Protein 1WLG (pdb70)

Structure (mmCIF, N/CA/C/O backbone):
data_1WLG
#
_entry.id   1WLG
#
_cell.length_a   128.714
_cell.length_b   49.034
_cell.length_c   96.904
_cell.angle_alpha   90.00
_cell.angle_beta   90.00
_cell.angle_gamma   90.00
#
_symmetry.space_group_name_H-M   'P 21 21 2'
#
loop_
_entity.id
_entity.type
_entity.pdbx_description
1 polymer 'Flagellar hook protein flgE'
2 water water
#
loop_
_atom_site.group_PDB
_atom_site.id
_atom_site.type_symbol
_atom_site.label_atom_id
_atom_site.label_alt_id
_atom_site.label_comp_id
_atom_site.label_asym_id
_atom_site.label_entity_id
_atom_site.label_seq_id
_atom_site.pdbx_PDB_ins_code
_atom_site.Cartn_x
_atom_site.Cartn_y
_atom_site.Cartn_z
_atom_site.occupancy
_atom_site.B_iso_or_equiv
_atom_site.auth_seq_id
_atom_site.auth_comp_id
_atom_site.auth_asym_id
_atom_site.auth_atom_id
_atom_site.pdbx_PDB_model_num
ATOM 1 N N . GLY A 1 1 ? 39.060 13.138 38.630 1.00 32.64 71 GLY A N 1
ATOM 2 C CA . GLY A 1 1 ? 39.791 13.729 37.462 1.00 31.98 71 GLY A CA 1
ATOM 3 C C . GLY A 1 1 ? 40.868 14.721 37.880 1.00 31.85 71 GLY A C 1
ATOM 4 O O . GLY A 1 1 ? 40.568 15.827 38.324 1.00 32.04 71 GLY A O 1
ATOM 5 N N . LEU A 1 2 ? 42.133 14.318 37.732 1.00 31.34 72 LEU A N 1
ATOM 6 C CA . LEU A 1 2 ? 43.289 15.133 38.100 1.00 30.94 72 LEU A CA 1
ATOM 7 C C . LEU A 1 2 ? 43.795 15.860 36.846 1.00 30.11 72 LEU A C 1
ATOM 8 O O . LEU A 1 2 ? 43.635 15.378 35.726 1.00 29.42 72 LEU A O 1
ATOM 13 N N . ASP A 1 3 ? 44.388 17.027 37.049 1.00 29.26 73 ASP A N 1
ATOM 14 C CA . ASP A 1 3 ? 44.961 17.800 35.962 1.00 29.61 73 ASP A CA 1
ATOM 15 C C . ASP A 1 3 ? 46.305 18.341 36.412 1.00 29.70 73 ASP A C 1
ATOM 16 O O . ASP A 1 3 ? 46.383 19.172 37.306 1.00 28.43 73 ASP A O 1
ATOM 21 N N . VAL A 1 4 ? 47.362 17.797 35.835 1.00 30.50 74 VAL A N 1
ATOM 22 C CA . VAL A 1 4 ? 48.712 18.267 36.050 1.00 32.27 74 VAL A CA 1
ATOM 23 C C . VAL A 1 4 ? 49.410 18.305 34.672 1.00 34.31 74 VAL A C 1
ATOM 24 O O . VAL A 1 4 ? 50.438 17.678 34.475 1.00 35.77 74 VAL A O 1
ATOM 28 N N . ALA A 1 5 ? 48.858 19.017 33.698 1.00 37.20 75 ALA A N 1
ATOM 29 C CA . ALA A 1 5 ? 49.545 19.112 32.383 1.00 38.72 75 ALA A CA 1
ATOM 30 C C . ALA A 1 5 ? 50.779 20.028 32.424 1.00 40.67 75 ALA A C 1
ATOM 31 O O . ALA A 1 5 ? 50.908 20.881 33.332 1.00 40.82 75 ALA A O 1
ATOM 33 N N . ILE A 1 6 ? 51.666 19.847 31.429 1.00 42.03 76 ILE A N 1
ATOM 34 C CA . ILE A 1 6 ? 53.022 20.410 31.470 1.00 43.20 76 ILE A CA 1
ATOM 35 C C . ILE A 1 6 ? 53.277 21.432 30.330 1.00 44.04 76 ILE A C 1
ATOM 36 O O . ILE A 1 6 ? 53.295 21.062 29.140 1.00 44.26 76 ILE A O 1
ATOM 41 N N . SER A 1 7 ? 53.485 22.706 30.703 1.00 44.54 77 SER A N 1
ATOM 42 C CA . SER A 1 7 ? 53.877 23.771 29.742 1.00 44.70 77 SER A CA 1
ATOM 43 C C . SER A 1 7 ? 55.391 23.799 29.505 1.00 44.63 77 SER A C 1
ATOM 44 O O . SER A 1 7 ? 55.886 24.562 28.669 1.00 44.78 77 SER A O 1
ATOM 47 N N . GLN A 1 8 ? 56.100 22.967 30.262 1.00 44.09 78 GLN A N 1
ATOM 48 C CA . GLN A 1 8 ? 57.555 22.881 30.257 1.00 43.36 78 GLN A CA 1
ATOM 49 C C . GLN A 1 8 ? 58.059 21.674 29.460 1.00 41.98 78 GLN A C 1
ATOM 50 O O . GLN A 1 8 ? 57.271 20.891 28.850 1.00 42.83 78 GLN A O 1
ATOM 56 N N . ASN A 1 9 ? 59.384 21.526 29.470 1.00 39.56 79 ASN A N 1
ATOM 57 C CA . ASN A 1 9 ? 60.031 20.275 29.053 1.00 37.24 79 ASN A CA 1
ATOM 58 C C . ASN A 1 9 ? 60.091 19.182 30.159 1.00 33.73 79 ASN A C 1
ATOM 59 O O . ASN A 1 9 ? 60.140 19.402 31.403 1.00 32.92 79 ASN A O 1
ATOM 64 N N . GLY A 1 10 ? 60.110 17.978 29.647 1.00 29.57 80 GLY A N 1
ATOM 65 C CA . GLY A 1 10 ? 59.830 16.808 30.413 1.00 26.07 80 GLY A CA 1
ATOM 66 C C . GLY A 1 10 ? 58.553 16.277 29.821 1.00 22.78 80 GLY A C 1
ATOM 67 O O . GLY A 1 10 ? 57.696 17.047 29.347 1.00 21.48 80 GLY A O 1
ATOM 68 N N . PHE A 1 11 ? 58.449 14.957 29.869 1.00 19.11 81 PHE A N 1
ATOM 69 C CA . PHE A 1 11 ? 57.247 14.243 29.489 1.00 17.24 81 PHE A CA 1
ATOM 70 C C . PHE A 1 11 ? 56.878 13.357 30.643 1.00 14.61 81 PHE A C 1
ATOM 71 O O . PHE A 1 11 ? 57.750 12.839 31.330 1.00 14.54 81 PHE A O 1
ATOM 79 N N . PHE A 1 12 ? 55.584 13.144 30.848 1.00 14.47 82 PHE A N 1
ATOM 80 C CA . PHE A 1 12 ? 55.175 12.012 31.700 1.00 13.61 82 PHE A CA 1
ATOM 81 C C . PHE A 1 12 ? 55.487 10.725 30.946 1.00 12.31 82 PHE A C 1
ATOM 82 O O . PHE A 1 12 ? 55.509 10.728 29.713 1.00 12.65 82 PHE A O 1
ATOM 90 N N . ARG A 1 13 ? 55.728 9.654 31.694 1.00 11.51 83 ARG A N 1
ATOM 91 C CA . ARG A 1 13 ? 56.100 8.344 31.154 1.00 12.02 83 ARG A CA 1
ATOM 92 C C . ARG A 1 13 ? 54.948 7.402 31.447 1.00 12.88 83 ARG A C 1
ATOM 93 O O . ARG A 1 13 ? 54.597 7.196 32.612 1.00 13.09 83 ARG A O 1
ATOM 101 N N . LEU A 1 14 ? 54.351 6.866 30.391 1.00 13.81 84 LEU A N 1
ATOM 102 C CA . LEU A 1 14 ? 53.176 6.013 30.487 1.00 15.86 84 LEU A CA 1
ATOM 103 C C . LEU A 1 14 ? 53.456 4.614 29.922 1.00 15.83 84 LEU A C 1
ATOM 104 O O . LEU A 1 14 ? 54.355 4.449 29.094 1.00 16.24 84 LEU A O 1
ATOM 109 N N . VAL A 1 15 ? 52.673 3.635 30.361 1.00 16.41 85 VAL A N 1
ATOM 110 C CA . VAL A 1 15 ? 52.697 2.299 29.747 1.00 16.79 85 VAL A CA 1
ATOM 111 C C . VAL A 1 15 ? 51.302 1.844 29.373 1.00 18.32 85 VAL A C 1
ATOM 112 O O . VAL A 1 15 ? 50.324 2.130 30.087 1.00 17.85 85 VAL A O 1
ATOM 116 N N . ASP A 1 16 ? 51.197 1.101 28.273 1.00 20.09 86 ASP A N 1
ATOM 117 C CA . ASP A 1 16 ? 49.944 0.389 27.980 1.00 21.45 86 ASP A CA 1
ATOM 118 C C . ASP A 1 16 ? 49.888 -0.926 28.779 1.00 22.85 86 ASP A C 1
ATOM 119 O O . ASP A 1 16 ? 50.827 -1.267 29.503 1.00 22.63 86 ASP A O 1
ATOM 124 N N . SER A 1 17 ? 48.785 -1.659 28.695 1.00 24.60 87 SER A N 1
ATOM 125 C CA . SER A 1 17 ? 48.636 -2.837 29.561 1.00 25.77 87 SER A CA 1
ATOM 126 C C . SER A 1 17 ? 49.588 -3.979 29.145 1.00 26.48 87 SER A C 1
ATOM 127 O O . SER A 1 17 ? 49.766 -4.940 29.884 1.00 27.57 87 SER A O 1
ATOM 130 N N . ASN A 1 18 ? 50.211 -3.864 27.976 1.00 26.63 88 ASN A N 1
ATOM 131 C CA . ASN A 1 18 ? 51.282 -4.783 27.571 1.00 26.69 88 ASN A CA 1
ATOM 132 C C . ASN A 1 18 ? 52.707 -4.377 27.999 1.00 25.98 88 ASN A C 1
ATOM 133 O O . ASN A 1 18 ? 53.662 -5.117 27.721 1.00 26.23 88 ASN A O 1
ATOM 138 N N . GLY A 1 19 ? 52.866 -3.215 28.641 1.00 24.34 89 GLY A N 1
ATOM 139 C CA . GLY A 1 19 ? 54.167 -2.759 29.113 1.00 23.60 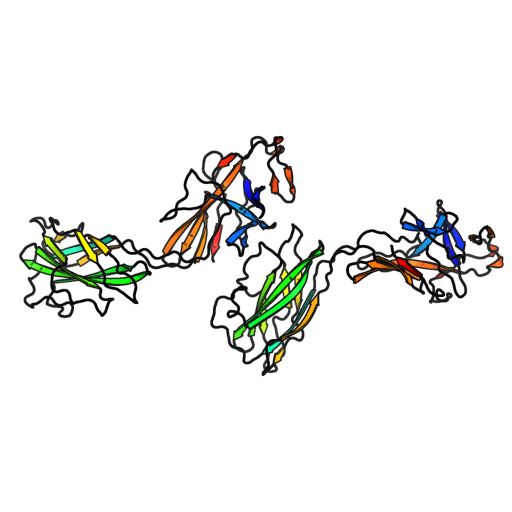89 GLY A CA 1
ATOM 140 C C . GLY A 1 19 ? 54.951 -1.893 28.139 1.00 21.92 89 GLY A C 1
ATOM 141 O O . GLY A 1 19 ? 56.071 -1.464 28.455 1.00 21.86 89 GLY A O 1
ATOM 142 N N . SER A 1 20 ? 54.392 -1.625 26.969 1.00 20.92 90 SER A N 1
ATOM 143 C CA . SER A 1 20 ? 55.084 -0.738 26.026 1.00 20.63 90 SER A CA 1
ATOM 144 C C . SER A 1 20 ? 55.026 0.690 26.587 1.00 19.12 90 SER A C 1
ATOM 145 O O . SER A 1 20 ? 54.028 1.098 27.180 1.00 18.40 90 SER A O 1
ATOM 148 N N . VAL A 1 21 ? 56.108 1.432 26.392 1.00 17.81 91 VAL A N 1
ATOM 149 C CA . VAL A 1 21 ? 56.312 2.697 27.057 1.00 16.93 91 VAL A CA 1
ATOM 150 C C . VAL A 1 21 ? 56.102 3.846 26.082 1.00 16.60 91 VAL A C 1
ATOM 151 O O . VAL A 1 21 ? 56.622 3.834 24.962 1.00 16.88 91 VAL A O 1
ATOM 155 N N . PHE A 1 22 ? 55.376 4.859 26.553 1.00 14.91 92 PHE A N 1
ATOM 156 C CA . PHE A 1 22 ? 55.025 6.043 25.805 1.00 14.86 92 PHE A CA 1
ATOM 157 C C . PHE A 1 22 ? 55.233 7.276 26.684 1.00 14.00 92 PHE A C 1
ATOM 158 O O . PHE A 1 22 ? 55.509 7.167 27.886 1.00 12.35 92 PHE A O 1
ATOM 166 N N . TYR A 1 23 ? 55.149 8.444 26.060 1.00 14.32 93 TYR A N 1
ATOM 167 C CA . TYR A 1 23 ? 55.499 9.708 26.710 1.00 13.67 93 TYR A CA 1
ATOM 168 C C . TYR A 1 23 ? 54.476 10.757 26.282 1.00 13.96 93 TYR A C 1
ATOM 169 O O . TYR A 1 23 ? 54.037 10.757 25.128 1.00 13.80 93 TYR A O 1
ATOM 178 N N . SER A 1 24 ? 54.095 11.643 27.206 1.00 14.09 94 SER A N 1
ATOM 179 C CA . SER A 1 24 ? 53.160 12.720 26.892 1.00 15.36 94 SER A CA 1
ATOM 180 C C . SER A 1 24 ? 53.245 13.827 27.914 1.00 16.22 94 SER A C 1
ATOM 181 O O . SER A 1 24 ? 53.450 13.541 29.101 1.00 15.70 94 SER A O 1
ATOM 184 N N . ARG A 1 25 ? 53.059 15.070 27.449 1.00 17.30 95 ARG A N 1
ATOM 185 C CA . ARG A 1 25 ? 52.909 16.226 28.322 1.00 19.16 95 ARG A CA 1
ATOM 186 C C . ARG A 1 25 ? 51.467 16.431 28.829 1.00 19.22 95 ARG A C 1
ATOM 187 O O . ARG A 1 25 ? 51.257 17.201 29.756 1.00 20.05 95 ARG A O 1
ATOM 195 N N . ASN A 1 26 ? 50.484 15.769 28.221 1.00 19.96 96 ASN A N 1
ATOM 196 C CA . ASN A 1 26 ? 49.098 15.822 28.698 1.00 21.58 96 ASN A CA 1
ATOM 197 C C . ASN A 1 26 ? 49.056 15.315 30.129 1.00 21.26 96 ASN A C 1
ATOM 198 O O . ASN A 1 26 ? 49.564 14.240 30.422 1.00 22.12 96 ASN A O 1
ATOM 203 N N . GLY A 1 27 ? 48.478 16.093 31.027 1.00 21.26 97 GLY A N 1
ATOM 204 C CA . GLY A 1 27 ? 48.392 15.680 32.408 1.00 20.61 97 GLY A CA 1
ATOM 205 C C . GLY A 1 27 ? 46.991 15.441 32.925 1.00 20.56 97 GLY A C 1
ATOM 206 O O . GLY A 1 27 ? 46.728 15.721 34.084 1.00 21.93 97 GLY A O 1
ATOM 207 N N . GLN A 1 28 ? 46.120 14.906 32.088 1.00 20.64 98 GLN A N 1
ATOM 208 C CA . GLN A 1 28 ? 44.740 14.624 32.483 1.00 20.92 98 GLN A CA 1
ATOM 209 C C . GLN A 1 28 ? 44.620 13.149 32.844 1.00 20.74 98 GLN A C 1
ATOM 210 O O . GLN A 1 28 ? 44.689 12.276 31.971 1.00 20.51 98 GLN A O 1
ATOM 216 N N . PHE A 1 29 ? 44.441 12.880 34.142 1.00 20.01 99 PHE A N 1
ATOM 217 C CA . PHE A 1 29 ? 44.417 11.519 34.653 1.00 19.09 99 PHE A CA 1
ATOM 218 C C . PHE A 1 29 ? 43.138 11.283 35.431 1.00 18.74 99 PHE A C 1
ATOM 219 O O . PHE A 1 29 ? 42.610 12.201 36.082 1.00 20.29 99 PHE A O 1
ATOM 227 N N . LYS A 1 30 ? 42.641 10.072 35.318 1.00 17.55 100 LYS A N 1
ATOM 228 C CA . LYS A 1 30 ? 41.552 9.562 36.146 1.00 17.01 100 LYS A CA 1
ATOM 229 C C . LYS A 1 30 ? 42.047 8.351 36.924 1.00 16.24 100 LYS A C 1
ATOM 230 O O . LYS A 1 30 ? 42.822 7.566 36.408 1.00 15.30 100 LYS A O 1
ATOM 236 N N . LEU A 1 31 ? 41.561 8.166 38.155 1.00 16.18 101 LEU A N 1
ATOM 237 C CA . LEU A 1 31 ? 41.878 6.984 38.938 1.00 16.19 101 LEU A CA 1
ATOM 238 C C . LEU A 1 31 ? 40.899 5.861 38.59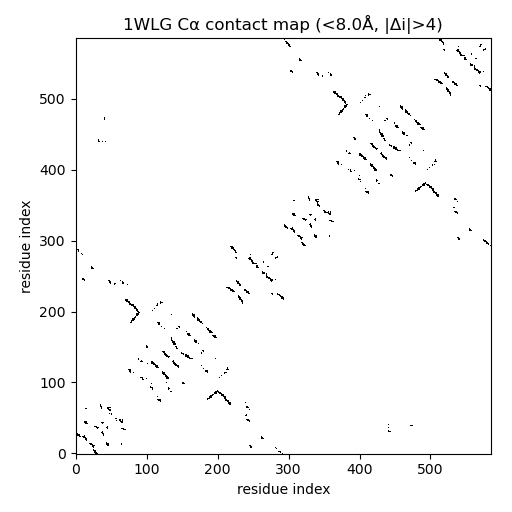0 1.00 16.33 101 LEU A C 1
ATOM 239 O O . LEU A 1 31 ? 39.724 5.925 38.950 1.00 17.67 101 LEU A O 1
ATOM 244 N N . ASP A 1 32 ? 41.367 4.841 37.902 1.00 15.37 102 ASP A N 1
ATOM 245 C CA . ASP A 1 32 ? 40.478 3.761 37.452 1.00 15.89 102 ASP A CA 1
ATOM 246 C C . ASP A 1 32 ? 40.258 2.642 38.494 1.00 15.42 102 ASP A C 1
ATOM 247 O O . ASP A 1 32 ? 40.738 2.710 39.628 1.00 14.39 102 ASP A O 1
ATOM 252 N N . GLU A 1 33 ? 39.527 1.598 38.124 1.00 16.10 103 GLU A N 1
ATOM 253 C CA . GLU A 1 33 ? 39.179 0.549 39.090 1.00 15.77 103 GLU A CA 1
ATOM 254 C C . GLU A 1 33 ? 40.378 -0.266 39.539 1.00 15.49 103 GLU A C 1
ATOM 255 O O . GLU A 1 33 ? 40.374 -0.824 40.639 1.00 15.63 103 GLU A O 1
ATOM 261 N N . ASN A 1 34 ? 41.387 -0.338 38.672 1.00 14.74 104 ASN A N 1
ATOM 262 C CA . ASN A 1 34 ? 42.639 -1.010 38.934 1.00 14.92 104 ASN A CA 1
ATOM 263 C C . ASN A 1 34 ? 43.518 -0.154 39.847 1.00 14.42 104 ASN A C 1
ATOM 264 O O . ASN A 1 34 ? 44.592 -0.609 40.213 1.00 14.99 104 ASN A O 1
ATOM 269 N N . ARG A 1 35 ? 43.071 1.062 40.170 1.00 14.32 105 ARG A N 1
ATOM 270 C CA . ARG A 1 35 ? 43.764 2.016 41.078 1.00 14.36 105 ARG A CA 1
ATOM 271 C C . ARG A 1 35 ? 45.038 2.619 40.454 1.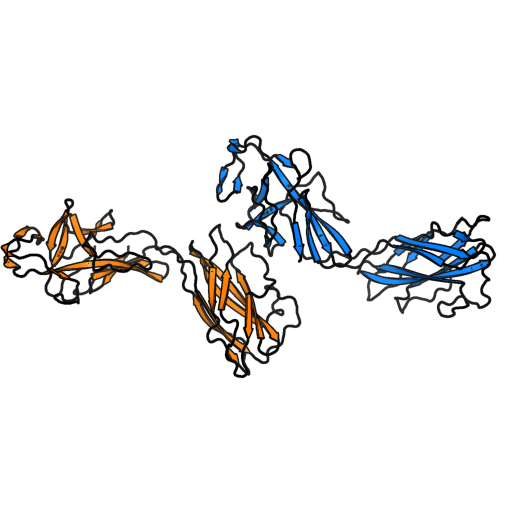00 13.95 105 ARG A C 1
ATOM 272 O O . ARG A 1 35 ? 45.939 3.072 41.172 1.00 13.59 105 ARG A O 1
ATOM 280 N N . ASN A 1 36 ? 45.090 2.614 39.131 1.00 12.95 106 ASN A N 1
ATOM 281 C CA . ASN A 1 36 ? 46.093 3.341 38.353 1.00 13.04 106 ASN A CA 1
ATOM 282 C C . ASN A 1 36 ? 45.557 4.714 37.953 1.00 13.59 106 ASN A C 1
ATOM 283 O O . ASN A 1 36 ? 44.335 4.926 37.918 1.00 14.68 106 ASN A O 1
ATOM 288 N N . LEU A 1 37 ? 46.473 5.635 37.622 1.00 13.01 107 LEU A N 1
ATOM 289 C CA . LEU A 1 37 ? 46.165 6.924 37.039 1.00 14.21 107 LEU A CA 1
ATOM 290 C C . LEU A 1 37 ? 46.312 6.805 35.540 1.00 14.28 107 LEU A C 1
ATOM 291 O O . LEU A 1 37 ? 47.409 6.524 35.025 1.00 14.97 107 LEU A O 1
ATOM 296 N N . VAL A 1 38 ? 45.207 6.940 34.832 1.00 14.21 108 VAL A N 1
ATOM 297 C CA . VAL A 1 38 ? 45.215 6.675 33.396 1.00 15.10 108 VAL A CA 1
ATOM 298 C C . VAL A 1 38 ? 44.844 7.898 32.570 1.00 15.60 108 VAL A C 1
ATOM 299 O O . VAL A 1 38 ? 44.074 8.760 33.006 1.00 15.43 108 VAL A O 1
ATOM 303 N N . ASN A 1 39 ? 45.427 7.986 31.373 1.00 16.64 109 ASN A N 1
ATOM 304 C CA . ASN A 1 39 ? 45.017 8.992 30.410 1.00 18.43 109 ASN A CA 1
ATOM 305 C C . ASN A 1 39 ? 43.749 8.518 29.673 1.00 20.65 109 ASN A C 1
ATOM 306 O O . ASN A 1 39 ? 43.162 7.482 30.009 1.00 20.36 109 ASN A O 1
ATOM 311 N N . MET A 1 40 ? 43.318 9.276 28.673 1.00 24.13 110 MET A N 1
ATOM 312 C CA . MET A 1 40 ? 42.021 9.027 28.047 1.00 26.74 110 MET A CA 1
ATOM 313 C C . MET A 1 40 ? 42.049 7.746 27.193 1.00 27.33 110 MET A C 1
ATOM 314 O O . MET A 1 40 ? 40.994 7.161 26.904 1.00 29.01 110 MET A O 1
ATOM 319 N N . GLN A 1 41 ? 43.243 7.310 26.792 1.00 26.52 111 GLN A N 1
ATOM 320 C CA . GLN A 1 41 ? 43.443 6.017 26.113 1.00 26.78 111 GLN A CA 1
ATOM 321 C C . GLN A 1 41 ? 43.665 4.809 27.045 1.00 24.02 111 GLN A C 1
ATOM 322 O O . GLN A 1 41 ? 43.879 3.695 26.592 1.00 24.17 111 GLN A O 1
ATOM 328 N N . GLY A 1 42 ? 43.629 5.040 28.345 1.00 22.53 112 GLY A N 1
ATOM 329 C CA . GLY A 1 42 ? 43.822 3.996 29.329 1.00 20.57 112 GLY A CA 1
ATOM 330 C C . GLY A 1 42 ? 45.269 3.647 29.625 1.00 19.57 112 GLY A C 1
ATOM 331 O O . GLY A 1 42 ? 45.530 2.681 30.313 1.00 19.70 112 GLY A O 1
ATOM 332 N N . MET A 1 43 ? 46.220 4.433 29.127 1.00 17.84 113 MET A N 1
ATOM 333 C CA . MET A 1 43 ? 47.618 4.197 29.455 1.00 17.16 113 MET A CA 1
ATOM 334 C C . MET A 1 43 ? 47.868 4.653 30.877 1.00 16.10 113 MET A C 1
ATOM 335 O O . MET A 1 43 ? 47.279 5.621 31.323 1.00 15.30 113 MET A O 1
ATOM 340 N N . GLN A 1 44 ? 48.780 3.966 31.546 1.00 15.02 114 GLN A N 1
ATOM 341 C CA . GLN A 1 44 ? 49.011 4.099 32.966 1.00 14.50 114 GLN A CA 1
ATOM 342 C C . GLN A 1 44 ? 50.218 4.989 33.238 1.00 14.18 114 GLN A C 1
ATOM 343 O O . GLN A 1 44 ? 51.305 4.745 32.707 1.00 13.24 114 GLN A O 1
ATOM 349 N N . LEU A 1 45 ? 50.012 6.018 34.057 1.00 11.91 115 LEU A N 1
ATOM 350 C CA . LEU A 1 45 ? 51.109 6.876 34.481 1.00 11.94 115 LEU A CA 1
ATOM 351 C C . LEU A 1 45 ? 52.084 6.076 35.341 1.00 12.22 115 LEU A C 1
ATOM 352 O O . LEU A 1 45 ? 51.663 5.292 36.201 1.00 11.12 115 LEU A O 1
ATOM 357 N N . THR A 1 46 ? 53.384 6.270 35.125 1.00 12.76 116 THR A N 1
ATOM 358 C CA . THR A 1 46 ? 54.389 5.518 35.858 1.00 12.61 116 THR A CA 1
ATOM 359 C C . THR A 1 46 ? 55.266 6.411 36.720 1.00 12.70 116 THR A C 1
ATOM 360 O O . THR A 1 46 ? 55.365 7.633 36.513 1.00 13.89 116 THR A O 1
ATOM 364 N N . GLY A 1 47 ? 55.897 5.769 37.671 1.00 12.75 117 GLY A N 1
ATOM 365 C CA . GLY A 1 47 ? 56.800 6.412 38.617 1.00 13.65 117 GLY A CA 1
ATOM 366 C C . GLY A 1 47 ? 57.422 5.424 39.589 1.00 13.28 117 GLY A C 1
ATOM 367 O O . GLY A 1 47 ? 57.146 4.229 39.552 1.00 13.88 117 GLY A O 1
ATOM 368 N N . TYR A 1 48 ? 58.271 5.919 40.478 1.00 13.15 118 TYR A N 1
ATOM 369 C CA . TYR A 1 48 ? 58.905 5.071 41.464 1.00 14.62 118 TYR A CA 1
ATOM 370 C C . TYR A 1 48 ? 57.911 4.635 42.512 1.00 15.81 118 TYR A C 1
ATOM 371 O O . TYR A 1 48 ? 57.111 5.451 42.991 1.00 15.47 118 TYR A O 1
ATOM 380 N N . PRO A 1 49 ? 57.917 3.358 42.847 1.00 16.85 119 PRO A N 1
ATOM 381 C CA . PRO A 1 49 ? 57.087 2.849 43.941 1.00 18.11 119 PRO A CA 1
ATOM 382 C C . PRO A 1 49 ? 57.611 3.267 45.331 1.00 18.60 119 PRO A C 1
ATOM 383 O O . PRO A 1 49 ? 58.767 3.657 45.510 1.00 18.78 119 PRO A O 1
ATOM 387 N N . ALA A 1 50 ? 56.732 3.189 46.308 1.00 19.49 120 ALA A N 1
ATOM 388 C CA . ALA A 1 50 ? 57.101 3.416 47.674 1.00 21.10 120 ALA A CA 1
ATOM 389 C C . ALA A 1 50 ? 57.307 2.066 48.310 1.00 22.96 120 ALA A C 1
ATOM 390 O O . ALA A 1 50 ? 56.527 1.156 48.032 1.00 23.60 120 ALA A O 1
ATOM 392 N N . THR A 1 51 ? 58.338 1.949 49.155 1.00 24.24 121 THR A N 1
ATOM 393 C CA . THR A 1 51 ? 58.596 0.756 49.964 1.00 27.10 121 THR A CA 1
ATOM 394 C C . THR A 1 51 ? 58.952 1.074 51.422 1.00 27.34 121 THR A C 1
ATOM 395 O O . THR A 1 51 ? 59.296 2.214 51.762 1.00 26.08 121 THR A O 1
ATOM 399 N N . GLY A 1 52 ? 58.857 0.045 52.266 1.00 29.37 122 GLY A N 1
ATOM 400 C CA . GLY A 1 52 ? 59.183 0.141 53.679 1.00 30.13 122 GLY A CA 1
ATOM 401 C C . GLY A 1 52 ? 58.032 0.542 54.585 1.00 31.65 122 GLY A C 1
ATOM 402 O O . GLY A 1 52 ? 56.905 0.760 54.129 1.00 32.12 122 GLY A O 1
ATOM 403 N N . THR A 1 53 ? 58.321 0.616 55.890 1.00 32.40 123 THR A N 1
ATOM 404 C CA . THR A 1 53 ? 57.410 1.199 56.875 1.00 33.08 123 THR A CA 1
ATOM 405 C C . THR A 1 53 ? 58.224 2.065 57.833 1.00 33.11 123 THR A C 1
ATOM 406 O O . THR A 1 53 ? 59.028 1.545 58.586 1.00 34.63 123 THR A O 1
ATOM 410 N N . PRO A 1 54 ? 58.057 3.378 57.787 1.00 32.43 124 PRO A N 1
ATOM 411 C CA . PRO A 1 54 ? 57.081 4.033 56.913 1.00 31.24 124 PRO A CA 1
ATOM 412 C C . PRO A 1 54 ? 57.482 3.933 55.428 1.00 29.69 124 PRO A C 1
ATOM 413 O O . PRO A 1 54 ? 58.678 3.824 55.097 1.00 29.07 124 PRO A O 1
ATOM 417 N N . PRO A 1 55 ? 56.503 3.906 54.522 1.00 27.88 125 PRO A N 1
ATOM 418 C CA . PRO A 1 55 ? 56.829 3.877 53.092 1.00 26.47 125 PRO A CA 1
ATOM 419 C C . PRO A 1 55 ? 57.678 5.091 52.716 1.00 25.05 125 PRO A C 1
ATOM 420 O O . PRO A 1 55 ? 57.416 6.132 53.272 1.00 24.33 125 PRO A O 1
ATOM 424 N N . THR A 1 56 ? 58.685 4.931 51.854 1.00 24.00 126 THR A N 1
ATOM 425 C CA . THR A 1 56 ? 59.508 6.024 51.312 1.00 23.78 126 THR A CA 1
ATOM 426 C C . THR A 1 56 ? 59.808 5.709 49.848 1.00 23.55 126 THR A C 1
ATOM 427 O O . THR A 1 56 ? 59.651 4.568 49.455 1.00 25.40 126 THR A O 1
ATOM 431 N N . ILE A 1 57 ? 60.245 6.710 49.081 1.00 23.98 127 ILE A N 1
ATOM 432 C CA . ILE A 1 57 ? 60.778 6.584 47.707 1.00 24.85 127 ILE A CA 1
ATOM 433 C C . ILE A 1 57 ? 62.330 6.509 47.663 1.00 27.52 127 ILE A C 1
ATOM 434 O O . ILE A 1 57 ? 63.028 7.484 47.929 1.00 28.63 127 ILE A O 1
ATOM 439 N N . GLN A 1 58 ? 62.848 5.391 47.204 1.00 29.96 128 GLN A N 1
ATOM 440 C CA . GLN A 1 58 ? 64.294 5.173 46.946 1.00 31.60 128 GLN A CA 1
ATOM 441 C C . GLN A 1 58 ? 64.896 5.737 45.607 1.00 32.74 128 GLN A C 1
ATOM 442 O O . GLN A 1 58 ? 64.228 5.747 44.575 1.00 32.60 128 GLN A O 1
ATOM 448 N N . GLN A 1 59 ? 66.176 6.131 45.602 1.00 33.87 129 GLN A N 1
ATOM 449 C CA . GLN A 1 59 ? 66.841 6.466 44.320 1.00 34.59 129 GLN A CA 1
ATOM 450 C C . GLN A 1 59 ? 67.105 5.226 43.411 1.00 34.14 129 GLN A C 1
ATOM 451 O O . GLN A 1 59 ? 67.309 5.389 42.215 1.00 35.02 129 GLN A O 1
ATOM 457 N N . GLY A 1 60 ? 67.043 3.994 43.930 1.00 33.99 130 GLY A N 1
ATOM 458 C CA . GLY A 1 60 ? 67.320 2.815 43.088 1.00 33.31 130 GLY A CA 1
ATOM 459 C C . GLY A 1 60 ? 66.196 2.126 42.296 1.00 32.37 130 GLY A C 1
ATOM 460 O O . GLY A 1 60 ? 66.364 0.976 41.859 1.00 32.22 130 GLY A O 1
ATOM 461 N N . ALA A 1 61 ? 65.081 2.824 42.072 1.00 30.19 131 ALA A N 1
ATOM 462 C CA . ALA A 1 61 ? 63.824 2.161 41.740 1.00 27.30 131 ALA A CA 1
ATOM 463 C C . ALA A 1 61 ? 63.494 2.144 40.252 1.00 24.27 131 ALA A C 1
ATOM 464 O O . ALA A 1 61 ? 63.774 3.068 39.535 1.00 23.56 131 ALA A O 1
ATOM 466 N N . ASN A 1 62 ? 62.851 1.079 39.833 1.00 22.63 132 ASN A N 1
ATOM 467 C CA . ASN A 1 62 ? 62.346 0.939 38.478 1.00 21.43 132 ASN A CA 1
ATOM 468 C C . ASN A 1 62 ? 60.992 1.620 38.401 1.00 19.21 132 ASN A C 1
ATOM 469 O O . ASN A 1 62 ? 60.147 1.329 39.250 1.00 17.55 132 ASN A O 1
ATOM 474 N N . PRO A 1 63 ? 60.750 2.502 37.434 1.00 17.70 133 PRO A N 1
ATOM 475 C CA . PRO A 1 63 ? 59.394 3.033 37.290 1.00 17.41 133 PRO A CA 1
ATOM 476 C C . PRO A 1 63 ? 58.414 1.934 36.957 1.00 16.07 133 PRO A C 1
ATOM 477 O O . PRO A 1 63 ? 58.693 1.031 36.198 1.00 16.04 133 PRO A O 1
ATOM 481 N N . ALA A 1 64 ? 57.238 2.079 37.542 1.00 15.75 134 ALA A N 1
ATOM 482 C CA . ALA A 1 64 ? 56.161 1.140 37.428 1.00 15.19 134 ALA A CA 1
ATOM 483 C C . ALA A 1 64 ? 54.849 1.942 37.469 1.00 14.28 134 ALA A C 1
ATOM 484 O O . ALA A 1 64 ? 54.856 3.092 37.906 1.00 13.40 134 ALA A O 1
ATOM 486 N N . PRO A 1 65 ? 53.734 1.359 37.029 1.00 14.06 135 PRO A N 1
ATOM 487 C CA . PRO A 1 65 ? 52.436 2.037 37.145 1.00 13.92 135 PRO A CA 1
ATOM 488 C C . PRO A 1 65 ? 52.206 2.552 38.555 1.00 13.27 135 PRO A C 1
ATOM 489 O O . PRO A 1 65 ? 52.417 1.838 39.517 1.00 13.20 135 PRO A O 1
ATOM 493 N N . ILE A 1 66 ? 51.848 3.824 38.658 1.00 13.43 136 ILE A N 1
ATOM 494 C CA . ILE A 1 66 ? 51.478 4.418 39.951 1.00 13.56 136 ILE A CA 1
ATOM 495 C C . ILE A 1 66 ? 50.226 3.671 40.415 1.00 13.51 136 ILE A C 1
ATOM 496 O O . ILE A 1 66 ? 49.308 3.420 39.623 1.00 13.84 136 ILE A O 1
ATOM 501 N N . THR A 1 67 ? 50.188 3.282 41.669 1.00 14.58 137 THR A N 1
ATOM 502 C CA . THR A 1 67 ? 48.917 2.868 42.285 1.00 14.60 137 THR A CA 1
ATOM 503 C C . THR A 1 67 ? 48.528 3.764 43.426 1.00 14.74 137 THR A C 1
ATOM 504 O O . THR A 1 67 ? 49.399 4.242 44.192 1.00 13.58 137 THR A O 1
ATOM 508 N N . ILE A 1 68 ? 47.218 3.975 43.570 1.00 13.16 138 ILE A N 1
ATOM 509 C CA . ILE A 1 68 ? 46.660 4.660 44.728 1.00 13.58 138 ILE A CA 1
ATOM 510 C C . ILE A 1 68 ? 45.658 3.718 45.389 1.00 14.07 138 ILE A C 1
ATOM 511 O O . ILE A 1 68 ? 44.458 3.812 45.144 1.00 13.88 138 ILE A O 1
ATOM 516 N N . PRO A 1 69 ? 46.156 2.776 46.180 1.00 14.42 139 PRO A N 1
ATOM 517 C CA . PRO A 1 69 ? 45.289 1.722 46.742 1.00 15.60 139 PRO A CA 1
ATOM 518 C C . PRO A 1 69 ? 44.232 2.277 47.678 1.00 16.84 139 PRO A C 1
ATOM 519 O O . PRO A 1 69 ? 44.483 3.268 48.354 1.00 16.45 139 PRO A O 1
ATOM 523 N N . ASN A 1 70 ? 43.063 1.642 47.733 1.00 18.69 140 ASN A N 1
ATOM 524 C CA . ASN A 1 70 ? 42.048 2.100 48.677 1.00 21.40 140 ASN A CA 1
ATOM 525 C C . ASN A 1 70 ? 42.201 1.434 50.035 1.00 21.88 140 ASN A C 1
ATOM 526 O O . ASN A 1 70 ? 41.431 1.708 50.940 1.00 21.94 140 ASN A O 1
ATOM 531 N N . THR A 1 71 ? 43.203 0.578 50.167 1.00 22.23 141 THR A N 1
ATOM 532 C CA . THR A 1 71 ? 43.403 -0.203 51.376 1.00 22.76 141 THR A CA 1
ATOM 533 C C . THR A 1 71 ? 43.667 0.683 52.590 1.00 22.05 141 THR A C 1
ATOM 534 O O . THR A 1 71 ? 44.232 1.750 52.446 1.00 21.95 141 THR A O 1
ATOM 538 N N . LEU A 1 72 ? 43.157 0.271 53.751 1.00 21.67 142 LEU A N 1
ATOM 539 C CA . LEU A 1 72 ? 43.358 1.015 55.016 1.00 22.52 142 LEU A CA 1
ATOM 540 C C . LEU A 1 72 ? 44.826 1.198 55.278 1.00 21.14 142 LEU A C 1
ATOM 541 O O . LEU A 1 72 ? 45.605 0.315 54.971 1.00 21.54 142 LEU A O 1
ATOM 546 N N . MET A 1 73 ? 45.218 2.326 55.866 1.00 20.06 143 MET A N 1
ATOM 547 C CA . MET A 1 73 ? 46.533 2.443 56.461 1.00 20.37 143 MET A CA 1
ATOM 548 C C . MET A 1 73 ? 46.487 1.714 57.800 1.00 20.17 143 MET A C 1
ATOM 549 O O . MET A 1 73 ? 45.614 1.977 58.635 1.00 18.60 143 MET A O 1
ATOM 554 N N . ALA A 1 74 ? 47.438 0.810 58.008 1.00 21.20 144 ALA A N 1
ATOM 555 C CA . ALA A 1 74 ? 47.453 -0.026 59.201 1.00 21.72 144 ALA A CA 1
ATOM 556 C C . ALA A 1 74 ? 47.751 0.808 60.449 1.00 21.77 144 ALA A C 1
ATOM 557 O O . ALA A 1 74 ? 48.428 1.825 60.366 1.00 21.29 144 ALA A O 1
ATOM 559 N N . ALA A 1 75 ? 47.243 0.345 61.584 1.00 21.59 145 ALA A N 1
ATOM 560 C CA . ALA A 1 75 ? 47.554 0.953 62.882 1.00 21.98 145 ALA A CA 1
ATOM 561 C C . ALA A 1 75 ? 49.019 0.761 63.151 1.00 21.88 145 ALA A C 1
ATOM 562 O O . ALA A 1 75 ? 49.669 -0.110 62.550 1.00 22.54 145 ALA A O 1
ATOM 564 N N . LYS A 1 76 ? 49.566 1.593 64.028 1.00 22.04 146 LYS A N 1
ATOM 565 C CA . LYS A 1 76 ? 50.919 1.410 64.531 1.00 21.83 146 LYS A CA 1
ATOM 566 C C . LYS A 1 76 ? 50.818 1.253 66.047 1.00 21.44 146 LYS A C 1
ATOM 567 O O . LYS A 1 76 ? 50.288 2.128 66.724 1.00 20.54 146 LYS A O 1
ATOM 573 N N . SER A 1 77 ? 51.325 0.127 66.547 1.00 20.85 147 SER A N 1
ATOM 574 C CA . SER A 1 77 ? 51.386 -0.163 67.971 1.00 20.66 147 SER A CA 1
ATOM 575 C C . SER A 1 77 ? 52.350 0.835 68.577 1.00 19.21 147 SER A C 1
ATOM 576 O O . SER A 1 77 ? 53.394 1.109 68.032 1.00 19.17 147 SER A O 1
ATOM 579 N N . THR A 1 78 ? 51.997 1.366 69.728 1.00 18.53 148 THR A N 1
ATOM 580 C CA . THR A 1 78 ? 52.864 2.310 70.417 1.00 17.66 148 THR A CA 1
ATOM 581 C C . THR A 1 78 ? 54.096 1.633 70.965 1.00 17.78 148 THR A C 1
ATOM 582 O O . THR A 1 78 ? 53.963 0.574 71.615 1.00 18.25 148 THR A O 1
ATOM 586 N N . THR A 1 79 ? 55.264 2.216 70.696 1.00 18.11 149 THR A N 1
ATOM 587 C CA . THR A 1 79 ? 56.546 1.775 71.305 1.00 18.44 149 THR A CA 1
ATOM 588 C C . THR A 1 79 ? 57.273 2.829 72.138 1.00 18.71 149 THR A C 1
ATOM 589 O O . THR A 1 79 ? 58.280 2.520 72.834 1.00 19.14 149 THR A O 1
ATOM 593 N N . THR A 1 80 ? 56.837 4.076 72.052 1.00 19.21 150 THR A N 1
ATOM 594 C CA . THR A 1 80 ? 57.325 5.090 72.996 1.00 18.19 150 THR A CA 1
ATOM 595 C C . THR A 1 80 ? 56.164 5.926 73.484 1.00 17.96 150 THR A C 1
ATOM 596 O O . THR A 1 80 ? 55.172 6.148 72.783 1.00 17.05 150 THR A O 1
ATOM 600 N N . ALA A 1 81 ? 56.314 6.402 74.706 1.00 17.68 151 ALA A N 1
ATOM 601 C CA . ALA A 1 81 ? 55.411 7.386 75.261 1.00 17.46 151 ALA A CA 1
ATOM 602 C C . ALA A 1 81 ? 56.173 8.219 76.267 1.00 17.51 151 ALA A C 1
ATOM 603 O O . ALA A 1 81 ? 57.208 7.784 76.797 1.00 15.62 151 ALA A O 1
ATOM 605 N N . SER A 1 82 ? 55.654 9.411 76.538 1.00 17.40 152 SER A N 1
ATOM 606 C CA . SER A 1 82 ? 56.295 10.321 77.496 1.00 17.15 152 SER A CA 1
ATOM 607 C C . SER A 1 82 ? 55.243 11.060 78.314 1.00 16.40 152 SER A C 1
ATOM 608 O O . SER A 1 82 ? 54.112 11.296 77.865 1.00 15.79 152 SER A O 1
ATOM 611 N N . MET A 1 83 ? 55.630 11.443 79.520 1.00 16.46 153 MET A N 1
ATOM 612 C CA . MET A 1 83 ? 54.771 12.259 80.373 1.00 15.76 153 MET A CA 1
ATOM 613 C C . MET A 1 83 ? 55.710 13.185 81.129 1.00 15.68 153 MET A C 1
ATOM 614 O O . MET A 1 83 ? 56.594 12.720 81.823 1.00 16.71 153 MET A O 1
ATOM 619 N N . GLN A 1 84 ? 55.527 14.481 80.981 1.00 15.19 154 GLN A N 1
ATOM 620 C CA . GLN A 1 84 ? 56.341 15.476 81.694 1.00 15.57 154 GLN A CA 1
ATOM 621 C C . GLN A 1 84 ? 55.501 16.051 82.804 1.00 14.75 154 GLN A C 1
ATOM 622 O O . GLN A 1 84 ? 54.489 16.668 82.532 1.00 15.05 154 GLN A O 1
ATOM 628 N N . ILE A 1 85 ? 55.932 15.890 84.051 1.00 14.07 155 ILE A N 1
ATOM 629 C CA . ILE A 1 85 ? 55.130 16.312 85.185 1.00 14.38 155 ILE A CA 1
ATOM 630 C C . ILE A 1 85 ? 55.961 17.221 86.091 1.00 15.21 155 ILE A C 1
ATOM 631 O O . ILE A 1 85 ? 57.167 17.025 86.228 1.00 14.48 155 ILE A O 1
ATOM 636 N N . ASN A 1 86 ? 55.295 18.221 86.647 1.00 15.78 156 ASN A N 1
ATOM 637 C CA . ASN A 1 86 ? 55.858 19.061 87.709 1.00 15.48 156 ASN A CA 1
ATOM 638 C C . ASN A 1 86 ? 55.237 18.608 89.028 1.00 16.06 156 ASN A C 1
ATOM 639 O O . ASN A 1 86 ? 54.012 18.669 89.199 1.00 15.34 156 ASN A O 1
ATOM 644 N N . LEU A 1 87 ? 56.080 18.129 89.943 1.00 15.98 157 LEU A N 1
ATOM 645 C CA . LEU A 1 87 ? 55.625 17.607 91.207 1.00 15.56 157 LEU A CA 1
ATOM 646 C C . LEU A 1 87 ? 56.011 18.572 92.332 1.00 15.87 157 LEU A C 1
ATOM 647 O O . LEU A 1 87 ? 57.031 19.251 92.274 1.00 16.38 157 LEU A O 1
ATOM 652 N N . ASN A 1 88 ? 55.141 18.658 93.335 1.00 15.14 158 ASN A N 1
ATOM 653 C CA . ASN A 1 88 ? 55.270 19.641 94.403 1.00 14.84 158 ASN A CA 1
ATOM 654 C C . ASN A 1 88 ? 56.055 19.071 95.583 1.00 15.15 158 ASN A C 1
ATOM 655 O O . ASN A 1 88 ? 55.592 18.144 96.236 1.00 14.61 158 ASN A O 1
ATOM 660 N N . SER A 1 89 ? 57.239 19.620 95.859 1.00 15.73 159 SER A N 1
ATOM 661 C CA . SER A 1 89 ? 58.061 19.096 96.950 1.00 16.45 159 SER A CA 1
ATOM 662 C C . SER A 1 89 ? 57.371 19.148 98.319 1.00 16.24 159 SER A C 1
ATOM 663 O O . SER A 1 89 ? 57.685 18.330 99.203 1.00 15.85 159 SER A O 1
ATOM 666 N N . THR A 1 90 ? 56.445 20.089 98.489 1.00 15.79 160 THR A N 1
ATOM 667 C CA . THR A 1 90 ? 55.731 20.220 99.758 1.00 15.65 160 THR A CA 1
ATOM 668 C C . THR A 1 90 ? 54.534 19.299 99.896 1.00 15.25 160 THR A C 1
ATOM 669 O O . THR A 1 90 ? 53.878 19.331 100.918 1.00 15.57 160 THR A O 1
ATOM 673 N N . ASP A 1 91 ? 54.254 18.466 98.899 1.00 16.07 161 ASP A N 1
ATOM 674 C CA . ASP A 1 91 ? 53.138 17.523 98.988 1.00 16.27 161 ASP A CA 1
ATOM 675 C C . ASP A 1 91 ? 53.249 16.550 100.170 1.00 16.73 161 ASP A C 1
ATOM 676 O O . ASP A 1 91 ? 54.334 16.200 100.613 1.00 15.46 161 ASP A O 1
ATOM 681 N N . PRO A 1 92 ? 52.118 16.131 100.706 1.00 17.86 162 PRO A N 1
ATOM 682 C CA . PRO A 1 92 ? 52.142 15.142 101.767 1.00 18.85 162 PRO A CA 1
ATOM 683 C C . PRO A 1 92 ? 52.365 13.761 101.219 1.00 20.80 162 PRO A C 1
ATOM 684 O O . PRO A 1 92 ? 52.047 13.503 100.056 1.00 20.81 162 PRO A O 1
ATOM 688 N N . VAL A 1 93 ? 52.932 12.889 102.054 1.00 21.77 163 VAL A N 1
ATOM 689 C CA . VAL A 1 93 ? 52.885 11.463 101.821 1.00 23.51 163 VAL A CA 1
ATOM 690 C C . VAL A 1 93 ? 51.473 11.028 102.192 1.00 23.94 163 VAL A C 1
ATOM 691 O O . VAL A 1 93 ? 51.074 11.223 103.345 1.00 25.68 163 VAL A O 1
ATOM 695 N N . PRO A 1 94 ? 50.703 10.447 101.275 1.00 24.62 164 PRO A N 1
ATOM 696 C CA . PRO A 1 94 ? 49.341 10.023 101.613 1.00 25.30 164 PRO A CA 1
ATOM 697 C C . PRO A 1 94 ? 49.304 9.094 102.831 1.00 27.72 164 PRO A C 1
ATOM 698 O O . PRO A 1 94 ? 50.153 8.202 102.972 1.00 27.04 164 PRO A O 1
ATOM 702 N N . SER A 1 95 ? 48.352 9.345 103.722 1.00 30.22 165 SER A N 1
ATOM 703 C CA . SER A 1 95 ? 48.210 8.536 104.932 1.00 32.55 165 SER A CA 1
ATOM 704 C C . SER A 1 95 ? 47.409 7.301 104.612 1.00 34.26 165 SER A C 1
ATOM 705 O O . SER A 1 95 ? 47.701 6.233 105.140 1.00 35.57 165 SER A O 1
ATOM 708 N N . LYS A 1 96 ? 46.408 7.441 103.746 1.00 35.92 166 LYS A N 1
ATOM 709 C CA . LYS A 1 96 ? 45.633 6.293 103.284 1.00 37.72 166 LYS A CA 1
ATOM 710 C C . LYS A 1 96 ? 46.504 5.300 102.508 1.00 38.35 166 LYS A C 1
ATOM 711 O O . LYS A 1 96 ? 47.084 5.640 101.461 1.00 38.20 166 LYS A O 1
ATOM 717 N N . THR A 1 97 ? 46.612 4.088 103.057 1.00 39.01 167 THR A N 1
ATOM 718 C CA . THR A 1 97 ? 47.213 2.944 102.378 1.00 39.62 167 THR A CA 1
ATOM 719 C C . THR A 1 97 ? 46.152 1.837 102.277 1.00 39.44 167 THR A C 1
ATOM 720 O O . THR A 1 97 ? 45.130 1.882 102.970 1.00 40.00 167 THR A O 1
ATOM 724 N N . PRO A 1 98 ? 46.364 0.866 101.395 1.00 38.70 168 PRO A N 1
ATOM 725 C CA . PRO A 1 98 ? 47.450 0.894 100.411 1.00 37.68 168 PRO A CA 1
ATOM 726 C C . PRO A 1 98 ? 47.081 1.805 99.239 1.00 36.05 168 PRO A C 1
ATOM 727 O O . PRO A 1 98 ? 45.963 2.346 99.200 1.00 35.52 168 PRO A O 1
ATOM 731 N N . PHE A 1 99 ? 48.000 1.975 98.294 1.00 34.27 169 PHE A N 1
ATOM 732 C CA . PHE A 1 99 ? 47.643 2.609 97.041 1.00 32.71 169 PHE A CA 1
ATOM 733 C C . PHE A 1 99 ? 46.525 1.815 96.367 1.00 32.70 169 PHE A C 1
ATOM 734 O O . PHE A 1 99 ? 46.603 0.600 96.289 1.00 31.73 169 PHE A O 1
ATOM 742 N N . SER A 1 100 ? 45.496 2.510 95.896 1.00 32.50 170 SER A N 1
ATOM 743 C CA . SER A 1 100 ? 44.432 1.892 95.107 1.00 33.18 170 SER A CA 1
ATOM 744 C C . SER A 1 100 ? 43.955 2.883 94.073 1.00 33.65 170 SER A C 1
ATOM 745 O O . SER A 1 100 ? 43.744 4.051 94.392 1.00 33.73 170 SER A O 1
ATOM 748 N N . VAL A 1 101 ? 43.801 2.427 92.832 1.00 33.93 171 VAL A N 1
ATOM 749 C CA . VAL A 1 101 ? 43.284 3.276 91.770 1.00 34.63 171 VAL A CA 1
ATOM 750 C C . VAL A 1 101 ? 41.893 3.841 92.108 1.00 35.28 171 VAL A C 1
ATOM 751 O O . VAL A 1 101 ? 41.519 4.869 91.574 1.00 35.88 171 VAL A O 1
ATOM 755 N N . SER A 1 102 ? 41.152 3.182 93.008 1.00 35.97 172 SER A N 1
ATOM 756 C CA . SER A 1 102 ? 39.806 3.620 93.419 1.00 36.60 172 SER A CA 1
ATOM 757 C C . SER A 1 102 ? 39.729 4.562 94.631 1.00 36.11 172 SER A C 1
ATOM 758 O O . SER A 1 102 ? 38.656 5.107 94.899 1.00 36.83 172 SER A O 1
ATOM 761 N N . ASP A 1 103 ? 40.826 4.739 95.370 1.00 35.34 173 ASP A N 1
ATOM 762 C CA . ASP A 1 103 ? 40.857 5.596 96.577 1.00 34.42 173 ASP A CA 1
ATOM 763 C C . ASP A 1 103 ? 41.649 6.889 96.304 1.00 33.21 173 ASP A C 1
ATOM 764 O O . ASP A 1 103 ? 42.869 6.881 96.318 1.00 31.83 173 ASP A O 1
ATOM 769 N N . ALA A 1 104 ? 40.938 7.992 96.079 1.00 32.59 174 ALA A N 1
ATOM 770 C CA . ALA A 1 104 ? 41.536 9.230 95.547 1.00 31.97 174 ALA A CA 1
ATOM 771 C C . ALA A 1 104 ? 42.466 9.916 96.529 1.00 30.85 174 ALA A C 1
ATOM 772 O O . ALA A 1 104 ? 43.239 10.783 96.148 1.00 30.85 174 ALA A O 1
ATOM 774 N N . ASP A 1 105 ? 42.415 9.528 97.796 1.00 29.41 175 ASP A N 1
ATOM 775 C CA . ASP A 1 105 ? 43.370 10.059 98.756 1.00 28.39 175 ASP A CA 1
ATOM 776 C C . ASP A 1 105 ? 44.516 9.097 99.081 1.00 26.67 175 ASP A C 1
ATOM 777 O O . ASP A 1 105 ? 45.239 9.304 100.040 1.00 25.69 175 ASP A O 1
ATOM 782 N N . SER A 1 106 ? 44.698 8.070 98.248 1.00 25.17 176 SER A N 1
ATOM 783 C CA . SER A 1 106 ? 45.826 7.149 98.377 1.00 23.47 176 SER A CA 1
ATOM 784 C C . SER A 1 106 ? 46.962 7.501 97.409 1.00 22.23 176 SER A C 1
ATOM 785 O O . SER A 1 106 ? 48.014 6.879 97.471 1.00 22.30 176 SER A O 1
ATOM 788 N N . TYR A 1 107 ? 46.757 8.493 96.538 1.00 20.17 177 TYR A N 1
ATOM 789 C CA . TYR A 1 107 ? 47.835 8.950 95.650 1.00 19.66 177 TYR A CA 1
ATOM 790 C C . TYR A 1 107 ? 47.859 10.468 95.518 1.00 18.50 177 TYR A C 1
ATOM 791 O O . TYR A 1 107 ? 46.875 11.146 95.871 1.00 18.26 177 TYR A O 1
ATOM 800 N N . ASN A 1 108 ? 48.966 11.000 94.997 1.00 17.26 178 ASN A N 1
ATOM 801 C CA . ASN A 1 108 ? 49.144 12.471 94.900 1.00 16.91 178 ASN A CA 1
ATOM 802 C C . ASN A 1 108 ? 48.688 13.080 93.593 1.00 16.62 178 ASN A C 1
ATOM 803 O O . ASN A 1 108 ? 48.350 14.262 93.568 1.00 17.23 178 ASN A O 1
ATOM 808 N N . LYS A 1 109 ? 48.665 12.286 92.512 1.00 16.04 179 LYS A N 1
ATOM 809 C CA . LYS A 1 109 ? 48.330 12.790 91.181 1.00 16.23 179 LYS A CA 1
ATOM 810 C C . LYS A 1 109 ? 48.059 11.616 90.261 1.00 16.68 179 LYS A C 1
ATOM 811 O O . LYS A 1 109 ? 48.710 10.588 90.382 1.00 16.52 179 LYS A O 1
ATOM 817 N N . LYS A 1 110 ? 47.119 11.800 89.337 1.00 17.53 180 LYS A N 1
ATOM 818 C CA . LYS A 1 110 ? 46.804 10.824 88.302 1.00 18.37 180 LYS A CA 1
ATOM 819 C C . LYS A 1 110 ? 46.874 11.520 86.950 1.00 18.26 180 LYS A C 1
ATOM 820 O O . LYS A 1 110 ? 46.410 12.644 86.783 1.00 17.47 180 LYS A O 1
ATOM 826 N N . GLY A 1 111 ? 47.471 10.852 85.977 1.00 18.35 181 GLY A N 1
ATOM 827 C CA . GLY A 1 111 ? 47.445 11.316 84.606 1.00 18.35 181 GLY A CA 1
ATOM 828 C C . GLY A 1 111 ? 47.102 10.180 83.669 1.00 18.94 181 GLY A C 1
ATOM 829 O O . GLY A 1 111 ? 47.068 9.033 84.076 1.00 18.46 181 GLY A O 1
ATOM 830 N N . THR A 1 112 ? 46.855 10.512 82.415 1.00 19.10 182 THR A N 1
ATOM 831 C CA . THR A 1 112 ? 46.491 9.519 81.419 1.00 19.82 182 THR A CA 1
ATOM 832 C C . THR A 1 112 ? 47.258 9.701 80.131 1.00 18.27 182 THR A C 1
ATOM 833 O O . THR A 1 112 ? 47.529 10.811 79.720 1.00 18.17 182 THR A O 1
ATOM 837 N N . VAL A 1 113 ? 47.599 8.595 79.471 1.00 17.71 183 VAL A N 1
ATOM 838 C CA . VAL A 1 113 ? 48.085 8.657 78.104 1.00 17.66 183 VAL A CA 1
ATOM 839 C C . VAL A 1 113 ? 47.462 7.467 77.367 1.00 17.35 183 VAL A C 1
ATOM 840 O O . VAL A 1 113 ? 47.447 6.339 77.871 1.00 17.25 183 VAL A O 1
ATOM 844 N N . THR A 1 114 ? 46.873 7.773 76.227 1.00 17.45 184 THR A N 1
ATOM 845 C CA . THR A 1 114 ? 46.230 6.786 75.380 1.00 16.86 184 THR A CA 1
ATOM 846 C C . THR A 1 114 ? 47.249 6.269 74.375 1.00 16.20 184 THR A C 1
ATOM 847 O O . THR A 1 114 ? 47.811 7.031 73.603 1.00 17.30 184 THR A O 1
ATOM 851 N N . VAL A 1 115 ? 47.488 4.961 74.413 1.00 15.99 185 VAL A N 1
ATOM 852 C CA . VAL A 1 115 ? 48.365 4.270 73.481 1.00 16.04 185 VAL A CA 1
ATOM 853 C C . VAL A 1 115 ? 47.513 3.291 72.636 1.00 16.27 185 VAL A C 1
ATOM 854 O O . VAL A 1 115 ? 46.316 3.151 72.845 1.00 17.29 185 VAL A O 1
ATOM 858 N N . TYR A 1 116 ? 48.150 2.699 71.650 1.00 17.70 186 TYR A N 1
ATOM 859 C CA . TYR A 1 116 ? 47.487 1.828 70.672 1.00 18.24 186 TYR A CA 1
ATOM 860 C C . TYR A 1 116 ? 48.226 0.500 70.598 1.00 19.35 186 TYR A C 1
ATOM 861 O O . TYR A 1 116 ? 49.423 0.474 70.798 1.00 19.04 186 TYR A O 1
ATOM 870 N N . ASP A 1 117 ? 47.500 -0.594 70.333 1.00 20.32 187 ASP A N 1
ATOM 871 C CA . ASP A 1 117 ? 48.113 -1.884 69.982 1.00 21.21 187 ASP A CA 1
ATOM 872 C C . ASP A 1 117 ? 48.152 -2.056 68.437 1.00 22.62 187 ASP A C 1
ATOM 873 O O . ASP A 1 117 ? 47.718 -1.156 67.704 1.00 21.48 187 ASP A O 1
ATOM 878 N N . SER A 1 118 ? 48.679 -3.175 67.916 1.00 24.47 188 SER A N 1
ATOM 879 C CA . SER A 1 118 ? 48.792 -3.290 66.439 1.00 26.27 188 SER A CA 1
ATOM 880 C C . SER A 1 118 ? 47.441 -3.471 65.731 1.00 26.40 188 SER A C 1
ATOM 881 O O . SER A 1 118 ? 47.327 -3.256 64.546 1.00 27.52 188 SER A O 1
ATOM 884 N N . GLN A 1 119 ? 46.403 -3.829 66.462 1.00 27.38 189 GLN A N 1
ATOM 885 C CA . GLN A 1 119 ? 45.063 -3.839 65.888 1.00 27.83 189 GLN A CA 1
ATOM 886 C C . GLN A 1 119 ? 44.471 -2.429 65.835 1.00 27.08 189 GLN A C 1
ATOM 887 O O . GLN A 1 119 ? 43.477 -2.182 65.145 1.00 26.01 189 GLN A O 1
ATOM 893 N N . GLY A 1 120 ? 45.074 -1.510 66.591 1.00 25.99 190 GLY A N 1
ATOM 894 C CA . GLY A 1 120 ? 44.611 -0.136 66.664 1.00 25.12 190 GLY A CA 1
ATOM 895 C C . GLY A 1 120 ? 43.630 0.184 67.775 1.00 24.29 190 GLY A C 1
ATOM 896 O O . GLY A 1 120 ? 43.050 1.288 67.787 1.00 23.37 190 GLY A O 1
ATOM 897 N N . ASN A 1 121 ? 43.409 -0.753 68.692 1.00 23.37 191 ASN A N 1
ATOM 898 C CA . ASN A 1 121 ? 42.578 -0.501 69.848 1.00 22.78 191 ASN A CA 1
ATOM 899 C C . ASN A 1 121 ? 43.286 0.547 70.708 1.00 22.57 191 ASN A C 1
ATOM 900 O O . ASN A 1 121 ? 44.515 0.517 70.822 1.00 21.71 191 ASN A O 1
ATOM 905 N N . ALA A 1 122 ? 42.508 1.459 71.286 1.00 21.74 192 ALA A N 1
ATOM 906 C CA . ALA A 1 122 ? 43.034 2.415 72.254 1.00 21.51 192 ALA A CA 1
ATOM 907 C C . ALA A 1 122 ? 43.071 1.800 73.638 1.00 20.85 192 ALA A C 1
ATOM 908 O O . ALA A 1 122 ? 42.108 1.188 74.100 1.00 21.41 192 ALA A O 1
ATOM 910 N N . HIS A 1 123 ? 44.207 1.954 74.312 1.00 20.70 193 HIS A N 1
ATOM 911 C CA . HIS A 1 123 ? 44.315 1.627 75.706 1.00 20.41 193 HIS A CA 1
ATOM 912 C C . HIS A 1 123 ? 44.558 2.931 76.492 1.00 19.94 193 HIS A C 1
ATOM 913 O O . HIS A 1 123 ? 45.593 3.552 76.328 1.00 20.16 193 HIS A O 1
ATOM 920 N N . ASP A 1 124 ? 43.640 3.287 77.378 1.00 19.32 194 ASP A N 1
ATOM 921 C CA . ASP A 1 124 ? 43.826 4.446 78.244 1.00 19.63 194 ASP A CA 1
ATOM 922 C C . ASP A 1 124 ? 44.656 4.070 79.469 1.00 18.19 194 ASP A C 1
ATOM 923 O O . ASP A 1 124 ? 44.129 3.539 80.474 1.00 18.43 194 ASP A O 1
ATOM 928 N N . MET A 1 125 ? 45.939 4.394 79.397 1.00 18.12 195 MET A N 1
ATOM 929 C CA . MET A 1 125 ? 46.910 4.069 80.441 1.00 17.84 195 MET A CA 1
ATOM 930 C C . MET A 1 125 ? 46.879 5.159 81.509 1.00 17.29 195 MET A C 1
ATOM 931 O O . MET A 1 125 ? 47.211 6.326 81.232 1.00 17.36 195 MET A O 1
ATOM 936 N N . ASN A 1 126 ? 46.437 4.776 82.692 1.00 16.65 196 ASN A N 1
ATOM 937 C CA . ASN A 1 126 ? 46.457 5.637 83.865 1.00 16.72 196 ASN A CA 1
ATOM 938 C C . ASN A 1 126 ? 47.774 5.488 84.633 1.00 16.48 196 ASN A C 1
ATOM 939 O O . ASN A 1 126 ? 48.275 4.381 84.843 1.00 16.27 196 ASN A O 1
ATOM 944 N N . VAL A 1 127 ? 48.302 6.639 85.043 1.00 15.46 197 VAL A N 1
ATOM 945 C CA . VAL A 1 127 ? 49.604 6.769 85.668 1.00 15.52 197 VAL A CA 1
ATOM 946 C C . VAL A 1 127 ? 49.392 7.485 86.985 1.00 15.32 197 VAL A C 1
ATOM 947 O O . VAL A 1 127 ? 48.817 8.581 86.993 1.00 16.87 197 VAL A O 1
ATOM 951 N N . TYR A 1 128 ? 49.798 6.872 88.084 1.00 14.85 198 TYR A N 1
ATOM 952 C CA . TYR A 1 128 ? 49.577 7.409 89.414 1.00 15.48 198 TYR A CA 1
ATOM 953 C C . TYR A 1 128 ? 50.893 7.653 90.115 1.00 16.07 198 TYR A C 1
ATOM 954 O O . TYR A 1 128 ? 51.776 6.788 90.096 1.00 15.91 198 TYR A O 1
ATOM 963 N N . PHE A 1 129 ? 50.997 8.825 90.738 1.00 15.33 199 PHE A N 1
ATOM 964 C CA . PHE A 1 129 ? 52.187 9.274 91.445 1.00 15.38 199 PHE A CA 1
ATOM 965 C C . PHE A 1 129 ? 51.895 9.283 92.937 1.00 16.71 199 PHE A C 1
ATOM 966 O O . PHE A 1 129 ? 50.948 9.939 93.372 1.00 16.89 199 PHE A O 1
ATOM 974 N N . VAL A 1 130 ? 52.709 8.560 93.715 1.00 17.27 200 VAL A N 1
ATOM 975 C CA . VAL A 1 130 ? 52.553 8.488 95.162 1.00 18.65 200 VAL A CA 1
ATOM 976 C C . VAL A 1 130 ? 53.879 8.860 95.806 1.00 19.27 200 VAL A C 1
ATOM 977 O O . VAL A 1 130 ? 54.867 8.128 95.680 1.00 19.48 200 VAL A O 1
ATOM 981 N N . LYS A 1 131 ? 53.907 9.987 96.497 1.00 18.39 201 LYS A N 1
ATOM 982 C CA . LYS A 1 131 ? 55.096 10.409 97.201 1.00 18.60 201 LYS A CA 1
ATOM 983 C C . LYS A 1 131 ? 55.373 9.404 98.305 1.00 20.07 201 LYS A C 1
ATOM 984 O O . LYS A 1 131 ? 54.476 9.080 99.074 1.00 20.08 201 LYS A O 1
ATOM 990 N N . THR A 1 132 ? 56.582 8.859 98.332 1.00 21.64 202 THR A N 1
ATOM 991 C CA . THR A 1 132 ? 56.930 7.821 99.332 1.00 24.15 202 THR A CA 1
ATOM 992 C C . THR A 1 132 ? 57.722 8.419 100.503 1.00 25.38 202 THR A C 1
ATOM 993 O O . THR A 1 132 ? 57.568 7.998 101.659 1.00 26.02 202 THR A O 1
ATOM 997 N N . LYS A 1 133 ? 58.563 9.389 100.178 1.00 26.66 203 LYS A N 1
ATOM 998 C CA . LYS A 1 133 ? 59.375 10.142 101.134 1.00 28.09 203 LYS A CA 1
ATOM 999 C C . LYS A 1 133 ? 59.930 11.383 100.418 1.00 27.47 203 LYS A C 1
ATOM 1000 O O . LYS A 1 133 ? 59.603 11.632 99.254 1.00 25.86 203 LYS A O 1
ATOM 1006 N N . ASP A 1 134 ? 60.765 12.169 101.092 1.00 27.65 204 ASP A N 1
ATOM 1007 C CA . ASP A 1 134 ? 61.368 13.336 100.467 1.00 27.95 204 ASP A CA 1
ATOM 1008 C C . ASP A 1 134 ? 61.992 12.950 99.118 1.00 27.52 204 ASP A C 1
ATOM 1009 O O . ASP A 1 134 ? 62.732 11.973 99.026 1.00 28.07 204 ASP A O 1
ATOM 1014 N N . ASN A 1 135 ? 61.622 13.684 98.076 1.00 26.29 205 ASN A N 1
ATOM 1015 C CA . ASN A 1 135 ? 62.242 13.594 96.752 1.00 26.23 205 ASN A CA 1
ATOM 1016 C C . ASN A 1 135 ? 62.059 12.262 95.998 1.00 24.13 205 ASN A C 1
ATOM 1017 O O . ASN A 1 135 ? 62.718 12.042 95.007 1.00 24.35 205 ASN A O 1
ATOM 1022 N N . GLU A 1 136 ? 61.169 11.394 96.452 1.00 23.23 206 GLU A N 1
ATOM 1023 C CA . GLU A 1 136 ? 60.925 10.121 95.765 1.00 22.33 206 GLU A CA 1
ATOM 1024 C C . GLU A 1 136 ? 59.439 9.880 95.596 1.00 21.26 206 GLU A C 1
ATOM 1025 O O . GLU A 1 136 ? 58.648 10.097 96.537 1.00 20.47 206 GLU A O 1
ATOM 1031 N N . TRP A 1 137 ? 59.075 9.433 94.402 1.00 19.16 207 TRP A N 1
ATOM 1032 C CA . TRP A 1 137 ? 57.682 9.290 94.020 1.00 17.89 207 TRP A CA 1
ATOM 1033 C C . TRP A 1 137 ? 57.541 7.969 93.305 1.00 17.55 207 TRP A C 1
ATOM 1034 O O . TRP A 1 137 ? 58.132 7.768 92.244 1.00 18.18 207 TRP A O 1
ATOM 1045 N N . ALA A 1 138 ? 56.740 7.083 93.877 1.00 17.33 208 ALA A N 1
ATOM 1046 C CA . ALA A 1 138 ? 56.400 5.838 93.219 1.00 16.54 208 ALA A CA 1
ATOM 1047 C C . ALA A 1 138 ? 55.371 6.077 92.148 1.00 16.11 208 ALA A C 1
ATOM 1048 O O . ALA A 1 138 ? 54.480 6.921 92.299 1.00 16.02 208 ALA A O 1
ATOM 1050 N N . VAL A 1 139 ? 55.518 5.321 91.059 1.00 17.15 209 VAL A N 1
ATOM 1051 C CA . VAL A 1 139 ? 54.666 5.455 89.883 1.00 16.90 209 VAL A CA 1
ATOM 1052 C C . VAL A 1 139 ? 54.018 4.138 89.552 1.00 16.66 209 VAL A C 1
ATOM 1053 O O . VAL A 1 139 ? 54.711 3.151 8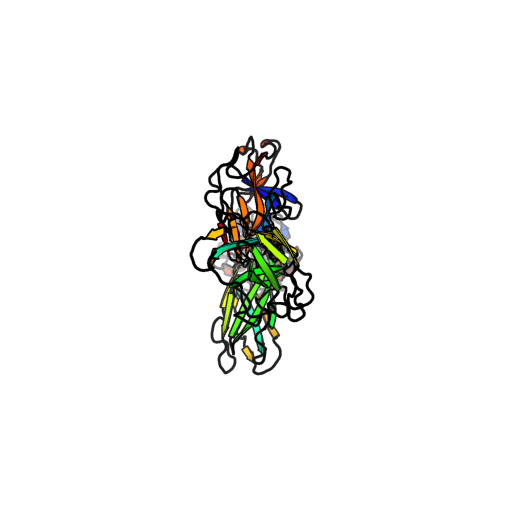9.292 1.00 17.50 209 VAL A O 1
ATOM 1057 N N . TYR A 1 140 ? 52.701 4.132 89.558 1.00 16.27 210 TYR A N 1
ATOM 1058 C CA . TYR A 1 140 ? 51.917 2.965 89.211 1.00 16.22 210 TYR A CA 1
ATOM 1059 C C . TYR A 1 140 ? 51.284 3.217 87.891 1.00 16.19 210 TYR A C 1
ATOM 1060 O O . TYR A 1 140 ? 50.941 4.350 87.582 1.00 14.36 210 TYR A O 1
ATOM 1069 N N . THR A 1 141 ? 51.130 2.153 87.098 1.00 16.44 211 THR A N 1
ATOM 1070 C CA . THR A 1 141 ? 50.430 2.193 85.828 1.00 16.40 211 THR A CA 1
ATOM 1071 C C . THR A 1 141 ? 49.350 1.107 85.748 1.00 17.59 211 THR A C 1
ATOM 1072 O O . THR A 1 141 ? 49.432 0.060 86.413 1.00 16.91 211 THR A O 1
ATOM 1076 N N . HIS A 1 142 ? 48.349 1.370 84.918 1.00 17.50 212 HIS A N 1
ATOM 1077 C CA . HIS A 1 142 ? 47.197 0.478 84.804 1.00 18.99 212 HIS A CA 1
ATOM 1078 C C . HIS A 1 142 ? 46.497 0.746 83.499 1.00 19.49 212 HIS A C 1
ATOM 1079 O O . HIS A 1 142 ? 46.268 1.905 83.143 1.00 19.25 212 HIS A O 1
ATOM 1086 N N . ASP A 1 143 ? 46.169 -0.323 82.766 1.00 19.22 213 ASP A N 1
ATOM 1087 C CA . ASP A 1 143 ? 45.405 -0.207 81.527 1.00 20.36 213 ASP A CA 1
ATOM 1088 C C . ASP A 1 143 ? 43.933 -0.194 81.912 1.00 21.88 213 ASP A C 1
ATOM 1089 O O . ASP A 1 143 ? 43.361 -1.244 82.201 1.00 22.77 213 ASP A O 1
ATOM 1094 N N . SER A 1 144 ? 43.325 0.992 81.886 1.00 22.75 214 SER A N 1
ATOM 1095 C CA . SER A 1 144 ? 41.946 1.178 82.320 1.00 24.46 214 SER A CA 1
ATOM 1096 C C . SER A 1 144 ? 40.980 0.631 81.300 1.00 25.42 214 SER A C 1
ATOM 1097 O O . SER A 1 144 ? 39.786 0.591 81.547 1.00 26.63 214 SER A O 1
ATOM 1100 N N . SER A 1 145 ? 41.496 0.263 80.133 1.00 26.03 215 SER A N 1
ATOM 1101 C CA . SER A 1 145 ? 40.686 -0.181 79.021 1.00 26.89 215 SER A CA 1
ATOM 1102 C C . SER A 1 145 ? 40.556 -1.718 78.982 1.00 28.35 215 SER A C 1
ATOM 1103 O O . SER A 1 145 ? 39.856 -2.232 78.121 1.00 28.36 215 SER A O 1
ATOM 1106 N N . ASP A 1 146 ? 41.234 -2.430 79.894 1.00 29.85 216 ASP A N 1
ATOM 1107 C CA . ASP A 1 146 ? 41.216 -3.911 79.967 1.00 31.42 216 ASP A CA 1
ATOM 1108 C C . ASP A 1 146 ? 40.603 -4.415 81.287 1.00 32.09 216 ASP A C 1
ATOM 1109 O O . ASP A 1 146 ? 41.283 -4.394 82.315 1.00 32.03 216 ASP A O 1
ATOM 1114 N N . PRO A 1 147 ? 39.341 -4.875 81.275 1.00 33.74 217 PRO A N 1
ATOM 1115 C CA . PRO A 1 147 ? 38.681 -5.342 82.518 1.00 34.63 217 PRO A CA 1
ATOM 1116 C C . PRO A 1 147 ? 39.361 -6.516 83.234 1.00 35.18 217 PRO A C 1
ATOM 1117 O O . PRO A 1 147 ? 39.178 -6.670 84.435 1.00 35.73 217 PRO A O 1
ATOM 1121 N N . ALA A 1 148 ? 40.124 -7.331 82.516 1.00 36.08 218 ALA A N 1
ATOM 1122 C CA . ALA A 1 148 ? 40.873 -8.431 83.129 1.00 36.07 218 ALA A CA 1
ATOM 1123 C C . ALA A 1 148 ? 42.231 -8.050 83.731 1.00 36.47 218 ALA A C 1
ATOM 1124 O O . ALA A 1 148 ? 42.888 -8.889 84.330 1.00 36.40 218 ALA A O 1
ATOM 1126 N N . ALA A 1 149 ? 42.661 -6.799 83.604 1.00 36.57 219 ALA A N 1
ATOM 1127 C CA . ALA A 1 149 ? 43.971 -6.407 84.124 1.00 36.69 219 ALA A CA 1
ATOM 1128 C C . ALA A 1 149 ? 44.012 -6.369 85.667 1.00 36.80 219 ALA A C 1
ATOM 1129 O O . ALA A 1 149 ? 43.119 -5.824 86.313 1.00 35.66 219 ALA A O 1
ATOM 1131 N N . THR A 1 150 ? 45.058 -6.958 86.248 1.00 37.97 220 THR A N 1
ATOM 1132 C CA . THR A 1 150 ? 45.224 -6.978 87.705 1.00 38.50 220 THR A CA 1
ATOM 1133 C C . THR A 1 150 ? 45.494 -5.564 88.221 1.00 38.59 220 THR A C 1
ATOM 1134 O O . THR A 1 150 ? 46.187 -4.772 87.569 1.00 38.42 220 THR A O 1
ATOM 1138 N N . ALA A 1 151 ? 44.918 -5.247 89.377 1.00 38.60 221 ALA A N 1
ATOM 1139 C CA . ALA A 1 151 ? 45.107 -3.941 89.993 1.00 38.12 221 ALA A CA 1
ATOM 1140 C C . ALA A 1 151 ? 46.579 -3.777 90.363 1.00 37.90 221 ALA A C 1
ATOM 1141 O O . ALA A 1 151 ? 47.209 -4.706 90.865 1.00 38.20 221 ALA A O 1
ATOM 1143 N N . PRO A 1 152 ? 47.137 -2.603 90.119 1.00 36.89 222 PRO A N 1
ATOM 1144 C CA . PRO A 1 152 ? 48.559 -2.387 90.371 1.00 36.72 222 PRO A CA 1
ATOM 1145 C C . PRO A 1 152 ? 48.852 -2.323 91.870 1.00 36.43 222 PRO A C 1
ATOM 1146 O O . PRO A 1 152 ? 48.370 -1.426 92.559 1.00 37.28 222 PRO A O 1
ATOM 1150 N N . THR A 1 153 ? 49.635 -3.273 92.368 1.00 36.00 223 THR A N 1
ATOM 1151 C CA . THR A 1 153 ? 50.042 -3.247 93.772 1.00 35.41 223 THR A CA 1
ATOM 1152 C C . THR A 1 153 ? 51.531 -3.006 93.935 1.00 34.31 223 THR A C 1
ATOM 1153 O O . THR A 1 153 ? 51.990 -2.790 95.049 1.00 35.29 223 THR A O 1
ATOM 1157 N N . THR A 1 154 ? 52.280 -3.054 92.837 1.00 32.97 224 THR A N 1
ATOM 1158 C CA . THR A 1 154 ? 53.703 -2.788 92.849 1.00 31.87 224 THR A CA 1
ATOM 1159 C C . THR A 1 154 ? 54.000 -1.701 91.813 1.00 30.33 224 THR A C 1
ATOM 1160 O O . THR A 1 154 ? 53.413 -1.692 90.725 1.00 30.51 224 THR A O 1
ATOM 1164 N N . ALA A 1 155 ? 54.892 -0.778 92.167 1.00 28.11 225 ALA A N 1
ATOM 1165 C CA . ALA A 1 155 ? 55.197 0.384 91.307 1.00 26.93 225 ALA A CA 1
ATOM 1166 C C . ALA A 1 155 ? 55.950 -0.063 90.074 1.00 25.78 225 ALA A C 1
ATOM 1167 O O . ALA A 1 155 ? 56.776 -0.969 90.151 1.00 25.24 225 ALA A O 1
ATOM 1169 N N . SER A 1 156 ? 55.666 0.587 88.955 1.00 23.76 226 SER A N 1
ATOM 1170 C CA . SER A 1 156 ? 56.362 0.370 87.706 1.00 22.57 226 SER A CA 1
ATOM 1171 C C . SER A 1 156 ? 57.719 1.032 87.730 1.00 22.01 226 SER A C 1
ATOM 1172 O O . SER A 1 156 ? 58.663 0.532 87.141 1.00 22.32 226 SER A O 1
ATOM 1175 N N . THR A 1 157 ? 57.810 2.190 88.361 1.00 20.87 227 THR A N 1
ATOM 1176 C CA . THR A 1 157 ? 59.089 2.820 88.604 1.00 20.59 227 THR A CA 1
ATOM 1177 C C . THR A 1 157 ? 59.001 3.759 89.785 1.00 20.94 227 THR A C 1
ATOM 1178 O O . THR A 1 157 ? 57.928 3.962 90.352 1.00 20.47 227 THR A O 1
ATOM 1182 N N . THR A 1 158 ? 60.151 4.268 90.201 1.00 21.14 228 THR A N 1
ATOM 1183 C CA . THR A 1 158 ? 60.201 5.287 91.238 1.00 21.29 228 THR A CA 1
ATOM 1184 C C . THR A 1 158 ? 61.048 6.452 90.722 1.00 20.90 228 THR A C 1
ATOM 1185 O O . THR A 1 158 ? 62.236 6.281 90.321 1.00 21.45 228 THR A O 1
ATOM 1189 N N . LEU A 1 159 ? 60.445 7.648 90.707 1.00 19.78 229 LEU A N 1
ATOM 1190 C CA . LEU A 1 159 ? 61.142 8.859 90.337 1.00 19.15 229 LEU A CA 1
ATOM 1191 C C . LEU A 1 159 ? 61.895 9.419 91.542 1.00 19.76 229 LEU A C 1
ATOM 1192 O O . LEU A 1 159 ? 61.312 9.612 92.598 1.00 20.16 229 LEU A O 1
ATOM 1197 N N . LYS A 1 160 ? 63.190 9.639 91.370 1.00 20.23 230 LYS A N 1
ATOM 1198 C CA . LYS A 1 160 ? 64.040 10.255 92.401 1.00 20.51 230 LYS A CA 1
ATOM 1199 C C . LYS A 1 160 ? 64.568 11.565 91.869 1.00 20.25 230 LYS A C 1
ATOM 1200 O O . LYS A 1 160 ? 65.113 11.630 90.792 1.00 20.56 230 LYS A O 1
ATOM 1206 N N . PHE A 1 161 ? 64.379 12.629 92.624 1.00 19.93 231 PHE A N 1
ATOM 1207 C CA . PHE A 1 161 ? 64.819 13.944 92.214 1.00 20.33 231 PHE A CA 1
ATOM 1208 C C . PHE A 1 161 ? 65.948 14.352 93.153 1.00 20.15 231 PHE A C 1
ATOM 1209 O O . PHE A 1 161 ? 65.933 13.994 94.339 1.00 19.78 231 PHE A O 1
ATOM 1217 N N . ASN A 1 162 ? 66.916 15.067 92.605 1.00 21.24 232 ASN A N 1
ATOM 1218 C CA . ASN A 1 162 ? 67.999 15.638 93.399 1.00 21.43 232 ASN A CA 1
ATOM 1219 C C . ASN A 1 162 ? 67.592 16.913 94.141 1.00 21.65 232 ASN A C 1
ATOM 1220 O O . ASN A 1 162 ? 66.448 17.346 94.070 1.00 20.21 232 ASN A O 1
ATOM 1225 N N . GLU A 1 163 ? 68.529 17.500 94.891 1.00 22.00 233 GLU A N 1
ATOM 1226 C CA . GLU A 1 163 ? 68.253 18.699 95.702 1.00 22.47 233 GLU A CA 1
ATOM 1227 C C . GLU A 1 163 ? 67.717 19.877 94.898 1.00 21.45 233 GLU A C 1
ATOM 1228 O O . GLU A 1 163 ? 66.991 20.709 95.434 1.00 21.88 233 GLU A O 1
ATOM 1234 N N . ASN A 1 164 ? 68.096 19.973 93.624 1.00 19.94 234 ASN A N 1
ATOM 1235 C CA . ASN A 1 164 ? 67.584 21.024 92.761 1.00 19.66 234 ASN A CA 1
ATOM 1236 C C . ASN A 1 164 ? 66.264 20.684 92.061 1.00 19.70 234 ASN A C 1
ATOM 1237 O O . ASN A 1 164 ? 65.775 21.477 91.307 1.00 20.80 234 ASN A O 1
ATOM 1242 N N . GLY A 1 165 ? 65.745 19.492 92.290 1.00 19.57 235 GLY A N 1
ATOM 1243 C CA . GLY A 1 165 ? 64.442 19.119 91.755 1.00 20.38 235 GLY A CA 1
ATOM 1244 C C . GLY A 1 165 ? 64.520 18.574 90.347 1.00 20.95 235 GLY A C 1
ATOM 1245 O O . GLY A 1 165 ? 63.501 18.456 89.671 1.00 21.17 235 GLY A O 1
ATOM 1246 N N . ILE A 1 166 ? 65.733 18.254 89.908 1.00 21.51 236 ILE A N 1
ATOM 1247 C CA . ILE A 1 166 ? 65.973 17.641 88.601 1.00 22.29 236 ILE A CA 1
ATOM 1248 C C . ILE A 1 166 ? 65.902 16.115 88.718 1.00 21.98 236 ILE A C 1
ATOM 1249 O O . ILE A 1 166 ? 66.342 15.523 89.721 1.00 21.56 236 ILE A O 1
ATOM 1254 N N . LEU A 1 167 ? 65.311 15.478 87.704 1.00 22.13 237 LEU A N 1
ATOM 1255 C CA . LEU A 1 167 ? 65.143 14.036 87.697 1.00 23.02 237 LEU A CA 1
ATOM 1256 C C . LEU A 1 167 ? 66.503 13.373 87.586 1.00 23.92 237 LEU A C 1
ATOM 1257 O O . LEU A 1 167 ? 67.260 13.680 86.673 1.00 23.97 237 LEU A O 1
ATOM 1262 N N . GLU A 1 168 ? 66.794 12.487 88.528 1.00 25.13 238 GLU A N 1
ATOM 1263 C CA . GLU A 1 168 ? 68.111 11.870 88.691 1.00 26.58 238 GLU A CA 1
ATOM 1264 C C . GLU A 1 168 ? 68.101 10.386 88.316 1.00 26.09 238 GLU A C 1
ATOM 1265 O O . GLU A 1 168 ? 69.095 9.877 87.789 1.00 27.15 238 GLU A O 1
ATOM 1271 N N . SER A 1 169 ? 66.991 9.706 88.591 1.00 24.67 239 SER A N 1
ATOM 1272 C CA . SER A 1 169 ? 66.802 8.293 88.254 1.00 23.67 239 SER A CA 1
ATOM 1273 C C . SER A 1 169 ? 65.327 7.852 88.176 1.00 22.48 239 SER A C 1
ATOM 1274 O O . SER A 1 169 ? 64.433 8.515 88.709 1.00 21.07 239 SER A O 1
ATOM 1277 N N . GLY A 1 170 ? 65.102 6.713 87.505 1.00 20.73 240 GLY A N 1
ATOM 1278 C CA . GLY A 1 170 ? 63.799 6.060 87.423 1.00 20.14 240 GLY A CA 1
ATOM 1279 C C . GLY A 1 170 ? 62.919 6.592 86.289 1.00 19.50 240 GLY A C 1
ATOM 1280 O O . GLY A 1 170 ? 61.755 6.204 86.181 1.00 19.39 240 GLY A O 1
ATOM 1281 N N . GLY A 1 171 ? 63.494 7.425 85.430 1.00 19.60 241 GLY A N 1
ATOM 1282 C CA . GLY A 1 171 ? 62.748 8.179 84.422 1.00 19.90 241 GLY A CA 1
ATOM 1283 C C . GLY A 1 171 ? 62.310 7.417 83.185 1.00 19.93 241 GLY A C 1
ATOM 1284 O O . GLY A 1 171 ? 61.546 7.944 82.366 1.00 20.17 241 GLY A O 1
ATOM 1285 N N . THR A 1 172 ? 62.752 6.168 83.048 1.00 20.47 242 THR A N 1
ATOM 1286 C CA . THR A 1 172 ? 62.457 5.377 81.850 1.00 20.71 242 THR A CA 1
ATOM 1287 C C . THR A 1 172 ? 62.075 3.972 82.276 1.00 20.04 242 THR A C 1
ATOM 1288 O O . THR A 1 172 ? 62.804 3.344 83.033 1.00 20.66 242 THR A O 1
ATOM 1292 N N . VAL A 1 173 ? 60.938 3.471 81.797 1.00 19.93 243 VAL A N 1
ATOM 1293 C CA . VAL A 1 173 ? 60.434 2.173 82.212 1.00 19.79 243 VAL A CA 1
ATOM 1294 C C . VAL A 1 173 ? 59.619 1.566 81.054 1.00 20.12 243 VAL A C 1
ATOM 1295 O O . VAL A 1 173 ? 58.813 2.251 80.419 1.00 18.78 243 VAL A O 1
ATOM 1299 N N . ASN A 1 174 ? 59.839 0.285 80.778 1.00 19.56 244 ASN A N 1
ATOM 1300 C CA . ASN A 1 174 ? 58.986 -0.432 79.821 1.00 19.93 244 ASN A CA 1
ATOM 1301 C C . ASN A 1 174 ? 57.655 -0.796 80.446 1.00 19.27 244 ASN A C 1
ATOM 1302 O O . ASN A 1 174 ? 57.622 -1.342 81.555 1.00 19.27 244 ASN A O 1
ATOM 1307 N N . ILE A 1 175 ? 56.570 -0.514 79.720 1.00 18.24 245 ILE A N 1
ATOM 1308 C CA . ILE A 1 175 ? 55.207 -0.845 80.141 1.00 18.86 245 ILE A CA 1
ATOM 1309 C C . ILE A 1 175 ? 54.592 -1.795 79.102 1.00 18.78 245 ILE A C 1
ATOM 1310 O O . ILE A 1 175 ? 54.767 -1.590 77.894 1.00 19.39 245 ILE A O 1
ATOM 1315 N N . THR A 1 176 ? 53.891 -2.815 79.563 1.00 18.86 246 THR A N 1
ATOM 1316 C CA . THR A 1 176 ? 53.065 -3.655 78.697 1.00 20.05 246 THR A CA 1
ATOM 1317 C C . THR A 1 176 ? 51.594 -3.424 79.017 1.00 20.00 246 THR A C 1
ATOM 1318 O O . THR A 1 176 ? 51.184 -3.532 80.176 1.00 21.35 246 THR A O 1
ATOM 1322 N N . THR A 1 177 ? 50.793 -3.075 78.008 1.00 19.95 247 THR A N 1
ATOM 1323 C CA . THR A 1 177 ? 49.358 -2.917 78.224 1.00 20.49 247 THR A CA 1
ATOM 1324 C C . THR A 1 177 ? 48.685 -4.252 78.521 1.00 22.28 247 THR A C 1
ATOM 1325 O O . THR A 1 177 ? 49.330 -5.321 78.494 1.00 22.24 247 THR A O 1
ATOM 1329 N N . GLY A 1 178 ? 47.383 -4.165 78.799 1.00 23.00 248 GLY A N 1
ATOM 1330 C CA . GLY A 1 178 ? 46.489 -5.299 78.753 1.00 24.32 248 GLY A CA 1
ATOM 1331 C C . GLY A 1 178 ? 46.165 -5.676 77.309 1.00 25.79 248 GLY A C 1
ATOM 1332 O O . GLY A 1 178 ? 46.840 -5.262 76.377 1.00 24.30 248 GLY A O 1
ATOM 1333 N N . THR A 1 179 ? 45.119 -6.485 77.146 1.00 27.66 249 THR A N 1
ATOM 1334 C CA . THR A 1 179 ? 44.629 -6.906 75.829 1.00 28.89 249 THR A CA 1
ATOM 1335 C C . THR A 1 179 ? 43.160 -6.539 75.681 1.00 29.52 249 THR A C 1
ATOM 1336 O O . THR A 1 179 ? 42.423 -6.514 76.663 1.00 31.04 249 THR A O 1
ATOM 1340 N N . ILE A 1 180 ? 42.753 -6.248 74.453 1.00 30.62 250 ILE A N 1
ATOM 1341 C CA . ILE A 1 180 ? 41.390 -5.860 74.125 1.00 31.63 250 ILE A CA 1
ATOM 1342 C C . ILE A 1 180 ? 40.879 -6.719 72.982 1.00 32.22 250 ILE A C 1
ATOM 1343 O O . ILE A 1 180 ? 41.535 -6.801 71.961 1.00 32.21 250 ILE A O 1
ATOM 1348 N N . ASN A 1 181 ? 39.699 -7.318 73.127 1.00 33.14 251 ASN A N 1
ATOM 1349 C CA . ASN A 1 181 ? 39.076 -8.042 72.004 1.00 33.96 251 ASN A CA 1
ATOM 1350 C C . ASN A 1 181 ? 40.055 -8.995 71.287 1.00 33.19 251 ASN A C 1
ATOM 1351 O O . ASN A 1 181 ? 40.150 -9.022 70.055 1.00 33.83 251 ASN A O 1
ATOM 1356 N N . GLY A 1 182 ? 40.814 -9.738 72.075 1.00 32.13 252 GLY A N 1
ATOM 1357 C CA . GLY A 1 182 ? 41.685 -10.776 71.549 1.00 31.59 252 GLY A CA 1
ATOM 1358 C C . GLY A 1 182 ? 42.898 -10.301 70.771 1.00 30.60 252 GLY A C 1
ATOM 1359 O O . GLY A 1 182 ? 43.522 -11.101 70.058 1.00 30.18 252 GLY A O 1
ATOM 1360 N N . ALA A 1 183 ? 43.249 -9.025 70.902 1.00 29.75 253 ALA A N 1
ATOM 1361 C CA . ALA A 1 183 ? 44.409 -8.474 70.209 1.00 28.64 253 ALA A CA 1
ATOM 1362 C C . ALA A 1 183 ? 45.585 -8.397 71.149 1.00 28.34 253 ALA A C 1
ATOM 1363 O O . ALA A 1 183 ? 45.418 -8.241 72.366 1.00 27.98 253 ALA A O 1
ATOM 1365 N N . THR A 1 184 ? 46.780 -8.494 70.577 1.00 28.26 254 THR A N 1
ATOM 1366 C CA . THR A 1 184 ? 48.023 -8.522 71.342 1.00 28.33 254 THR A CA 1
ATOM 1367 C C . THR A 1 184 ? 48.277 -7.153 71.984 1.00 27.60 254 THR A C 1
ATOM 1368 O O . THR A 1 184 ? 47.944 -6.138 71.382 1.00 27.86 254 THR A O 1
ATOM 1372 N N . ALA A 1 185 ? 48.926 -7.148 73.146 1.00 25.87 255 ALA A N 1
ATOM 1373 C CA . ALA A 1 185 ? 49.214 -5.921 73.907 1.00 25.10 255 ALA A CA 1
ATOM 1374 C C . ALA A 1 185 ? 50.233 -5.028 73.203 1.00 23.99 255 ALA A C 1
ATOM 1375 O O . ALA A 1 185 ? 50.967 -5.475 72.335 1.00 24.24 255 ALA A O 1
ATOM 1377 N N . ALA A 1 186 ? 50.281 -3.755 73.581 1.00 22.78 256 ALA A N 1
ATOM 1378 C CA . ALA A 1 186 ? 51.383 -2.885 73.199 1.00 21.15 256 ALA A CA 1
ATOM 1379 C C . ALA A 1 186 ? 52.467 -2.931 74.283 1.00 20.87 256 ALA A C 1
ATOM 1380 O O . ALA A 1 186 ? 52.169 -3.040 75.467 1.00 20.20 256 ALA A O 1
ATOM 1382 N N . THR A 1 187 ? 53.721 -2.859 73.865 1.00 19.78 257 THR A N 1
ATOM 1383 C CA . THR A 1 187 ? 54.861 -2.751 74.773 1.00 20.13 257 THR A CA 1
ATOM 1384 C C . THR A 1 187 ? 55.661 -1.539 74.398 1.00 19.12 257 THR A C 1
ATOM 1385 O O . THR A 1 187 ? 56.140 -1.417 73.253 1.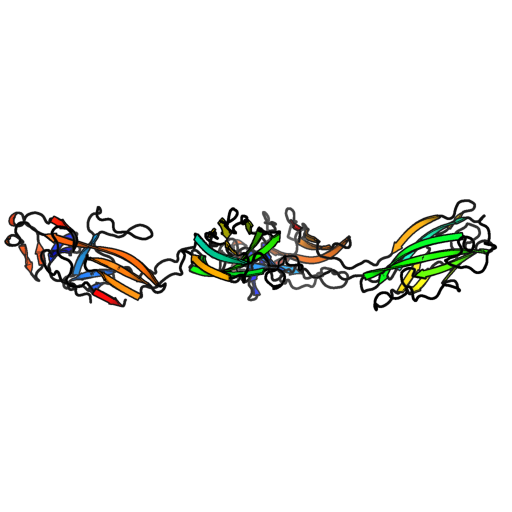00 20.52 257 THR A O 1
ATOM 1389 N N . PHE A 1 188 ? 55.804 -0.604 75.343 1.00 18.70 258 PHE A N 1
ATOM 1390 C CA . PHE A 1 188 ? 56.414 0.700 75.032 1.00 17.39 258 PHE A CA 1
ATOM 1391 C C . PHE A 1 188 ? 57.277 1.208 76.179 1.00 16.78 258 PHE A C 1
ATOM 1392 O O . PHE A 1 188 ? 57.067 0.840 77.332 1.00 16.21 258 PHE A O 1
ATOM 1400 N N . SER A 1 189 ? 58.284 1.990 75.827 1.00 16.93 259 SER A N 1
ATOM 1401 C CA . SER A 1 189 ? 59.105 2.726 76.780 1.00 17.79 259 SER A CA 1
ATOM 1402 C C . SER A 1 189 ? 58.376 4.016 77.163 1.00 17.56 259 SER A C 1
ATOM 1403 O O . SER A 1 189 ? 58.038 4.821 76.308 1.00 17.39 259 SER A O 1
ATOM 1406 N N . LEU A 1 190 ? 58.091 4.153 78.451 1.00 17.04 260 LEU A N 1
ATOM 1407 C CA . LEU A 1 190 ? 57.518 5.362 79.034 1.00 17.05 260 LEU A CA 1
ATOM 1408 C C . LEU A 1 190 ? 58.625 6.207 79.671 1.00 16.72 260 LEU A C 1
ATOM 1409 O O . LEU A 1 190 ? 59.347 5.714 80.544 1.00 16.32 260 LEU A O 1
ATOM 1414 N N . SER A 1 191 ? 58.716 7.462 79.254 1.00 16.77 261 SER A N 1
ATOM 1415 C CA . SER A 1 191 ? 59.791 8.370 79.657 1.00 17.36 261 SER A CA 1
ATOM 1416 C C . SER A 1 191 ? 59.197 9.538 80.423 1.00 17.53 261 SER A C 1
ATOM 1417 O O . SER A 1 191 ? 58.215 10.109 79.993 1.00 17.87 261 SER A O 1
ATOM 1420 N N . PHE A 1 192 ? 59.817 9.903 81.533 1.00 17.12 262 PHE A N 1
ATOM 1421 C CA . PHE A 1 192 ? 59.400 11.050 82.349 1.00 17.18 262 PHE A CA 1
ATOM 1422 C C . PHE A 1 192 ? 60.391 12.221 82.182 1.00 18.31 262 PHE A C 1
ATOM 1423 O O . PHE A 1 192 ? 60.421 13.168 82.982 1.00 18.05 262 PHE A O 1
ATOM 1431 N N . LEU A 1 193 ? 61.203 12.145 81.139 1.00 19.40 263 LEU A N 1
ATOM 1432 C CA . LEU A 1 193 ? 62.146 13.211 80.784 1.00 20.43 263 LEU A CA 1
ATOM 1433 C C . LEU A 1 193 ? 61.558 14.603 80.935 1.00 19.96 263 LEU A C 1
ATOM 1434 O O . LEU A 1 193 ? 60.448 14.886 80.474 1.00 19.64 263 LEU A O 1
ATOM 1439 N N . ASN A 1 194 ? 62.319 15.473 81.593 1.00 20.10 264 ASN A N 1
ATOM 1440 C CA . ASN A 1 194 ? 61.985 16.888 81.781 1.00 20.03 264 ASN A CA 1
ATOM 1441 C C . ASN A 1 194 ? 60.989 17.139 82.903 1.00 19.08 264 ASN A C 1
ATOM 1442 O O . ASN A 1 194 ? 60.638 18.307 83.142 1.00 18.15 264 ASN A O 1
ATOM 1447 N N . SER A 1 195 ? 60.536 16.056 83.565 1.00 17.74 265 SER A N 1
ATOM 1448 C CA . SER A 1 195 ? 59.783 16.151 84.812 1.00 17.21 265 SER A CA 1
ATOM 1449 C C . SER A 1 195 ? 60.682 16.744 85.885 1.00 17.77 265 SER A C 1
ATOM 1450 O O . SER A 1 195 ? 61.893 16.485 85.910 1.00 15.85 265 SER A O 1
ATOM 1453 N N . MET A 1 196 ? 60.077 17.503 86.782 1.00 17.87 266 MET A N 1
ATOM 1454 C CA . MET A 1 196 ? 60.829 18.219 87.810 1.00 20.01 266 MET A CA 1
ATOM 1455 C C . MET A 1 196 ? 60.021 18.234 89.115 1.00 19.34 266 MET A C 1
ATOM 1456 O O . MET A 1 196 ? 58.815 18.092 89.102 1.00 18.98 266 MET A O 1
ATOM 1461 N N . GLN A 1 197 ? 60.709 18.377 90.233 1.00 18.50 267 GLN A N 1
ATOM 1462 C CA . GLN A 1 197 ? 60.072 18.644 91.502 1.00 18.18 267 GLN A CA 1
ATOM 1463 C C . GLN A 1 197 ? 60.309 20.107 91.834 1.00 18.63 267 GLN A C 1
ATOM 1464 O O . GLN A 1 197 ? 61.435 20.546 92.038 1.00 19.90 267 GLN A O 1
ATOM 1470 N N . GLN A 1 198 ? 59.237 20.875 91.840 1.00 18.72 268 GLN A N 1
ATOM 1471 C CA . GLN A 1 198 ? 59.261 22.276 92.182 1.00 19.24 268 GLN A CA 1
ATOM 1472 C C . GLN A 1 198 ? 59.348 22.421 93.706 1.00 18.31 268 GLN A C 1
ATOM 1473 O O . GLN A 1 198 ? 58.798 21.591 94.462 1.00 17.38 268 GLN A O 1
ATOM 1479 N N . ASN A 1 199 ? 60.026 23.468 94.162 1.00 17.79 269 ASN A N 1
ATOM 1480 C CA . ASN A 1 199 ? 59.989 23.813 95.587 1.00 17.53 269 ASN A CA 1
ATOM 1481 C C . ASN A 1 199 ? 58.555 23.996 96.085 1.00 17.09 269 ASN A C 1
ATOM 1482 O O . ASN A 1 199 ? 58.218 23.526 97.172 1.00 17.06 269 ASN A O 1
ATOM 1487 N N . THR A 1 200 ? 57.731 24.661 95.288 1.00 18.27 270 THR A N 1
ATOM 1488 C CA . THR A 1 200 ? 56.322 24.877 95.638 1.00 18.96 270 THR A CA 1
ATOM 1489 C C . THR A 1 200 ? 55.453 24.981 94.384 1.00 19.29 270 THR A C 1
ATOM 1490 O O . THR A 1 200 ? 55.783 25.659 93.406 1.00 20.30 270 THR A O 1
ATOM 1494 N N . GLY A 1 201 ? 54.326 24.291 94.415 1.00 20.27 271 GLY A N 1
ATOM 1495 C CA . GLY A 1 201 ? 53.357 24.382 93.340 1.00 20.70 271 GLY A CA 1
ATOM 1496 C C . GLY A 1 201 ? 52.318 23.308 93.508 1.00 20.98 271 GLY A C 1
ATOM 1497 O O . GLY A 1 201 ? 52.228 22.678 94.579 1.00 22.65 271 GLY A O 1
ATOM 1498 N N . ALA A 1 202 ? 51.515 23.105 92.476 1.00 20.00 272 ALA A N 1
ATOM 1499 C CA . ALA A 1 202 ? 50.575 22.001 92.479 1.00 19.76 272 ALA A CA 1
ATOM 1500 C C . ALA A 1 202 ? 51.012 20.998 91.423 1.00 18.51 272 ALA A C 1
ATOM 1501 O O . ALA A 1 202 ? 51.537 21.369 90.388 1.00 18.18 272 ALA A O 1
ATOM 1503 N N . ASN A 1 203 ? 50.857 19.724 91.761 1.00 18.06 273 ASN A N 1
ATOM 1504 C CA . ASN A 1 203 ? 51.145 18.638 90.855 1.00 18.44 273 ASN A CA 1
ATOM 1505 C C . ASN A 1 203 ? 50.384 18.848 89.557 1.00 18.55 273 ASN A C 1
ATOM 1506 O O . ASN A 1 203 ? 49.165 19.032 89.572 1.00 18.69 273 ASN A O 1
ATOM 1511 N N . ASN A 1 204 ? 51.115 18.829 88.446 1.00 18.33 274 ASN A N 1
ATOM 1512 C CA . ASN A 1 204 ? 50.555 19.203 87.157 1.00 18.28 274 ASN A CA 1
ATOM 1513 C C . ASN A 1 204 ? 51.297 18.590 85.973 1.00 17.75 274 ASN A C 1
ATOM 1514 O O . ASN A 1 204 ? 52.520 18.746 85.824 1.00 16.36 274 ASN A O 1
ATOM 1519 N N . ILE A 1 205 ? 50.547 17.919 85.101 1.00 17.41 275 ILE A N 1
ATOM 1520 C CA . ILE A 1 205 ? 51.131 17.339 83.898 1.00 17.51 275 ILE A CA 1
ATOM 1521 C C . ILE A 1 205 ? 51.146 18.387 82.792 1.00 18.11 275 ILE A C 1
ATOM 1522 O O . ILE A 1 205 ? 50.109 18.944 82.424 1.00 18.38 275 ILE A O 1
ATOM 1527 N N . VAL A 1 206 ? 52.334 18.671 82.300 1.00 18.14 276 VAL A N 1
ATOM 1528 C CA . VAL A 1 206 ? 52.568 19.739 81.315 1.00 19.93 276 VAL A CA 1
ATOM 1529 C C . VAL A 1 206 ? 52.469 19.213 79.897 1.00 19.52 276 VAL A C 1
ATOM 1530 O O . VAL A 1 206 ? 52.032 19.947 78.996 1.00 20.37 276 VAL A O 1
ATOM 1534 N N . ALA A 1 207 ? 52.840 17.945 79.697 1.00 18.60 277 ALA A N 1
ATOM 1535 C CA . ALA A 1 207 ? 52.885 17.380 78.344 1.00 18.39 277 ALA A CA 1
ATOM 1536 C C . ALA A 1 207 ? 52.813 15.858 78.378 1.00 18.06 277 ALA A C 1
ATOM 1537 O O . ALA A 1 207 ? 53.297 15.220 79.295 1.00 17.46 277 ALA A O 1
ATOM 1539 N N . THR A 1 208 ? 52.143 15.276 77.395 1.00 18.94 278 THR A N 1
ATOM 1540 C CA . THR A 1 208 ? 52.292 13.850 77.108 1.00 18.35 278 THR A CA 1
ATOM 1541 C C . THR A 1 208 ? 52.460 13.650 75.602 1.00 18.83 278 THR A C 1
ATOM 1542 O O . THR A 1 208 ? 52.042 14.480 74.798 1.00 18.92 278 THR A O 1
ATOM 1546 N N . ASN A 1 209 ? 53.064 12.532 75.239 1.00 18.65 279 ASN A N 1
ATOM 1547 C CA . ASN A 1 209 ? 53.172 12.112 73.848 1.00 20.14 279 ASN A CA 1
ATOM 1548 C C . ASN A 1 209 ? 53.291 10.606 73.757 1.00 18.96 279 ASN A C 1
ATOM 1549 O O . ASN A 1 209 ? 53.612 9.939 74.729 1.00 18.27 279 ASN A O 1
ATOM 1554 N N . GLN A 1 210 ? 52.962 10.084 72.578 1.00 18.33 280 GLN A N 1
ATOM 1555 C CA . GLN A 1 210 ? 53.188 8.679 72.223 1.00 17.60 280 GLN A CA 1
ATOM 1556 C C . GLN A 1 210 ? 53.153 8.547 70.691 1.00 17.97 280 GLN A C 1
ATOM 1557 O O . GLN A 1 210 ? 52.594 9.414 70.012 1.00 17.10 280 GLN A O 1
ATOM 1563 N N . ASN A 1 211 ? 53.727 7.464 70.163 1.00 18.62 281 ASN A N 1
ATOM 1564 C CA . ASN A 1 211 ? 54.018 7.340 68.729 1.00 18.78 281 ASN A CA 1
ATOM 1565 C C . ASN A 1 211 ? 53.155 6.344 67.946 1.00 18.92 281 ASN A C 1
ATOM 1566 O O . ASN A 1 211 ? 53.480 5.984 66.816 1.00 20.00 281 ASN A O 1
ATOM 1571 N N . GLY A 1 212 ? 52.089 5.888 68.556 1.00 18.80 282 GLY A N 1
ATOM 1572 C CA . GLY A 1 212 ? 51.160 4.947 67.934 1.00 19.04 282 GLY A CA 1
ATOM 1573 C C . GLY A 1 212 ? 49.933 5.645 67.394 1.00 19.21 282 GLY A C 1
ATOM 1574 O O . GLY A 1 212 ? 49.689 6.813 67.683 1.00 20.81 282 GLY A O 1
ATOM 1575 N N . TYR A 1 213 ? 49.154 4.923 66.610 1.00 18.58 283 TYR A N 1
ATOM 1576 C CA . TYR A 1 213 ? 47.909 5.451 66.069 1.00 18.05 283 TYR A CA 1
ATOM 1577 C C . TYR A 1 213 ? 46.990 4.356 65.597 1.00 18.51 283 TYR A C 1
ATOM 1578 O O . TYR A 1 213 ? 47.432 3.223 65.332 1.00 18.88 283 TYR A O 1
ATOM 1587 N N . LYS A 1 214 ? 45.706 4.706 65.477 1.00 18.19 284 LYS A N 1
ATOM 1588 C CA . LYS A 1 214 ? 44.677 3.812 64.933 1.00 19.13 284 LYS A CA 1
ATOM 1589 C C . LYS A 1 214 ? 44.813 3.600 63.414 1.00 18.90 284 LYS A C 1
ATOM 1590 O O . LYS A 1 214 ? 45.578 4.287 62.756 1.00 18.00 284 LYS A O 1
ATOM 1596 N N . PRO A 1 215 ? 44.056 2.657 62.852 1.00 18.90 285 PRO A N 1
ATOM 1597 C CA . PRO A 1 215 ? 44.058 2.488 61.398 1.00 18.42 285 PRO A CA 1
ATOM 1598 C C . PRO A 1 215 ? 43.334 3.669 60.798 1.00 16.94 285 PRO A C 1
ATOM 1599 O O . PRO A 1 215 ? 42.555 4.345 61.501 1.00 16.67 285 PRO A O 1
ATOM 1603 N N . GLY A 1 216 ? 43.598 3.940 59.531 1.00 17.12 286 GLY A N 1
ATOM 1604 C CA . GLY A 1 216 ? 42.949 5.042 58.842 1.00 17.13 286 GLY A CA 1
ATOM 1605 C C . GLY A 1 216 ? 42.419 4.674 57.473 1.00 16.37 286 GLY A C 1
ATOM 1606 O O . GLY A 1 216 ? 43.057 3.923 56.742 1.00 15.84 286 GLY A O 1
ATOM 1607 N N . ASP A 1 217 ? 41.241 5.202 57.150 1.00 17.65 287 ASP A N 1
ATOM 1608 C CA . ASP A 1 217 ? 40.624 5.056 55.840 1.00 18.27 287 ASP A CA 1
ATOM 1609 C C . ASP A 1 217 ? 41.161 6.160 54.960 1.00 17.32 287 ASP A C 1
ATOM 1610 O O . ASP A 1 217 ? 41.406 7.271 55.449 1.00 16.60 287 ASP A O 1
ATOM 1615 N N . LEU A 1 218 ? 41.322 5.876 53.675 1.00 15.96 288 LEU A N 1
ATOM 1616 C CA . LEU A 1 218 ? 41.768 6.882 52.712 1.00 16.50 288 LEU A CA 1
ATOM 1617 C C . LEU A 1 218 ? 40.727 7.998 52.565 1.00 16.59 288 LEU A C 1
ATOM 1618 O O . LEU A 1 218 ? 39.566 7.739 52.330 1.00 16.91 288 LEU A O 1
ATOM 1623 N N . VAL A 1 219 ? 41.145 9.236 52.772 1.00 16.35 289 VAL A N 1
ATOM 1624 C CA . VAL A 1 219 ? 40.263 10.391 52.737 1.00 16.60 289 VAL A CA 1
ATOM 1625 C C . VAL A 1 219 ? 40.474 11.220 51.469 1.00 15.55 289 VAL A C 1
ATOM 1626 O O . VAL A 1 219 ? 39.521 11.668 50.847 1.00 15.65 289 VAL A O 1
ATOM 1630 N N . SER A 1 220 ? 41.735 11.423 51.086 1.00 13.63 290 SER A N 1
ATOM 1631 C CA . SER A 1 220 ? 42.093 12.115 49.870 1.00 13.09 290 SER A CA 1
ATOM 1632 C C . SER A 1 220 ? 43.477 11.619 49.451 1.00 12.26 290 SER A C 1
ATOM 1633 O O . SER A 1 220 ? 44.172 10.972 50.234 1.00 11.01 290 SER A O 1
ATOM 1636 N N . TYR A 1 221 ? 43.870 11.968 48.249 1.00 13.04 291 TYR A N 1
ATOM 1637 C CA . TYR A 1 221 ? 45.235 11.729 47.757 1.00 13.21 291 TYR A CA 1
ATOM 1638 C C . TYR A 1 221 ? 45.652 12.928 46.947 1.00 13.64 291 TYR A C 1
ATOM 1639 O O . TYR A 1 221 ? 44.816 13.739 46.504 1.00 13.28 291 TYR A O 1
ATOM 1648 N N . GLN A 1 222 ? 46.958 13.085 46.762 1.00 12.11 292 GLN A N 1
ATOM 1649 C CA . GLN A 1 222 ? 47.445 14.278 46.136 1.00 12.23 292 GLN A CA 1
ATOM 1650 C C . GLN A 1 222 ? 48.722 13.996 45.373 1.00 11.92 292 GLN A C 1
ATOM 1651 O O . GLN A 1 222 ? 49.441 13.042 45.676 1.00 11.89 292 GLN A O 1
ATOM 1657 N N . ILE A 1 223 ? 48.962 14.826 44.384 1.00 11.60 293 ILE A N 1
ATOM 1658 C CA . ILE A 1 223 ? 50.222 14.872 43.664 1.00 12.20 293 ILE A CA 1
ATOM 1659 C C . ILE A 1 223 ? 50.862 16.210 44.049 1.00 12.64 293 ILE A C 1
ATOM 1660 O O . ILE A 1 223 ? 50.301 17.289 43.794 1.00 13.43 293 ILE A O 1
ATOM 1665 N N . ASN A 1 224 ? 52.018 16.121 44.681 1.00 12.65 294 ASN A N 1
ATOM 1666 C CA . ASN A 1 224 ? 52.805 17.308 45.037 1.00 13.17 294 ASN A CA 1
ATOM 1667 C C . ASN A 1 224 ? 53.580 17.860 43.818 1.00 13.52 294 ASN A C 1
ATOM 1668 O O . ASN A 1 224 ? 53.609 17.242 42.765 1.00 13.87 294 ASN A O 1
ATOM 1673 N N . ASN A 1 225 ? 54.166 19.042 43.943 1.00 13.82 295 ASN A N 1
ATOM 1674 C CA . ASN A 1 225 ? 54.789 19.681 42.779 1.00 14.35 295 ASN A CA 1
ATOM 1675 C C . ASN A 1 225 ? 56.138 19.063 42.359 1.00 14.08 295 ASN A C 1
ATOM 1676 O O . ASN A 1 225 ? 56.667 19.427 41.308 1.00 14.43 295 ASN A O 1
ATOM 1681 N N . ASP A 1 226 ? 56.655 18.139 43.154 1.00 14.08 296 ASP A N 1
ATOM 1682 C CA . ASP A 1 226 ? 57.793 17.280 42.782 1.00 14.60 296 ASP A CA 1
ATOM 1683 C C . ASP A 1 226 ? 57.327 15.883 42.324 1.00 15.18 296 ASP A C 1
ATOM 1684 O O . ASP A 1 226 ? 58.140 14.950 42.231 1.00 14.61 296 ASP A O 1
ATOM 1689 N N . GLY A 1 227 ? 56.022 15.744 42.082 1.00 15.03 297 GLY A N 1
ATOM 1690 C CA . GLY A 1 227 ? 55.442 14.500 41.591 1.00 14.54 297 GLY A CA 1
ATOM 1691 C C . GLY A 1 227 ? 55.231 13.382 42.617 1.00 14.46 297 GLY A C 1
ATOM 1692 O O . GLY A 1 227 ? 54.802 12.267 42.257 1.00 14.35 297 GLY A O 1
ATOM 1693 N N . THR A 1 228 ? 55.597 13.612 43.879 1.00 13.28 298 THR A N 1
ATOM 1694 C CA . THR A 1 228 ? 55.308 12.653 44.923 1.00 14.19 298 THR A CA 1
ATOM 1695 C C . THR A 1 228 ? 53.813 12.503 45.106 1.00 13.70 298 THR A C 1
ATOM 1696 O O . THR A 1 228 ? 53.073 13.479 45.090 1.00 13.34 298 THR A O 1
ATOM 1700 N N . VAL A 1 229 ? 53.374 11.266 45.240 1.00 13.72 299 VAL A N 1
ATOM 1701 C CA . VAL A 1 229 ? 51.961 10.942 45.377 1.00 12.59 299 VAL A CA 1
ATOM 1702 C C . VAL A 1 229 ? 51.760 10.485 46.816 1.00 12.11 299 VAL A C 1
ATOM 1703 O O . VAL A 1 229 ? 52.448 9.565 47.293 1.00 11.47 299 VAL A O 1
ATOM 1707 N N . VAL A 1 230 ? 50.853 11.155 47.525 1.00 12.03 300 VAL A N 1
ATOM 1708 C CA . VAL A 1 230 ? 50.619 10.940 48.958 1.00 11.89 300 VAL A CA 1
ATOM 1709 C C . VAL A 1 230 ? 49.121 10.680 49.244 1.00 11.40 300 VAL A C 1
ATOM 1710 O O . VAL A 1 230 ? 48.247 11.334 48.670 1.00 11.57 300 VAL A O 1
ATOM 1714 N N . GLY A 1 231 ? 48.858 9.665 50.054 1.00 10.69 301 GLY A N 1
ATOM 1715 C CA . GLY A 1 231 ? 47.533 9.419 50.600 1.00 11.11 301 GLY A CA 1
ATOM 1716 C C . GLY A 1 231 ? 47.369 10.039 51.981 1.00 11.21 301 GLY A C 1
ATOM 1717 O O . GLY A 1 231 ? 48.295 10.010 52.814 1.00 11.24 301 GLY A O 1
ATOM 1718 N N . ASN A 1 232 ? 46.168 10.545 52.228 1.00 11.85 302 ASN A N 1
ATOM 1719 C CA . ASN A 1 232 ? 45.809 11.202 53.475 1.00 12.52 302 ASN A CA 1
ATOM 1720 C C . ASN A 1 232 ? 44.721 10.337 54.123 1.00 13.13 302 ASN A C 1
ATOM 1721 O O . ASN A 1 232 ? 43.743 9.983 53.461 1.00 14.45 302 ASN A O 1
ATOM 1726 N N . TYR A 1 233 ? 44.912 9.979 55.383 1.00 12.93 303 TYR A N 1
ATOM 1727 C CA . TYR A 1 233 ? 44.025 9.016 56.046 1.00 13.60 303 TYR A CA 1
ATOM 1728 C C . TYR A 1 233 ? 43.335 9.598 57.272 1.00 14.74 303 TYR A C 1
ATOM 1729 O O . TYR A 1 233 ? 43.771 10.606 57.868 1.00 14.98 303 TYR A O 1
ATOM 1738 N N . SER A 1 234 ? 42.246 8.941 57.642 1.00 15.18 304 SER A N 1
ATOM 1739 C CA . SER A 1 234 ? 41.318 9.454 58.650 1.00 16.13 304 SER A CA 1
ATOM 1740 C C . SER A 1 234 ? 41.855 9.351 60.079 1.00 16.55 304 SER A C 1
ATOM 1741 O O . SER A 1 234 ? 41.226 9.839 61.025 1.00 16.64 304 SER A O 1
ATOM 1744 N N . ASN A 1 235 ? 42.987 8.686 60.240 1.00 16.00 305 ASN A N 1
ATOM 1745 C CA . ASN A 1 235 ? 43.760 8.705 61.481 1.00 17.02 305 ASN A CA 1
ATOM 1746 C C . ASN A 1 235 ? 44.739 9.882 61.618 1.00 17.19 305 ASN A C 1
ATOM 1747 O O . ASN A 1 235 ? 45.631 9.841 62.454 1.00 17.46 305 ASN A O 1
ATOM 1752 N N . GLU A 1 236 ? 44.597 10.882 60.752 1.00 17.81 306 GLU A N 1
ATOM 1753 C CA . GLU A 1 236 ? 45.446 12.080 60.696 1.00 19.23 306 GLU A CA 1
ATOM 1754 C C . GLU A 1 236 ? 46.907 11.784 60.360 1.00 18.26 306 GLU A C 1
ATOM 1755 O O . GLU A 1 236 ? 47.828 12.538 60.732 1.00 16.94 306 GLU A O 1
ATOM 1761 N N . GLN A 1 237 ? 47.109 10.682 59.634 1.00 16.97 307 GLN A N 1
ATOM 1762 C CA . GLN A 1 237 ? 48.432 10.289 59.168 1.00 16.74 307 GLN A CA 1
ATOM 1763 C C . GLN A 1 237 ? 48.424 10.248 57.643 1.00 15.89 307 GLN A C 1
ATOM 1764 O O . GLN A 1 237 ? 47.351 10.264 57.002 1.00 14.75 307 GLN A O 1
ATOM 1770 N N . GLU A 1 238 ? 49.627 10.209 57.065 1.00 15.81 308 GLU A N 1
ATOM 1771 C CA . GLU A 1 238 ? 49.807 10.189 55.618 1.00 16.48 308 GLU A CA 1
ATOM 1772 C C . GLU A 1 238 ? 50.763 9.067 55.240 1.00 16.64 308 GLU A C 1
ATOM 1773 O O . GLU A 1 238 ? 51.547 8.612 56.069 1.00 16.39 308 GLU A O 1
ATOM 1779 N N . GLN A 1 239 ? 50.675 8.610 53.989 1.00 16.60 309 GLN A N 1
ATOM 1780 C CA . GLN A 1 239 ? 51.600 7.609 53.442 1.00 17.07 309 GLN A CA 1
ATOM 1781 C C . GLN A 1 239 ? 52.011 8.060 52.054 1.00 15.80 309 GLN A C 1
ATOM 1782 O O . GLN A 1 239 ? 51.147 8.368 51.219 1.00 15.35 309 GLN A O 1
ATOM 1788 N N . VAL A 1 240 ? 53.308 8.045 51.777 1.00 14.11 310 VAL A N 1
ATOM 1789 C CA . VAL A 1 240 ? 53.789 8.182 50.408 1.00 14.05 310 VAL A CA 1
ATOM 1790 C C . VAL A 1 240 ? 53.474 6.934 49.605 1.00 12.99 310 VAL A C 1
ATOM 1791 O O . VAL A 1 240 ? 53.688 5.823 50.078 1.00 12.29 310 VAL A O 1
ATOM 1795 N N . LEU A 1 241 ? 52.946 7.125 48.393 1.00 11.94 311 LEU A N 1
ATOM 1796 C CA . LEU A 1 241 ? 52.484 6.021 47.552 1.00 12.11 311 LEU A CA 1
ATOM 1797 C C . LEU A 1 241 ? 53.310 5.788 46.282 1.00 12.61 311 LEU A C 1
ATOM 1798 O O . LEU A 1 241 ? 53.154 4.767 45.613 1.00 12.53 311 LEU A O 1
ATOM 1803 N N . GLY A 1 242 ? 54.148 6.758 45.932 1.00 12.38 312 GLY A N 1
ATOM 1804 C CA . GLY A 1 242 ? 54.948 6.697 44.732 1.00 12.70 312 GLY A CA 1
ATOM 1805 C C . GLY A 1 242 ? 55.417 8.069 44.341 1.00 13.20 312 GLY A C 1
ATOM 1806 O O . GLY A 1 242 ? 55.136 9.034 45.025 1.00 12.34 312 GLY A O 1
ATOM 1807 N N . GLN A 1 243 ? 56.171 8.164 43.252 1.00 13.24 313 GLN A N 1
ATOM 1808 C CA . GLN A 1 243 ? 56.620 9.464 42.735 1.00 13.55 313 GLN A CA 1
ATOM 1809 C C . GLN A 1 243 ? 56.719 9.422 41.229 1.00 14.06 313 GLN A C 1
ATOM 1810 O O . GLN A 1 243 ? 57.477 8.616 40.670 1.00 12.34 313 GLN A O 1
ATOM 1816 N N . ILE A 1 244 ? 55.963 10.292 40.578 1.00 14.63 314 ILE A N 1
ATOM 1817 C CA . ILE A 1 244 ? 55.852 10.348 39.137 1.00 15.67 314 ILE A CA 1
ATOM 1818 C C . ILE A 1 244 ? 57.248 10.654 38.578 1.00 16.40 314 ILE A C 1
ATOM 1819 O O . ILE A 1 244 ? 57.989 11.458 39.150 1.00 16.34 314 ILE A O 1
ATOM 1824 N N . VAL A 1 245 ? 57.592 9.996 37.488 1.00 15.43 315 VAL A N 1
ATOM 1825 C CA . VAL A 1 245 ? 58.872 10.279 36.804 1.00 16.78 315 VAL A CA 1
ATOM 1826 C C . VAL A 1 245 ? 58.643 11.099 35.589 1.00 16.84 315 VAL A C 1
ATOM 1827 O O . VAL A 1 245 ? 57.624 10.950 34.913 1.00 18.29 315 VAL A O 1
ATOM 1831 N N . LEU A 1 246 ? 59.597 11.974 35.283 1.00 16.28 316 LEU A N 1
ATOM 1832 C CA . LEU A 1 246 ? 59.598 12.690 34.032 1.00 15.18 316 LEU A CA 1
ATOM 1833 C C . LEU A 1 246 ? 60.731 12.177 33.142 1.00 15.28 316 LEU A C 1
ATOM 1834 O O . LEU A 1 246 ? 61.717 11.637 33.643 1.00 15.28 316 LEU A O 1
ATOM 1839 N N . ALA A 1 247 ? 60.558 12.366 31.834 1.00 15.52 317 ALA A N 1
ATOM 1840 C CA . ALA A 1 247 ? 61.566 11.982 30.849 1.00 16.35 317 ALA A CA 1
ATOM 1841 C C . ALA A 1 247 ? 61.907 13.136 29.935 1.00 16.39 317 ALA A C 1
ATOM 1842 O O . ALA A 1 247 ? 61.080 13.947 29.585 1.00 15.95 317 ALA A O 1
ATOM 1844 N N . ASN A 1 248 ? 63.146 13.136 29.464 1.00 17.95 318 ASN A N 1
ATOM 1845 C CA . ASN A 1 248 ? 63.611 14.131 28.512 1.00 19.37 318 ASN A CA 1
ATOM 1846 C C . ASN A 1 248 ? 64.351 13.389 27.418 1.00 19.01 318 ASN A C 1
ATOM 1847 O O . ASN A 1 248 ? 64.895 12.337 27.679 1.00 17.25 318 ASN A O 1
ATOM 1852 N N . PHE A 1 249 ? 64.402 13.956 26.214 1.00 19.50 319 PHE A N 1
ATOM 1853 C CA . PHE A 1 249 ? 65.150 13.350 25.107 1.00 19.86 319 PHE A CA 1
ATOM 1854 C C . PHE A 1 249 ? 66.189 14.336 24.535 1.00 21.20 319 PHE A C 1
ATOM 1855 O O . PHE A 1 249 ? 65.974 15.529 24.586 1.00 21.33 319 PHE A O 1
ATOM 1863 N N . ALA A 1 250 ? 67.306 13.834 24.023 1.00 21.85 320 ALA A N 1
ATOM 1864 C CA . ALA A 1 250 ? 68.283 14.702 23.326 1.00 22.49 320 ALA A CA 1
ATOM 1865 C C . ALA A 1 250 ? 67.663 15.358 22.103 1.00 23.16 320 ALA A C 1
ATOM 1866 O O . ALA A 1 250 ? 67.944 16.535 21.787 1.00 24.63 320 ALA A O 1
ATOM 1868 N N . ASN A 1 251 ? 66.791 14.627 21.416 1.00 22.97 321 ASN A N 1
ATOM 1869 C CA . ASN A 1 251 ? 66.129 15.147 20.226 1.00 23.59 321 ASN A CA 1
ATOM 1870 C C . ASN A 1 251 ? 64.616 14.856 20.224 1.00 23.65 321 ASN A C 1
ATOM 1871 O O . ASN A 1 251 ? 64.174 13.805 19.751 1.00 22.94 321 ASN A O 1
ATOM 1876 N N . ASN A 1 252 ? 63.837 15.800 20.737 1.00 24.24 322 ASN A N 1
ATOM 1877 C CA . ASN A 1 252 ? 62.386 15.680 20.755 1.00 24.66 322 ASN A CA 1
ATOM 1878 C C . ASN A 1 252 ? 61.811 15.581 19.360 1.00 24.44 322 ASN A C 1
ATOM 1879 O O . ASN A 1 252 ? 60.813 14.928 19.166 1.00 23.75 322 ASN A O 1
ATOM 1884 N N . GLU A 1 253 ? 62.448 16.230 18.382 1.00 25.14 323 GLU A N 1
ATOM 1885 C CA . GLU A 1 253 ? 61.998 16.182 16.982 1.00 24.85 323 GLU A CA 1
ATOM 1886 C C . GLU A 1 253 ? 62.023 14.741 16.422 1.00 24.25 323 GLU A C 1
ATOM 1887 O O . GLU A 1 253 ? 61.360 14.434 15.439 1.00 24.39 323 GLU A O 1
ATOM 1893 N N . GLY A 1 254 ? 62.781 13.857 17.061 1.00 23.91 324 GLY A N 1
ATOM 1894 C CA . GLY A 1 254 ? 62.934 12.479 16.626 1.00 23.30 324 GLY A CA 1
ATOM 1895 C C . GLY A 1 254 ? 61.859 11.533 17.132 1.00 23.65 324 GLY A C 1
ATOM 1896 O O . GLY A 1 254 ? 61.811 10.367 16.720 1.00 23.15 324 GLY A O 1
ATOM 1897 N N . LEU A 1 255 ? 61.009 12.015 18.044 1.00 22.94 325 LEU A N 1
ATOM 1898 C CA . LEU A 1 255 ? 60.022 11.144 18.700 1.00 22.34 325 LEU A CA 1
ATOM 1899 C C . LEU A 1 255 ? 58.924 10.783 17.693 1.00 22.62 325 LEU A C 1
ATOM 1900 O O . LEU A 1 255 ? 58.568 11.602 16.877 1.00 22.81 325 LEU A O 1
ATOM 1905 N N . ALA A 1 256 ? 58.408 9.568 17.762 1.00 23.15 326 ALA A N 1
ATOM 1906 C CA . ALA A 1 256 ? 57.361 9.083 16.852 1.00 23.88 326 ALA A CA 1
ATOM 1907 C C . ALA A 1 256 ? 55.984 9.403 17.416 1.00 24.80 326 ALA A C 1
ATOM 1908 O O . ALA A 1 256 ? 55.635 8.951 18.499 1.00 23.38 326 ALA A O 1
ATOM 1910 N N . SER A 1 257 ? 55.229 10.231 16.710 1.00 25.89 327 SER A N 1
ATOM 1911 C CA . SER A 1 257 ? 53.889 10.584 17.158 1.00 27.13 327 SER A CA 1
ATOM 1912 C C . SER A 1 257 ? 52.959 9.368 17.079 1.00 27.53 327 SER A C 1
ATOM 1913 O O . SER A 1 257 ? 52.892 8.681 16.055 1.00 28.10 327 SER A O 1
ATOM 1916 N N . GLN A 1 258 ? 52.276 9.082 18.184 1.00 27.33 328 GLN A N 1
ATOM 1917 C CA . GLN A 1 258 ? 51.374 7.951 18.293 1.00 27.56 328 GLN A CA 1
ATOM 1918 C C . GLN A 1 258 ? 49.933 8.395 18.182 1.00 28.21 328 GLN A C 1
ATOM 1919 O O . GLN A 1 258 ? 49.024 7.616 18.384 1.00 27.68 328 GLN A O 1
ATOM 1925 N N . GLY A 1 259 ? 49.724 9.663 17.871 1.00 28.36 329 GLY A N 1
ATOM 1926 C CA . GLY A 1 259 ? 48.399 10.226 17.933 1.00 29.30 329 GLY A CA 1
ATOM 1927 C C . GLY A 1 259 ? 48.063 10.717 19.331 1.00 29.58 329 GLY A C 1
ATOM 1928 O O . GLY A 1 259 ? 48.692 10.374 20.353 1.00 28.36 329 GLY A O 1
ATOM 1929 N N . ASP A 1 260 ? 47.015 11.518 19.352 1.00 30.18 330 ASP A N 1
ATOM 1930 C CA . ASP A 1 260 ? 46.809 12.434 20.424 1.00 31.45 330 ASP A CA 1
ATOM 1931 C C . ASP A 1 260 ? 48.162 13.175 20.617 1.00 31.60 330 ASP A C 1
ATOM 1932 O O . ASP A 1 260 ? 48.878 13.506 19.634 1.00 34.29 330 ASP A O 1
ATOM 1937 N N . ASN A 1 261 ? 48.502 13.481 21.838 1.00 30.31 331 ASN A N 1
ATOM 1938 C CA . ASN A 1 261 ? 49.774 14.100 22.126 1.00 29.54 331 ASN A CA 1
ATOM 1939 C C . ASN A 1 261 ? 50.641 13.065 22.866 1.00 27.11 331 ASN A C 1
ATOM 1940 O O . ASN A 1 261 ? 51.274 13.380 23.872 1.00 27.24 331 ASN A O 1
ATOM 1945 N N . VAL A 1 262 ? 50.639 11.832 22.344 1.00 24.47 332 VAL A N 1
ATOM 1946 C CA . VAL A 1 262 ? 51.440 10.718 22.884 1.00 22.99 332 VAL A CA 1
ATOM 1947 C C . VAL A 1 262 ? 52.538 10.328 21.895 1.00 22.23 332 VAL A C 1
ATOM 1948 O O . VAL A 1 262 ? 52.330 10.358 20.694 1.00 21.92 332 VAL A O 1
ATOM 1952 N N . TRP A 1 263 ? 53.689 9.936 22.430 1.00 21.25 333 TRP A N 1
ATOM 1953 C CA . TRP A 1 263 ? 54.923 9.779 21.650 1.00 20.75 333 TRP A CA 1
ATOM 1954 C C . TRP A 1 263 ? 55.698 8.526 22.057 1.00 19.93 333 TRP A C 1
ATOM 1955 O O . TRP A 1 263 ? 55.661 8.143 23.209 1.00 17.95 333 TRP A O 1
ATOM 1966 N N . ALA A 1 264 ? 56.442 7.935 21.115 1.00 19.24 334 ALA A N 1
ATOM 1967 C CA . ALA A 1 264 ? 57.314 6.798 21.388 1.00 19.33 334 ALA A CA 1
ATOM 1968 C C . ALA A 1 264 ? 58.772 7.177 21.104 1.00 19.27 334 ALA A C 1
ATOM 1969 O O . ALA A 1 264 ? 59.039 7.991 20.220 1.00 18.61 334 ALA A O 1
ATOM 1971 N N . ALA A 1 265 ? 59.712 6.630 21.882 1.00 20.06 335 ALA A N 1
ATOM 1972 C CA . ALA A 1 265 ? 61.134 6.903 21.633 1.00 20.13 335 ALA A CA 1
ATOM 1973 C C . ALA A 1 265 ? 61.552 6.146 20.375 1.00 20.98 335 ALA A C 1
ATOM 1974 O O . ALA A 1 265 ? 60.972 5.129 20.049 1.00 21.18 335 ALA A O 1
ATOM 1976 N N . THR A 1 266 ? 62.543 6.700 19.686 1.00 21.85 336 THR A N 1
ATOM 1977 C CA . THR A 1 266 ? 63.109 6.119 18.475 1.00 23.12 336 THR A CA 1
ATOM 1978 C C . THR A 1 266 ? 64.621 6.223 18.523 1.00 23.93 336 THR A C 1
ATOM 1979 O O . THR A 1 266 ? 65.181 6.814 19.431 1.00 23.38 336 THR A O 1
ATOM 1983 N N . GLN A 1 267 ? 65.290 5.658 17.517 1.00 25.89 337 GLN A N 1
ATOM 1984 C CA . GLN A 1 267 ? 66.732 5.821 17.418 1.00 26.98 337 GLN A CA 1
ATOM 1985 C C . GLN A 1 267 ? 67.062 7.284 17.212 1.00 26.55 337 GLN A C 1
ATOM 1986 O O . GLN A 1 267 ? 68.064 7.793 17.736 1.00 27.06 337 GLN A O 1
ATOM 1992 N N . ALA A 1 268 ? 66.199 7.986 16.485 1.00 25.78 338 ALA A N 1
ATOM 1993 C CA . ALA A 1 268 ? 66.443 9.399 16.209 1.00 24.96 338 ALA A CA 1
ATOM 1994 C C . ALA A 1 268 ? 66.352 10.308 17.436 1.00 24.91 338 ALA A C 1
ATOM 1995 O O . ALA A 1 268 ? 67.058 11.318 17.493 1.00 24.38 338 ALA A O 1
ATOM 1997 N N . SER A 1 269 ? 65.455 9.982 18.381 1.00 24.11 339 SER A N 1
ATOM 1998 C CA . SER A 1 269 ? 65.221 10.830 19.555 1.00 23.70 339 SER A CA 1
ATOM 1999 C C . SER A 1 269 ? 66.237 10.583 20.635 1.00 23.67 339 SER A C 1
ATOM 2000 O O . SER A 1 269 ? 66.497 11.460 21.470 1.00 23.58 339 SER A O 1
ATOM 2003 N N . GLY A 1 270 ? 66.793 9.379 20.631 1.00 23.49 340 GLY A N 1
ATOM 2004 C CA . GLY A 1 270 ? 67.617 8.912 21.717 1.00 24.04 340 GLY A CA 1
ATOM 2005 C C . GLY A 1 270 ? 66.747 8.220 22.755 1.00 23.74 340 GLY A C 1
ATOM 2006 O O . GLY A 1 270 ? 65.517 8.265 22.704 1.00 23.99 340 GLY A O 1
ATOM 2007 N N . VAL A 1 271 ? 67.407 7.569 23.696 1.00 23.81 341 VAL A N 1
ATOM 2008 C CA . VAL A 1 271 ? 66.735 6.965 24.839 1.00 22.66 341 VAL A CA 1
ATOM 2009 C C . VAL A 1 271 ? 66.186 8.038 25.782 1.00 21.50 341 VAL A C 1
ATOM 2010 O O . VAL A 1 271 ? 66.736 9.145 25.883 1.00 21.74 341 VAL A O 1
ATOM 2014 N N . ALA A 1 272 ? 65.094 7.717 26.476 1.00 20.26 342 ALA A N 1
ATOM 2015 C CA . ALA A 1 272 ? 64.596 8.587 27.526 1.00 19.22 342 ALA A CA 1
ATOM 2016 C C . ALA A 1 272 ? 65.581 8.656 28.670 1.00 17.60 342 ALA A C 1
ATOM 2017 O O . ALA A 1 272 ? 66.102 7.641 29.143 1.00 16.85 342 ALA A O 1
ATOM 2019 N N . LEU A 1 273 ? 65.809 9.867 29.140 1.00 18.40 343 LEU A N 1
ATOM 2020 C CA . LEU A 1 273 ? 66.605 10.101 30.330 1.00 18.57 343 LEU A CA 1
ATOM 2021 C C . LEU A 1 273 ? 65.634 10.564 31.409 1.00 17.68 343 LEU A C 1
ATOM 2022 O O . LEU A 1 273 ? 64.926 11.542 31.222 1.00 17.78 343 LEU A O 1
ATOM 2027 N N . LEU A 1 274 ? 65.585 9.829 32.502 1.00 17.61 344 LEU A N 1
ATOM 2028 C CA . LEU A 1 274 ? 64.542 9.997 33.499 1.00 17.15 344 LEU A CA 1
ATOM 2029 C C . LEU A 1 274 ? 65.005 10.846 34.695 1.00 17.42 344 LEU A C 1
ATOM 2030 O O . LEU A 1 274 ? 66.190 10.874 35.034 1.00 17.03 344 LEU A O 1
ATOM 2035 N N . GLY A 1 275 ? 64.049 11.523 35.334 1.00 17.53 345 GLY A N 1
ATOM 2036 C CA . GLY A 1 275 ? 64.282 12.206 36.601 1.00 18.55 345 GLY A CA 1
ATOM 2037 C C . GLY A 1 275 ? 62.965 12.542 37.300 1.00 19.40 345 GLY A C 1
ATOM 2038 O O . GLY A 1 275 ? 61.940 11.917 37.030 1.00 19.56 345 GLY A O 1
ATOM 2039 N N . THR A 1 276 ? 63.002 13.525 38.195 1.00 19.72 346 THR A N 1
ATOM 2040 C CA . THR A 1 276 ? 61.779 13.999 38.847 1.00 20.00 346 THR A CA 1
ATOM 2041 C C . THR A 1 276 ? 61.630 15.502 38.754 1.00 20.65 346 THR A C 1
ATOM 2042 O O . THR A 1 276 ? 62.620 16.243 38.666 1.00 21.29 346 THR A O 1
ATOM 2046 N N . ALA A 1 277 ? 60.375 15.940 38.743 1.00 21.09 347 ALA A N 1
ATOM 2047 C CA . ALA A 1 277 ? 60.011 17.346 38.796 1.00 22.04 347 ALA A CA 1
ATOM 2048 C C . ALA A 1 277 ? 60.630 18.019 40.019 1.00 22.77 347 ALA A C 1
ATOM 2049 O O . ALA A 1 277 ? 60.468 17.560 41.164 1.00 22.15 347 ALA A O 1
ATOM 2051 N N . GLY A 1 278 ? 61.325 19.123 39.759 1.00 24.80 348 GLY A N 1
ATOM 2052 C CA . GLY A 1 278 ? 61.948 19.936 40.797 1.00 26.09 348 GLY A CA 1
ATOM 2053 C C . GLY A 1 278 ? 63.393 19.589 41.075 1.00 27.14 348 GLY A C 1
ATOM 2054 O O . GLY A 1 278 ? 63.986 20.108 42.021 1.00 28.24 348 GLY A O 1
ATOM 2055 N N . SER A 1 279 ? 63.958 18.705 40.264 1.00 27.80 349 SER A N 1
ATOM 2056 C CA . SER A 1 279 ? 65.339 18.238 40.432 1.00 28.54 349 SER A CA 1
ATOM 2057 C C . SER A 1 279 ? 66.017 18.132 39.068 1.00 28.47 349 SER A C 1
ATOM 2058 O O . SER A 1 279 ? 65.367 17.890 38.051 1.00 28.26 349 SER A O 1
ATOM 2061 N N . GLY A 1 280 ? 67.328 18.340 39.056 1.00 28.81 350 GLY A N 1
ATOM 2062 C CA . GLY A 1 280 ? 68.112 18.210 37.842 1.00 28.80 350 GLY A CA 1
ATOM 2063 C C . GLY A 1 280 ? 67.510 18.913 36.637 1.00 28.58 350 GLY A C 1
ATOM 2064 O O . GLY A 1 280 ? 67.294 20.111 36.614 1.00 28.62 350 GLY A O 1
ATOM 2065 N N . ASN A 1 281 ? 67.225 18.117 35.623 1.00 28.93 351 ASN A N 1
ATOM 2066 C CA . ASN A 1 281 ? 66.773 18.606 34.343 1.00 28.71 351 ASN A CA 1
ATOM 2067 C C . ASN A 1 281 ? 65.382 19.216 34.391 1.00 27.82 351 ASN A C 1
ATOM 2068 O O . ASN A 1 281 ? 65.018 20.003 33.527 1.00 28.01 351 ASN A O 1
ATOM 2073 N N . PHE A 1 282 ? 64.586 18.835 35.388 1.00 26.21 352 PHE A N 1
ATOM 2074 C CA . PHE A 1 282 ? 63.182 19.203 35.395 1.00 25.30 352 PHE A CA 1
ATOM 2075 C C . PHE A 1 282 ? 62.779 20.182 36.496 1.00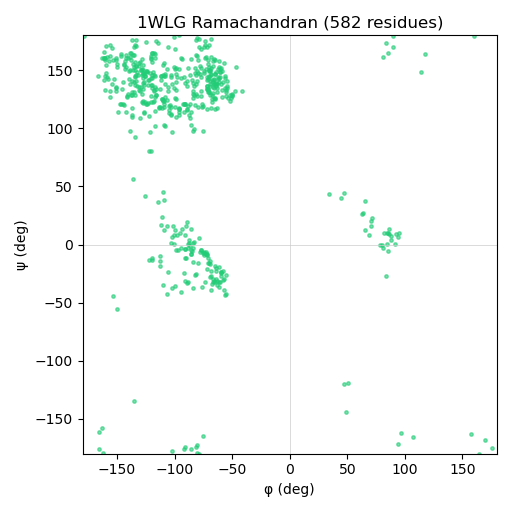 25.65 352 PHE A C 1
ATOM 2076 O O . PHE A 1 282 ? 63.087 19.994 37.670 1.00 25.50 352 PHE A O 1
ATOM 2084 N N . GLY A 1 283 ? 62.029 21.187 36.091 1.00 25.48 353 GLY A N 1
ATOM 2085 C CA . GLY A 1 283 ? 61.388 22.073 37.016 1.00 26.91 353 GLY A CA 1
ATOM 2086 C C . GLY A 1 283 ? 60.177 21.378 37.603 1.00 26.89 353 GLY A C 1
ATOM 2087 O O . GLY A 1 283 ? 59.722 20.333 37.116 1.00 27.16 353 GLY A O 1
ATOM 2088 N N . LYS A 1 284 ? 59.651 21.992 38.647 1.00 27.27 354 LYS A N 1
ATOM 2089 C CA . LYS A 1 284 ? 58.470 21.502 39.336 1.00 26.77 354 LYS A CA 1
ATOM 2090 C C . LYS A 1 284 ? 57.244 21.451 38.429 1.00 25.84 354 LYS A C 1
ATOM 2091 O O . LYS A 1 284 ? 57.168 22.110 37.395 1.00 25.98 354 LYS A O 1
ATOM 2097 N N . LEU A 1 285 ? 56.284 20.617 38.817 1.00 24.42 355 LEU A N 1
ATOM 2098 C CA . LEU A 1 285 ? 54.965 20.611 38.220 1.00 24.25 355 LEU A CA 1
ATOM 2099 C C . LEU A 1 285 ? 54.407 21.986 38.529 1.00 24.50 355 LEU A C 1
ATOM 2100 O O . LEU A 1 285 ? 54.828 22.590 39.530 1.00 24.96 355 LEU A O 1
ATOM 2105 N N . THR A 1 286 ? 53.527 22.500 37.676 1.00 25.31 356 THR A N 1
ATOM 2106 C CA . THR A 1 286 ? 53.040 23.870 37.853 1.00 26.40 356 THR A CA 1
ATOM 2107 C C . THR A 1 286 ? 52.290 23.958 39.153 1.00 25.58 356 THR A C 1
ATOM 2108 O O . THR A 1 286 ? 52.308 24.978 39.778 1.00 24.83 356 THR A O 1
ATOM 2112 N N . ASN A 1 287 ? 51.651 22.873 39.572 1.00 25.48 357 ASN A N 1
ATOM 2113 C CA . ASN A 1 287 ? 50.889 22.903 40.822 1.00 25.33 357 ASN A CA 1
ATOM 2114 C C . ASN A 1 287 ? 50.819 21.569 41.561 1.00 24.84 357 ASN A C 1
ATOM 2115 O O . ASN A 1 287 ? 51.163 21.477 42.749 1.00 26.31 357 ASN A O 1
ATOM 2120 N N . GLY A 1 288 ? 50.350 20.554 40.865 1.00 23.01 358 GLY A N 1
ATOM 2121 C CA . GLY A 1 288 ? 49.990 19.310 41.514 1.00 21.89 358 GLY A CA 1
ATOM 2122 C C . GLY A 1 288 ? 48.489 19.194 41.535 1.00 20.52 358 GLY A C 1
ATOM 2123 O O . GLY A 1 288 ? 47.795 19.933 40.806 1.00 21.73 358 GLY A O 1
ATOM 2124 N N . ALA A 1 289 ? 47.975 18.268 42.340 1.00 17.59 359 ALA A N 1
ATOM 2125 C CA . ALA A 1 289 ? 46.531 18.060 42.426 1.00 17.05 359 ALA A CA 1
ATOM 2126 C C . ALA A 1 289 ? 46.139 17.417 43.725 1.00 15.24 359 ALA A C 1
ATOM 2127 O O . ALA A 1 289 ? 46.926 16.746 44.348 1.00 13.70 359 ALA A O 1
ATOM 2129 N N . LEU A 1 290 ? 44.883 17.596 44.092 1.00 15.47 360 LEU A N 1
ATOM 2130 C CA . LEU A 1 290 ? 44.346 17.068 45.320 1.00 13.87 360 LEU A CA 1
ATOM 2131 C C . LEU A 1 290 ? 42.926 16.585 45.037 1.00 15.55 360 LEU A C 1
ATOM 2132 O O . LEU A 1 290 ? 42.114 17.344 44.494 1.00 14.16 360 LEU A O 1
ATOM 2137 N N . GLU A 1 291 ? 42.649 15.334 45.389 1.00 14.70 361 GLU A N 1
ATOM 2138 C CA . GLU A 1 291 ? 41.377 14.674 45.099 1.00 18.14 361 GLU A CA 1
ATOM 2139 C C . GLU A 1 291 ? 40.835 13.936 46.299 1.00 18.48 361 GLU A C 1
ATOM 2140 O O . GLU A 1 291 ? 41.556 13.209 46.970 1.00 17.06 361 GLU A O 1
ATOM 2146 N N . ALA A 1 292 ? 39.543 14.052 46.543 1.00 20.87 362 ALA A N 1
ATOM 2147 C CA . ALA A 1 292 ? 38.921 13.315 47.643 1.00 22.64 362 ALA A CA 1
ATOM 2148 C C . ALA A 1 292 ? 38.619 11.880 47.189 1.00 24.54 362 ALA A C 1
ATOM 2149 O O . ALA A 1 292 ? 38.359 11.643 46.018 1.00 24.86 362 ALA A O 1
ATOM 2151 N N . SER A 1 293 ? 38.681 10.909 48.087 1.00 26.14 363 SER A N 1
ATOM 2152 C CA . SER A 1 293 ? 38.347 9.533 47.704 1.00 28.52 363 SER A CA 1
ATOM 2153 C C . SER A 1 293 ? 36.848 9.382 47.379 1.00 30.07 363 SER A C 1
ATOM 2154 O O . SER A 1 293 ? 36.009 9.874 48.142 1.00 31.66 363 SER A O 1
ATOM 2157 N N . GLY B 1 1 ? 25.557 -11.091 -11.966 1.00 39.23 71 GLY B N 1
ATOM 2158 C CA . GLY B 1 1 ? 24.832 -10.505 -13.145 1.00 38.83 71 GLY B CA 1
ATOM 2159 C C . GLY B 1 1 ? 23.366 -10.281 -12.800 1.00 38.77 71 GLY B C 1
ATOM 2160 O O . GLY B 1 1 ? 22.626 -11.236 -12.514 1.00 39.45 71 GLY B O 1
ATOM 2161 N N . LEU B 1 2 ? 22.948 -9.017 -12.780 1.00 37.52 72 LEU B N 1
ATOM 2162 C CA . LEU B 1 2 ? 21.573 -8.672 -12.474 1.00 36.75 72 LEU B CA 1
ATOM 2163 C C . LEU B 1 2 ? 20.712 -8.836 -13.710 1.00 35.28 72 LEU B C 1
ATOM 2164 O O . LEU B 1 2 ? 21.122 -8.468 -14.807 1.00 35.62 72 LEU B O 1
ATOM 2169 N N . ASP B 1 3 ? 19.528 -9.398 -13.524 1.00 33.48 73 ASP B N 1
ATOM 2170 C CA . ASP B 1 3 ? 18.542 -9.466 -14.582 1.00 32.62 73 ASP B CA 1
ATOM 2171 C C . ASP B 1 3 ? 17.237 -8.881 -14.082 1.00 31.57 73 ASP B C 1
ATOM 2172 O O . ASP B 1 3 ? 16.585 -9.440 -13.193 1.00 30.60 73 ASP B O 1
ATOM 2177 N N . VAL B 1 4 ? 16.846 -7.760 -14.665 1.00 30.63 74 VAL B N 1
ATOM 2178 C CA . VAL B 1 4 ? 15.656 -7.077 -14.215 1.00 30.49 74 VAL B CA 1
ATOM 2179 C C . VAL B 1 4 ? 14.773 -6.744 -15.428 1.00 30.56 74 VAL B C 1
ATOM 2180 O O . VAL B 1 4 ? 15.254 -6.269 -16.445 1.00 29.93 74 VAL B O 1
ATOM 2184 N N . ALA B 1 5 ? 13.488 -7.040 -15.328 1.00 30.01 75 ALA B N 1
ATOM 2185 C CA . ALA B 1 5 ? 12.597 -6.901 -16.479 1.00 30.53 75 ALA B CA 1
ATOM 2186 C C . ALA B 1 5 ? 11.461 -5.948 -16.180 1.00 30.81 75 ALA B C 1
ATOM 2187 O O . ALA B 1 5 ? 11.001 -5.843 -15.041 1.00 30.26 75 ALA B O 1
ATOM 2189 N N . ILE B 1 6 ? 11.027 -5.246 -17.221 1.00 31.72 76 ILE B N 1
ATOM 2190 C CA . ILE B 1 6 ? 9.911 -4.320 -17.129 1.00 32.41 76 ILE B CA 1
ATOM 2191 C C . ILE B 1 6 ? 8.657 -5.085 -17.596 1.00 34.04 76 ILE B C 1
ATOM 2192 O O . ILE B 1 6 ? 8.602 -5.589 -18.733 1.00 34.71 76 ILE B O 1
ATOM 2197 N N . SER B 1 7 ? 7.716 -5.225 -16.658 1.00 35.73 77 SER B N 1
ATOM 2198 C CA . SER B 1 7 ? 6.442 -5.944 -16.834 1.00 36.72 77 SER B CA 1
ATOM 2199 C C . SER B 1 7 ? 5.452 -5.300 -17.838 1.00 36.77 77 SER B C 1
ATOM 2200 O O . SER B 1 7 ? 4.708 -6.025 -18.516 1.00 37.55 77 SER B O 1
ATOM 2203 N N . GLN B 1 8 ? 5.462 -3.961 -17.936 1.00 36.00 78 GLN B N 1
ATOM 2204 C CA . GLN B 1 8 ? 4.480 -3.194 -18.717 1.00 35.26 78 GLN B CA 1
ATOM 2205 C C . GLN B 1 8 ? 5.212 -2.121 -19.517 1.00 33.57 78 GLN B C 1
ATOM 2206 O O . GLN B 1 8 ? 6.229 -2.447 -20.122 1.00 33.50 78 GLN B O 1
ATOM 2212 N N . ASN B 1 9 ? 4.746 -0.870 -19.564 1.00 32.05 79 ASN B N 1
ATOM 2213 C CA . ASN B 1 9 ? 5.438 0.085 -20.444 1.00 30.94 79 ASN B CA 1
ATOM 2214 C C . ASN B 1 9 ? 6.698 0.666 -19.800 1.00 28.10 79 ASN B C 1
ATOM 2215 O O . ASN B 1 9 ? 6.894 0.568 -18.584 1.00 27.49 79 ASN B O 1
ATOM 2220 N N . GLY B 1 10 ? 7.547 1.249 -20.647 1.00 24.18 80 GLY B N 1
ATOM 2221 C CA . GLY B 1 10 ? 8.699 1.986 -20.181 1.00 20.92 80 GLY B CA 1
ATOM 2222 C C . GLY B 1 10 ? 10.009 1.389 -20.631 1.00 18.50 80 GLY B C 1
ATOM 2223 O O . GLY B 1 10 ? 10.084 0.248 -21.087 1.00 16.87 80 GLY B O 1
ATOM 2224 N N . PHE B 1 11 ? 11.045 2.209 -20.503 1.00 15.78 81 PHE B N 1
ATOM 2225 C CA . PHE B 1 11 ? 12.385 1.841 -20.861 1.00 15.33 81 PHE B CA 1
ATOM 2226 C C . PHE B 1 11 ? 13.284 2.236 -19.698 1.00 13.63 81 PHE B C 1
ATOM 2227 O O . PHE B 1 11 ? 13.035 3.258 -19.076 1.00 13.08 81 PHE B O 1
ATOM 2235 N N . PHE B 1 12 ? 14.331 1.464 -19.448 1.00 13.89 82 PHE B N 1
ATOM 2236 C CA . PHE B 1 12 ? 15.462 1.970 -18.653 1.00 14.01 82 PHE B CA 1
ATOM 2237 C C . PHE B 1 12 ? 16.189 3.092 -19.396 1.00 14.58 82 PHE B C 1
ATOM 2238 O O . PHE B 1 12 ? 16.163 3.168 -20.626 1.00 13.99 82 PHE B O 1
ATOM 2246 N N . ARG B 1 13 ? 16.826 3.969 -18.630 1.00 14.60 83 ARG B N 1
ATOM 2247 C CA . ARG B 1 13 ? 17.485 5.153 -19.141 1.00 14.66 83 ARG B CA 1
ATOM 2248 C C . ARG B 1 13 ? 18.986 4.965 -18.900 1.00 15.64 83 ARG B C 1
ATOM 2249 O O . ARG B 1 13 ? 19.392 4.798 -17.771 1.00 14.76 83 ARG B O 1
ATOM 2257 N N . LEU B 1 14 ? 19.761 4.942 -19.968 1.00 16.29 84 LEU B N 1
ATOM 2258 C CA . LEU B 1 14 ? 21.190 4.666 -19.923 1.00 17.99 84 LEU B CA 1
ATOM 2259 C C . LEU B 1 14 ? 22.011 5.836 -20.482 1.00 18.54 84 LEU B C 1
ATOM 2260 O O . LEU B 1 14 ? 21.497 6.640 -21.246 1.00 17.36 84 LEU B O 1
ATOM 2265 N N . VAL B 1 15 ? 23.294 5.887 -20.130 1.00 19.75 85 VAL B N 1
ATOM 2266 C CA . VAL B 1 15 ? 24.213 6.838 -20.737 1.00 21.66 85 VAL B CA 1
ATOM 2267 C C . VAL B 1 15 ? 25.507 6.183 -21.177 1.00 22.94 85 VAL B C 1
ATOM 2268 O O . VAL B 1 15 ? 25.984 5.260 -20.541 1.00 22.51 85 VAL B O 1
ATOM 2272 N N . ASP B 1 16 ? 26.107 6.699 -22.245 1.00 25.12 86 ASP B N 1
ATOM 2273 C CA . ASP B 1 16 ? 27.446 6.219 -22.642 1.00 26.99 86 ASP B CA 1
ATOM 2274 C C . ASP B 1 16 ? 28.546 7.081 -21.983 1.00 28.78 86 ASP B C 1
ATOM 2275 O O . ASP B 1 16 ? 28.251 7.981 -21.180 1.00 29.13 86 ASP B O 1
ATOM 2280 N N . SER B 1 17 ? 29.801 6.806 -22.326 1.00 31.21 87 SER B N 1
ATOM 2281 C CA . SER B 1 17 ? 30.939 7.499 -21.702 1.00 33.00 87 SER B CA 1
ATOM 2282 C C . SER B 1 17 ? 31.003 9.014 -21.994 1.00 33.28 87 SER B C 1
ATOM 2283 O O . SER B 1 17 ? 31.696 9.749 -21.279 1.00 33.56 87 SER B O 1
ATOM 2286 N N . ASN B 1 18 ? 30.296 9.467 -23.034 1.00 33.25 88 ASN B N 1
ATOM 2287 C CA . ASN B 1 18 ? 30.173 10.893 -23.358 1.00 33.11 88 ASN B CA 1
ATOM 2288 C C . ASN B 1 18 ? 28.989 11.608 -22.736 1.00 31.65 88 ASN B C 1
ATOM 2289 O O . ASN B 1 18 ? 28.836 12.820 -22.901 1.00 31.87 88 ASN B O 1
ATOM 2294 N N . GLY B 1 19 ? 28.147 10.869 -22.024 1.00 30.32 89 GLY B N 1
ATOM 2295 C CA . GLY B 1 19 ? 26.965 11.437 -21.400 1.00 28.70 89 GLY B CA 1
ATOM 2296 C C . GLY B 1 19 ? 25.723 11.454 -22.289 1.00 27.07 89 GLY B C 1
ATOM 2297 O O . GLY B 1 19 ? 24.712 11.999 -21.881 1.00 26.51 89 GLY B O 1
ATOM 2298 N N . SER B 1 20 ? 25.792 10.894 -23.493 1.00 25.60 90 SER B N 1
ATOM 2299 C CA . SER B 1 20 ? 24.604 10.837 -24.354 1.00 24.98 90 SER B CA 1
ATOM 2300 C C . SER B 1 20 ? 23.610 9.801 -23.792 1.00 23.30 90 SER B C 1
ATOM 2301 O O . SER B 1 20 ? 24.007 8.741 -23.315 1.00 22.60 90 SER B O 1
ATOM 2304 N N . VAL B 1 21 ? 22.328 10.114 -23.874 1.00 22.24 91 VAL B N 1
ATOM 2305 C CA . VAL B 1 21 ? 21.294 9.342 -23.190 1.00 20.57 91 VAL B CA 1
ATOM 2306 C C . VAL B 1 21 ? 20.617 8.411 -24.185 1.00 19.32 91 VAL B C 1
ATOM 2307 O O . VAL B 1 21 ? 20.317 8.826 -25.302 1.00 18.91 91 VAL B O 1
ATOM 2311 N N . PHE B 1 22 ? 20.426 7.153 -23.776 1.00 17.85 92 PHE B N 1
ATOM 2312 C CA . PHE B 1 22 ? 19.748 6.132 -24.564 1.00 17.71 92 PHE B CA 1
ATOM 2313 C C . PHE B 1 22 ? 18.742 5.359 -23.717 1.00 15.98 92 PHE B C 1
ATOM 2314 O O . PHE B 1 22 ? 18.738 5.497 -22.485 1.00 16.13 92 PHE B O 1
ATOM 2322 N N . TYR B 1 23 ? 17.937 4.513 -24.374 1.00 14.65 93 TYR B N 1
ATOM 2323 C CA . TYR B 1 23 ? 16.799 3.839 -23.742 1.00 13.39 93 TYR B CA 1
ATOM 2324 C C . TYR B 1 23 ? 16.755 2.383 -24.163 1.00 14.03 93 TYR B C 1
ATOM 2325 O O . TYR B 1 23 ? 17.024 2.055 -25.321 1.00 13.97 93 TYR B O 1
ATOM 2334 N N . SER B 1 24 ? 16.422 1.501 -23.217 1.00 14.66 94 SER B N 1
ATOM 2335 C CA . SER B 1 24 ? 16.339 0.071 -23.494 1.00 15.97 94 SER B CA 1
ATOM 2336 C C . SER B 1 24 ? 15.471 -0.657 -22.504 1.00 16.08 94 SER B C 1
ATOM 2337 O O . SER B 1 24 ? 15.508 -0.347 -21.338 1.00 16.77 94 SER B O 1
ATOM 2340 N N . ARG B 1 25 ? 14.713 -1.648 -22.983 1.00 18.12 95 ARG B N 1
ATOM 2341 C CA . ARG B 1 25 ? 14.011 -2.606 -22.106 1.00 19.12 95 ARG B CA 1
ATOM 2342 C C . ARG B 1 25 ? 14.866 -3.800 -21.670 1.00 19.36 95 ARG B C 1
ATOM 2343 O O . ARG B 1 25 ? 14.464 -4.606 -20.818 1.00 19.43 95 ARG B O 1
ATOM 2351 N N . ASN B 1 26 ? 16.047 -3.927 -22.249 1.00 20.37 96 ASN B N 1
ATOM 2352 C CA . ASN B 1 26 ? 16.953 -4.999 -21.866 1.00 22.78 96 ASN B CA 1
ATOM 2353 C C . ASN B 1 26 ? 17.409 -4.728 -20.467 1.00 23.14 96 ASN B C 1
ATOM 2354 O O . ASN B 1 26 ? 17.975 -3.687 -20.198 1.00 24.97 96 ASN B O 1
ATOM 2359 N N . GLY B 1 27 ? 17.185 -5.666 -19.577 1.00 24.29 97 GLY B N 1
ATOM 2360 C CA . GLY B 1 27 ? 17.561 -5.462 -18.195 1.00 24.39 97 GLY B CA 1
ATOM 2361 C C . GLY B 1 27 ? 18.742 -6.318 -17.786 1.00 24.75 97 GLY B C 1
ATOM 2362 O O . GLY B 1 27 ? 18.760 -6.792 -16.664 1.00 25.15 97 GLY B O 1
ATOM 2363 N N . GLN B 1 28 ? 19.723 -6.493 -18.660 1.00 25.04 98 GLN B N 1
ATOM 2364 C CA . GLN B 1 28 ? 20.914 -7.277 -18.308 1.00 25.90 98 GLN B CA 1
ATOM 2365 C C . GLN B 1 28 ? 22.064 -6.374 -18.007 1.00 25.94 98 GLN B C 1
ATOM 2366 O O . GLN B 1 28 ? 22.614 -5.730 -18.906 1.00 25.77 98 GLN B O 1
ATOM 2372 N N . PHE B 1 29 ? 22.435 -6.368 -16.733 1.00 25.99 99 PHE B N 1
ATOM 2373 C CA . PHE B 1 29 ? 23.486 -5.519 -16.222 1.00 26.08 99 PHE B CA 1
ATOM 2374 C C . PHE B 1 29 ? 24.495 -6.335 -15.415 1.00 26.81 99 PHE B C 1
ATOM 2375 O O . PHE B 1 29 ? 24.163 -7.364 -14.814 1.00 26.55 99 PHE B O 1
ATOM 2383 N N . LYS B 1 30 ? 25.729 -5.867 -15.431 1.00 27.70 100 LYS B N 1
ATOM 2384 C CA . LYS B 1 30 ? 26.783 -6.397 -14.575 1.00 28.67 100 LYS B CA 1
ATOM 2385 C C . LYS B 1 30 ? 27.381 -5.200 -13.847 1.00 28.28 100 LYS B C 1
ATOM 2386 O O . LYS B 1 30 ? 27.403 -4.102 -14.389 1.00 27.39 100 LYS B O 1
ATOM 2392 N N . LEU B 1 31 ? 27.828 -5.415 -12.609 1.00 28.77 101 LEU B N 1
ATOM 2393 C CA . LEU B 1 31 ? 28.484 -4.387 -11.799 1.00 28.92 101 LEU B CA 1
ATOM 2394 C C . LEU B 1 31 ? 29.905 -4.316 -12.287 1.00 29.49 101 LEU B C 1
ATOM 2395 O O . LEU B 1 31 ? 30.619 -5.315 -12.218 1.00 30.61 101 LEU B O 1
ATOM 2400 N N . ASP B 1 32 ? 30.335 -3.179 -12.804 1.00 29.16 102 ASP B N 1
ATOM 2401 C CA . ASP B 1 32 ? 31.705 -3.079 -13.296 1.00 28.96 102 ASP B CA 1
ATOM 2402 C C . ASP B 1 32 ? 32.616 -2.597 -12.172 1.00 28.64 102 ASP B C 1
ATOM 2403 O O . ASP B 1 32 ? 32.177 -2.492 -11.030 1.00 28.53 102 ASP B O 1
ATOM 2408 N N . GLU B 1 33 ? 33.883 -2.343 -12.487 1.00 28.53 103 GLU B N 1
ATOM 2409 C CA . GLU B 1 33 ? 34.845 -1.939 -11.470 1.00 28.41 103 GLU B CA 1
ATOM 2410 C C . GLU B 1 33 ? 34.520 -0.575 -10.871 1.00 27.43 103 GLU B C 1
ATOM 2411 O O . GLU B 1 33 ? 34.815 -0.317 -9.702 1.00 26.71 103 GLU B O 1
ATOM 2417 N N . ASN B 1 34 ? 33.917 0.310 -11.659 1.00 26.89 104 ASN B N 1
ATOM 2418 C CA . ASN B 1 34 ? 33.535 1.627 -11.152 1.00 26.33 104 ASN B CA 1
ATOM 2419 C C . ASN B 1 34 ? 32.233 1.571 -10.330 1.00 25.46 104 ASN B C 1
ATOM 2420 O O . ASN B 1 34 ? 31.724 2.608 -9.901 1.00 23.64 104 ASN B O 1
ATOM 2425 N N . ARG B 1 35 ? 31.722 0.358 -10.107 1.00 24.28 105 ARG B N 1
ATOM 2426 C CA . ARG B 1 35 ? 30.533 0.156 -9.276 1.00 23.90 105 ARG B CA 1
ATOM 2427 C C . ARG B 1 35 ? 29.254 0.660 -9.922 1.00 23.16 105 ARG B C 1
ATOM 2428 O O . ARG B 1 35 ? 28.256 0.895 -9.216 1.00 21.79 105 ARG B O 1
ATOM 2436 N N . ASN B 1 36 ? 29.285 0.814 -11.245 1.00 22.10 106 ASN B N 1
ATOM 2437 C CA . ASN B 1 36 ? 28.095 1.112 -12.012 1.00 23.00 106 ASN B CA 1
ATOM 2438 C C . ASN B 1 36 ? 27.495 -0.165 -12.554 1.00 23.02 106 ASN B C 1
ATOM 2439 O O . ASN B 1 36 ? 28.153 -1.196 -12.625 1.00 23.32 106 ASN B O 1
ATOM 2444 N N . LEU B 1 37 ? 26.220 -0.088 -12.926 1.00 22.85 107 LEU B N 1
ATOM 2445 C CA . LEU B 1 37 ? 25.527 -1.188 -13.567 1.00 23.35 107 LEU B CA 1
ATOM 2446 C C . LEU B 1 37 ? 25.517 -0.911 -15.073 1.00 23.98 107 LEU B C 1
ATOM 2447 O O . LEU B 1 37 ? 24.968 0.088 -15.498 1.00 21.92 107 LEU B O 1
ATOM 2452 N N . VAL B 1 38 ? 26.146 -1.798 -15.851 1.00 25.79 108 VAL B N 1
ATOM 2453 C CA . VAL B 1 38 ? 26.382 -1.598 -17.284 1.00 26.60 108 VAL B CA 1
ATOM 2454 C C . VAL B 1 38 ? 25.798 -2.735 -18.151 1.00 27.92 108 VAL B C 1
ATOM 2455 O O . VAL B 1 38 ? 25.823 -3.911 -17.767 1.00 27.87 108 VAL B O 1
ATOM 2459 N N . ASN B 1 39 ? 25.250 -2.383 -19.312 1.00 28.71 109 ASN B N 1
ATOM 2460 C CA . ASN B 1 39 ? 24.815 -3.388 -20.284 1.00 30.38 109 ASN B CA 1
ATOM 2461 C C . ASN B 1 39 ? 26.006 -3.916 -21.097 1.00 31.86 109 ASN B C 1
ATOM 2462 O O . ASN B 1 39 ? 27.137 -3.482 -20.901 1.00 32.28 109 ASN B O 1
ATOM 2467 N N . MET B 1 40 ? 25.740 -4.868 -21.983 1.00 33.97 110 MET B N 1
ATOM 2468 C CA . MET B 1 40 ? 26.785 -5.490 -22.798 1.00 35.63 110 MET B CA 1
ATOM 2469 C C . MET B 1 40 ? 27.605 -4.481 -23.606 1.00 35.30 110 MET B C 1
ATOM 2470 O O . MET B 1 40 ? 28.736 -4.777 -23.947 1.00 36.51 110 MET B O 1
ATOM 2475 N N . GLN B 1 41 ? 27.041 -3.320 -23.944 1.00 34.61 111 GLN B N 1
ATOM 2476 C CA . GLN B 1 41 ? 27.804 -2.271 -24.643 1.00 34.11 111 GLN B CA 1
ATOM 2477 C C . GLN B 1 41 ? 28.501 -1.237 -23.758 1.00 32.84 111 GLN B C 1
ATOM 2478 O O . GLN B 1 41 ? 29.013 -0.232 -24.270 1.00 33.80 111 GLN B O 1
ATOM 2484 N N . GLY B 1 42 ? 28.514 -1.446 -22.450 1.00 31.17 112 GLY B N 1
ATOM 2485 C CA . GLY B 1 42 ? 29.149 -0.505 -21.535 1.00 29.77 112 GLY B CA 1
ATOM 2486 C C . GLY B 1 42 ? 28.336 0.687 -21.063 1.00 28.76 112 GLY B C 1
ATOM 2487 O O . GLY B 1 42 ? 28.807 1.441 -20.197 1.00 29.56 112 GLY B O 1
ATOM 2488 N N . MET B 1 43 ? 27.123 0.887 -21.590 1.00 26.38 113 MET B N 1
ATOM 2489 C CA . MET B 1 43 ? 26.309 2.008 -21.137 1.00 24.24 113 MET B CA 1
ATOM 2490 C C . MET B 1 43 ? 25.862 1.788 -19.703 1.00 22.25 113 MET B C 1
ATOM 2491 O O . MET B 1 43 ? 25.645 0.659 -19.295 1.00 21.75 113 MET B O 1
ATOM 2496 N N . GLN B 1 44 ? 25.739 2.879 -18.962 1.00 21.08 114 GLN B N 1
ATOM 2497 C CA . GLN B 1 44 ? 25.429 2.833 -17.544 1.00 20.56 114 GLN B CA 1
ATOM 2498 C C . GLN B 1 44 ? 23.969 3.066 -17.264 1.00 19.24 114 GLN B C 1
ATOM 2499 O O . GLN B 1 44 ? 23.399 4.021 -17.756 1.00 18.19 114 GLN B O 1
ATOM 2505 N N . LEU B 1 45 ? 23.389 2.227 -16.414 1.00 17.89 115 LEU B N 1
ATOM 2506 C CA . LEU B 1 45 ? 22.009 2.441 -15.934 1.00 17.11 115 LEU B CA 1
ATOM 2507 C C . LEU B 1 45 ? 21.934 3.695 -15.060 1.00 16.05 115 LEU B C 1
ATOM 2508 O O . LEU B 1 45 ? 22.800 3.926 -14.219 1.00 16.75 115 LEU B O 1
ATOM 2513 N N . THR B 1 46 ? 20.917 4.518 -15.268 1.00 16.09 116 THR B N 1
ATOM 2514 C CA . THR B 1 46 ? 20.733 5.739 -14.487 1.00 15.65 116 THR B CA 1
ATOM 2515 C C . THR B 1 46 ? 19.441 5.757 -13.680 1.00 16.26 116 THR B C 1
ATOM 2516 O O . THR B 1 46 ? 18.494 4.997 -13.915 1.00 15.08 116 THR B O 1
ATOM 2520 N N . GLY B 1 47 ? 19.413 6.688 -12.748 1.00 16.96 117 GLY B N 1
ATOM 2521 C CA . GLY B 1 47 ? 18.359 6.826 -11.771 1.00 17.80 117 GLY B CA 1
ATOM 2522 C C . GLY B 1 47 ? 18.661 7.929 -10.767 1.00 18.58 117 GLY B C 1
ATOM 2523 O O . GLY B 1 47 ? 19.655 8.637 -10.879 1.00 18.97 117 GLY B O 1
ATOM 2524 N N . TYR B 1 48 ? 17.810 8.075 -9.771 1.00 19.29 118 TYR B N 1
ATOM 2525 C CA . TYR B 1 48 ? 17.996 9.109 -8.766 1.00 21.44 118 TYR B CA 1
ATOM 2526 C C . TYR B 1 48 ? 19.016 8.703 -7.700 1.00 22.46 118 TYR B C 1
ATOM 2527 O O . TYR B 1 48 ? 19.028 7.549 -7.297 1.00 21.66 118 TYR B O 1
ATOM 2536 N N . PRO B 1 49 ? 19.864 9.636 -7.240 1.00 23.75 119 PRO B N 1
ATOM 2537 C CA . PRO B 1 49 ? 20.880 9.297 -6.230 1.00 24.79 119 PRO B CA 1
ATOM 2538 C C . PRO B 1 49 ? 20.280 9.264 -4.843 1.00 25.20 119 PRO B C 1
ATOM 2539 O O . PRO B 1 49 ? 19.182 9.781 -4.626 1.00 24.01 119 PRO B O 1
ATOM 2543 N N . ALA B 1 50 ? 20.997 8.623 -3.927 1.00 26.16 120 ALA B N 1
ATOM 2544 C CA . ALA B 1 50 ? 20.660 8.642 -2.507 1.00 27.50 120 ALA B CA 1
ATOM 2545 C C . ALA B 1 50 ? 21.669 9.563 -1.825 1.00 28.64 120 ALA B C 1
ATOM 2546 O O . ALA B 1 50 ? 22.858 9.449 -2.087 1.00 28.60 120 ALA B O 1
ATOM 2548 N N . THR B 1 51 ? 21.184 10.476 -0.987 1.00 30.30 121 THR B N 1
ATOM 2549 C CA . THR B 1 51 ? 22.041 11.359 -0.180 1.00 32.02 121 THR B CA 1
ATOM 2550 C C . THR B 1 51 ? 21.536 11.476 1.265 1.00 32.99 121 THR B C 1
ATOM 2551 O O . THR B 1 51 ? 20.373 11.178 1.568 1.00 32.87 121 THR B O 1
ATOM 2555 N N . GLY B 1 52 ? 22.418 11.958 2.142 1.00 34.06 122 GLY B N 1
ATOM 2556 C CA . GLY B 1 52 ? 22.093 12.181 3.540 1.00 34.81 122 GLY B CA 1
ATOM 2557 C C . GLY B 1 52 ? 22.468 11.003 4.414 1.00 35.57 122 GLY B C 1
ATOM 2558 O O . GLY B 1 52 ? 23.150 10.080 3.962 1.00 35.86 122 GLY B O 1
ATOM 2559 N N . THR B 1 53 ? 22.048 11.057 5.679 1.00 36.20 123 THR B N 1
ATOM 2560 C CA . THR B 1 53 ? 22.214 9.932 6.617 1.00 36.58 123 THR B CA 1
ATOM 2561 C C . THR B 1 53 ? 21.060 9.944 7.632 1.00 36.29 123 THR B C 1
ATOM 2562 O O . THR B 1 53 ? 20.936 10.912 8.382 1.00 37.20 123 THR B O 1
ATOM 2566 N N . PRO B 1 54 ? 20.176 8.939 7.619 1.00 35.66 124 PRO B N 1
ATOM 2567 C CA . PRO B 1 54 ? 20.259 7.803 6.696 1.00 34.77 124 PRO B CA 1
ATOM 2568 C C . PRO B 1 54 ? 20.072 8.289 5.244 1.00 33.99 124 PRO B C 1
ATOM 2569 O O . PRO B 1 54 ? 19.337 9.256 5.028 1.00 33.53 124 PRO B O 1
ATOM 2573 N N . PRO B 1 55 ? 20.734 7.659 4.277 1.00 32.99 125 PRO B N 1
ATOM 2574 C CA . PRO B 1 55 ? 20.516 8.027 2.874 1.00 32.30 125 PRO B CA 1
ATOM 2575 C C . PRO B 1 55 ? 19.034 7.946 2.506 1.00 31.82 125 PRO B C 1
ATOM 2576 O O . PRO B 1 55 ? 18.308 7.050 2.951 1.00 30.84 125 PRO B O 1
ATOM 2580 N N . THR B 1 56 ? 18.590 8.903 1.706 1.00 31.51 126 THR B N 1
ATOM 2581 C CA . THR B 1 56 ? 17.270 8.852 1.103 1.00 31.77 126 THR B CA 1
ATOM 2582 C C . THR B 1 56 ? 17.366 9.266 -0.369 1.00 31.60 126 THR B C 1
ATOM 2583 O O . THR B 1 56 ? 18.289 9.992 -0.775 1.00 30.30 126 THR B O 1
ATOM 2587 N N . ILE B 1 57 ? 16.396 8.801 -1.147 1.00 32.18 127 ILE B N 1
ATOM 2588 C CA . ILE B 1 57 ? 16.308 9.123 -2.569 1.00 32.68 127 ILE B CA 1
ATOM 2589 C C . ILE B 1 57 ? 15.932 10.573 -2.756 1.00 34.35 127 ILE B C 1
ATOM 2590 O O . ILE B 1 57 ? 14.973 11.038 -2.172 1.00 34.79 127 ILE B O 1
ATOM 2595 N N . GLN B 1 58 ? 16.670 11.278 -3.601 1.00 36.70 128 GLN B N 1
ATOM 2596 C CA . GLN B 1 58 ? 16.237 12.597 -4.059 1.00 38.64 128 GLN B CA 1
ATOM 2597 C C . GLN B 1 58 ? 15.640 12.553 -5.497 1.00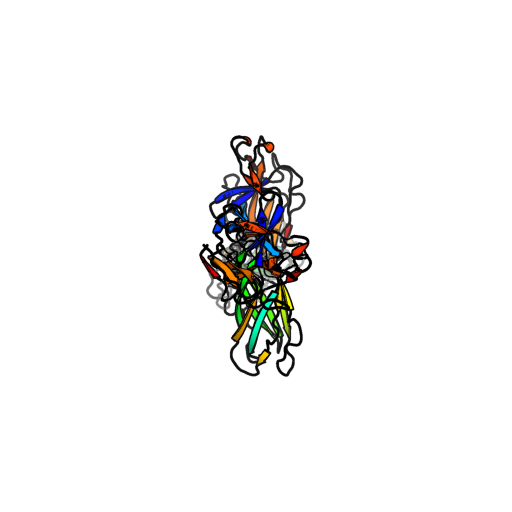 39.09 128 GLN B C 1
ATOM 2598 O O . GLN B 1 58 ? 16.366 12.589 -6.508 1.00 38.83 128 GLN B O 1
ATOM 2604 N N . GLN B 1 59 ? 14.306 12.471 -5.542 1.00 40.04 129 GLN B N 1
ATOM 2605 C CA . GLN B 1 59 ? 13.515 12.350 -6.779 1.00 41.00 129 GLN B CA 1
ATOM 2606 C C . GLN B 1 59 ? 13.463 13.631 -7.605 1.00 40.82 129 GLN B C 1
ATOM 2607 O O . GLN B 1 59 ? 12.945 13.618 -8.723 1.00 41.62 129 GLN B O 1
ATOM 2613 N N . GLY B 1 60 ? 13.971 14.731 -7.045 1.00 40.57 130 GLY B N 1
ATOM 2614 C CA . GLY B 1 60 ? 14.080 15.994 -7.747 1.00 39.94 130 GLY B CA 1
ATOM 2615 C C . GLY B 1 60 ? 15.457 16.254 -8.345 1.00 39.33 130 GLY B C 1
ATOM 2616 O O . GLY B 1 60 ? 15.650 17.260 -9.020 1.00 40.17 130 GLY B O 1
ATOM 2617 N N . ALA B 1 61 ? 16.429 15.379 -8.104 1.00 37.93 131 ALA B N 1
ATOM 2618 C CA . ALA B 1 61 ? 17.724 15.527 -8.744 1.00 36.78 131 ALA B CA 1
ATOM 2619 C C . ALA B 1 61 ? 17.652 15.003 -10.182 1.00 35.89 131 ALA B C 1
ATOM 2620 O O . ALA B 1 61 ? 16.752 14.248 -10.537 1.00 36.05 131 ALA B O 1
ATOM 2622 N N . ASN B 1 62 ? 18.588 15.464 -11.001 1.00 34.60 132 ASN B N 1
ATOM 2623 C CA . ASN B 1 62 ? 18.810 14.943 -12.337 1.00 33.60 132 ASN B CA 1
ATOM 2624 C C . ASN B 1 62 ? 19.242 13.487 -12.215 1.00 32.00 132 ASN B C 1
ATOM 2625 O O . ASN B 1 62 ? 20.063 13.153 -11.341 1.00 31.71 132 ASN B O 1
ATOM 2630 N N . PRO B 1 63 ? 18.728 12.617 -13.083 1.00 29.43 133 PRO B N 1
ATOM 2631 C CA . PRO B 1 63 ? 19.224 11.242 -13.147 1.00 27.70 133 PRO B CA 1
ATOM 2632 C C . PRO B 1 63 ? 20.729 11.193 -13.387 1.00 25.93 133 PRO B C 1
ATOM 2633 O O . PRO B 1 63 ? 21.236 12.033 -14.137 1.00 25.16 133 PRO B O 1
ATOM 2637 N N . ALA B 1 64 ? 21.396 10.220 -12.767 1.00 24.22 134 ALA B N 1
ATOM 2638 C CA . ALA B 1 64 ? 22.829 9.971 -12.943 1.00 23.85 134 ALA B CA 1
ATOM 2639 C C . ALA B 1 64 ? 23.113 8.486 -12.829 1.00 22.58 134 ALA B C 1
ATOM 2640 O O . ALA B 1 64 ? 22.256 7.741 -12.354 1.00 22.57 134 ALA B O 1
ATOM 2642 N N . PRO B 1 65 ? 24.280 8.021 -13.270 1.00 21.98 135 PRO B N 1
ATOM 2643 C CA . PRO B 1 65 ? 24.592 6.600 -13.157 1.00 21.96 135 PRO B CA 1
ATOM 2644 C C . PRO B 1 65 ? 24.381 6.083 -11.734 1.00 21.57 135 PRO B C 1
ATOM 2645 O O . PRO B 1 65 ? 24.814 6.724 -10.777 1.00 21.59 135 PRO B O 1
ATOM 2649 N N . ILE B 1 66 ? 23.627 4.992 -11.620 1.00 20.78 136 ILE B N 1
ATOM 2650 C CA . ILE B 1 66 ? 23.449 4.272 -10.367 1.00 21.03 136 ILE B CA 1
ATOM 2651 C C . ILE B 1 66 ? 24.850 3.819 -9.910 1.00 21.05 136 ILE B C 1
ATOM 2652 O O . ILE B 1 66 ? 25.662 3.370 -10.736 1.00 20.67 136 ILE B O 1
ATOM 2657 N N . THR B 1 67 ? 25.132 3.938 -8.617 1.00 21.35 137 THR B N 1
ATOM 2658 C CA . THR B 1 67 ? 26.324 3.307 -8.043 1.00 21.72 137 THR B CA 1
ATOM 2659 C C . THR B 1 67 ? 25.929 2.367 -6.929 1.00 21.52 137 THR B C 1
ATOM 2660 O O . THR B 1 67 ? 25.023 2.677 -6.167 1.00 21.92 137 THR B O 1
ATOM 2664 N N . ILE B 1 68 ? 26.611 1.225 -6.849 1.00 21.17 138 ILE B N 1
ATOM 2665 C CA . ILE B 1 68 ? 26.459 0.292 -5.725 1.00 21.07 138 ILE B CA 1
ATOM 2666 C C . ILE B 1 68 ? 27.836 0.159 -5.080 1.00 21.54 138 ILE B C 1
ATOM 2667 O O . ILE B 1 68 ? 28.561 -0.787 -5.385 1.00 21.98 138 ILE B O 1
ATOM 2672 N N . PRO B 1 69 ? 28.214 1.121 -4.248 1.00 22.17 139 PRO B N 1
ATOM 2673 C CA . PRO B 1 69 ? 29.557 1.124 -3.661 1.00 23.43 139 PRO B CA 1
ATOM 2674 C C . PRO B 1 69 ? 29.782 -0.138 -2.838 1.00 24.88 139 PRO B C 1
ATOM 2675 O O . PRO B 1 69 ? 28.830 -0.663 -2.262 1.00 24.61 139 PRO B O 1
ATOM 2679 N N . ASN B 1 70 ? 31.014 -0.624 -2.769 1.00 26.25 140 ASN B N 1
ATOM 2680 C CA . ASN B 1 70 ? 31.289 -1.698 -1.815 1.00 27.99 140 ASN B CA 1
ATOM 2681 C C . ASN B 1 70 ? 31.845 -1.154 -0.493 1.00 27.93 140 ASN B C 1
ATOM 2682 O O . ASN B 1 70 ? 32.297 -1.912 0.342 1.00 29.37 140 ASN B O 1
ATOM 2687 N N . THR B 1 71 ? 31.797 0.157 -0.330 1.00 28.41 141 THR B N 1
ATOM 2688 C CA . THR B 1 71 ? 32.221 0.842 0.891 1.00 28.67 141 THR B CA 1
ATOM 2689 C C . THR B 1 71 ? 31.479 0.284 2.092 1.00 28.13 141 THR B C 1
ATOM 2690 O O . THR B 1 71 ? 30.251 0.155 2.058 1.00 27.08 141 THR B O 1
ATOM 2694 N N . LEU B 1 72 ? 32.185 -0.013 3.174 1.00 27.10 142 LEU B N 1
ATOM 2695 C CA . LEU B 1 72 ? 31.457 -0.478 4.355 1.00 26.76 142 LEU B CA 1
ATOM 2696 C C . LEU B 1 72 ? 30.479 0.585 4.857 1.00 25.50 142 LEU B C 1
ATOM 2697 O O . LEU B 1 72 ? 30.637 1.797 4.635 1.00 25.05 142 LEU B O 1
ATOM 2702 N N . MET B 1 73 ? 29.424 0.115 5.495 1.00 24.56 143 MET B N 1
ATOM 2703 C CA . MET B 1 73 ? 28.460 1.012 6.112 1.00 24.62 143 MET B CA 1
ATOM 2704 C C . MET B 1 73 ? 29.087 1.410 7.441 1.00 23.85 143 MET B C 1
ATOM 2705 O O . MET B 1 73 ? 29.491 0.535 8.198 1.00 24.08 143 MET B O 1
ATOM 2710 N N . ALA B 1 74 ? 29.175 2.714 7.696 1.00 23.98 144 ALA B N 1
ATOM 2711 C CA . ALA B 1 74 ? 29.785 3.240 8.908 1.00 24.65 144 ALA B CA 1
ATOM 2712 C C . ALA B 1 74 ? 28.967 2.844 10.112 1.00 24.53 144 ALA B C 1
ATOM 2713 O O . ALA B 1 74 ? 27.739 2.810 10.051 1.00 24.67 144 ALA B O 1
ATOM 2715 N N . ALA B 1 75 ? 29.660 2.532 11.205 1.00 24.78 145 ALA B N 1
ATOM 2716 C CA . ALA B 1 75 ? 29.038 2.494 12.535 1.00 24.39 145 ALA B CA 1
ATOM 2717 C C . ALA B 1 75 ? 28.200 3.728 12.767 1.00 24.38 145 ALA B C 1
ATOM 2718 O O . ALA B 1 75 ? 28.477 4.797 12.207 1.00 24.29 145 ALA B O 1
ATOM 2720 N N . LYS B 1 76 ? 27.177 3.593 13.608 1.00 23.26 146 LYS B N 1
ATOM 2721 C CA . LYS B 1 76 ? 26.450 4.737 14.114 1.00 23.57 146 LYS B CA 1
ATOM 2722 C C . LYS B 1 76 ? 26.594 4.796 15.617 1.00 23.98 146 LYS B C 1
ATOM 2723 O O . LYS B 1 76 ? 26.218 3.842 16.295 1.00 24.08 146 LYS B O 1
ATOM 2729 N N . SER B 1 77 ? 27.085 5.918 16.138 1.00 23.46 147 SER B N 1
ATOM 2730 C CA . SER B 1 77 ? 27.237 6.098 17.570 1.00 23.04 147 SER B CA 1
ATOM 2731 C C . SER B 1 77 ? 25.848 6.277 18.211 1.00 22.24 147 SER B C 1
ATOM 2732 O O . SER B 1 77 ? 24.977 7.000 17.695 1.00 22.58 147 SER B O 1
ATOM 2735 N N . THR B 1 78 ? 25.620 5.565 19.316 1.00 20.33 148 THR B N 1
ATOM 2736 C CA . THR B 1 78 ? 24.376 5.656 20.028 1.00 19.48 148 THR B CA 1
ATOM 2737 C C . THR B 1 78 ? 24.134 7.036 20.577 1.00 19.64 148 THR B C 1
ATOM 2738 O O . THR B 1 78 ? 25.008 7.607 21.226 1.00 20.11 148 THR B O 1
ATOM 2742 N N . THR B 1 79 ? 22.947 7.563 20.344 1.00 19.44 149 THR B N 1
ATOM 2743 C CA . THR B 1 79 ? 22.521 8.810 20.969 1.00 19.60 149 THR B CA 1
ATOM 2744 C C . THR B 1 79 ? 21.241 8.646 21.767 1.00 18.60 149 THR B C 1
ATOM 2745 O O . THR B 1 79 ? 20.860 9.531 22.515 1.00 18.17 149 THR B O 1
ATOM 2749 N N . THR B 1 80 ? 20.539 7.527 21.592 1.00 18.89 150 THR B N 1
ATOM 2750 C CA . THR B 1 80 ? 19.423 7.189 22.476 1.00 19.17 150 THR B CA 1
ATOM 2751 C C . THR B 1 80 ? 19.515 5.729 22.926 1.00 17.74 150 THR B C 1
ATOM 2752 O O . THR B 1 80 ? 19.947 4.856 22.206 1.00 16.49 150 THR B O 1
ATOM 2756 N N . ALA B 1 81 ? 19.081 5.504 24.149 1.00 17.52 151 ALA B N 1
ATOM 2757 C CA . ALA B 1 81 ? 18.882 4.152 24.651 1.00 17.04 151 ALA B CA 1
ATOM 2758 C C . ALA B 1 81 ? 17.775 4.213 25.690 1.00 16.28 151 ALA B C 1
ATOM 2759 O O . ALA B 1 81 ? 17.478 5.260 26.223 1.00 17.36 151 ALA B O 1
ATOM 2761 N N . SER B 1 82 ? 17.169 3.076 25.969 1.00 15.62 152 SER B N 1
ATOM 2762 C CA . SER B 1 82 ? 16.086 3.013 26.936 1.00 15.68 152 SER B CA 1
ATOM 2763 C C . SER B 1 82 ? 16.158 1.699 27.702 1.00 14.65 152 SER B C 1
ATOM 2764 O O . SER B 1 82 ? 16.689 0.713 27.214 1.00 15.81 152 SER B O 1
ATOM 2767 N N . MET B 1 83 ? 15.603 1.738 28.900 1.00 14.81 153 MET B N 1
ATOM 2768 C CA . MET B 1 83 ? 15.470 0.588 29.773 1.00 15.16 153 MET B CA 1
ATOM 2769 C C . MET B 1 83 ? 14.174 0.753 30.574 1.00 14.68 153 MET B C 1
ATOM 2770 O O . MET B 1 83 ? 13.993 1.726 31.333 1.00 16.82 153 MET B O 1
ATOM 2775 N N . GLN B 1 84 ? 13.284 -0.211 30.420 1.00 15.01 154 GLN B N 1
ATOM 2776 C CA . GLN B 1 84 ? 12.018 -0.247 31.118 1.00 15.16 154 GLN B CA 1
ATOM 2777 C C . GLN B 1 84 ? 12.114 -1.294 32.230 1.00 14.47 154 GLN B C 1
ATOM 2778 O O . GLN B 1 84 ? 12.266 -2.454 31.948 1.00 14.19 154 GLN B O 1
ATOM 2784 N N . ILE B 1 85 ? 12.025 -0.846 33.470 1.00 13.83 155 ILE B N 1
ATOM 2785 C CA . ILE B 1 85 ? 12.216 -1.671 34.634 1.00 13.88 155 ILE B CA 1
ATOM 2786 C C . ILE B 1 85 ? 10.981 -1.581 35.502 1.00 14.58 155 ILE B C 1
ATOM 2787 O O . ILE B 1 85 ? 10.387 -0.502 35.640 1.00 14.36 155 ILE B O 1
ATOM 2792 N N . ASN B 1 86 ? 10.579 -2.744 36.012 1.00 14.52 156 ASN B N 1
ATOM 2793 C CA . ASN B 1 86 ? 9.633 -2.862 37.110 1.00 15.03 156 ASN B CA 1
ATOM 2794 C C . ASN B 1 86 ? 10.386 -3.031 38.420 1.00 15.47 156 ASN B C 1
ATOM 2795 O O . ASN B 1 86 ? 11.106 -4.005 38.621 1.00 16.62 156 ASN B O 1
ATOM 2800 N N . LEU B 1 87 ? 10.230 -2.061 39.302 1.00 14.46 157 LEU B N 1
ATOM 2801 C CA . LEU B 1 87 ? 10.889 -2.062 40.587 1.00 14.44 157 LEU B CA 1
ATOM 2802 C C . LEU B 1 87 ? 9.928 -2.457 41.686 1.00 15.68 157 LEU B C 1
ATOM 2803 O O . LEU B 1 87 ? 8.742 -2.121 41.637 1.00 15.65 157 LEU B O 1
ATOM 2808 N N . ASN B 1 88 ? 10.438 -3.181 42.679 1.00 14.73 158 ASN B N 1
ATOM 2809 C CA . ASN B 1 88 ? 9.608 -3.682 43.779 1.00 14.53 158 ASN B CA 1
ATOM 2810 C C . ASN B 1 88 ? 9.520 -2.689 44.925 1.00 14.14 158 ASN B C 1
ATOM 2811 O O . ASN B 1 88 ? 10.507 -2.414 45.559 1.00 14.45 158 ASN B O 1
ATOM 2816 N N . SER B 1 89 ? 8.331 -2.164 45.217 1.00 15.47 159 SER B N 1
ATOM 2817 C CA . SER B 1 89 ? 8.181 -1.196 46.309 1.00 16.14 159 SER B CA 1
ATOM 2818 C C . SER B 1 89 ? 8.632 -1.692 47.701 1.00 15.81 159 SER B C 1
ATOM 2819 O O . SER B 1 89 ? 9.065 -0.902 48.532 1.00 15.95 159 SER B O 1
ATOM 2822 N N . THR B 1 90 ? 8.524 -3.000 47.967 1.00 15.77 160 THR B N 1
ATOM 2823 C CA . THR B 1 90 ? 8.906 -3.548 49.282 1.00 15.17 160 THR B CA 1
ATOM 2824 C C . THR B 1 90 ? 10.419 -3.825 49.435 1.00 14.86 160 THR B C 1
ATOM 2825 O O . THR B 1 90 ? 10.856 -4.333 50.477 1.00 14.11 160 THR B O 1
ATOM 2829 N N . ASP B 1 91 ? 11.211 -3.511 48.405 1.00 14.06 161 ASP B N 1
ATOM 2830 C CA . ASP B 1 91 ? 12.628 -3.778 48.463 1.00 13.85 161 ASP B CA 1
ATOM 2831 C C . ASP B 1 91 ? 13.259 -3.026 49.620 1.00 13.97 161 ASP B C 1
ATOM 2832 O O . ASP B 1 91 ? 12.834 -1.910 49.949 1.00 14.45 161 ASP B O 1
ATOM 2837 N N . PRO B 1 92 ? 14.338 -3.580 50.164 1.00 13.44 162 PRO B N 1
ATOM 2838 C CA . PRO B 1 92 ? 15.090 -2.910 51.218 1.00 15.22 162 PRO B CA 1
ATOM 2839 C C . PRO B 1 92 ? 15.976 -1.799 50.681 1.00 16.18 162 PRO B C 1
ATOM 2840 O O . PRO B 1 92 ? 16.436 -1.901 49.541 1.00 16.49 162 PRO B O 1
ATOM 2844 N N . VAL B 1 93 ? 16.234 -0.786 51.505 1.00 17.09 163 VAL B N 1
ATOM 2845 C CA . VAL B 1 93 ? 17.350 0.140 51.254 1.00 17.70 163 VAL B CA 1
ATOM 2846 C C . VAL B 1 93 ? 18.629 -0.601 51.638 1.00 17.99 163 VAL B C 1
ATOM 2847 O O . VAL B 1 93 ? 18.773 -1.014 52.807 1.00 16.93 163 VAL B O 1
ATOM 2851 N N . PRO B 1 94 ? 19.552 -0.828 50.698 1.00 17.64 164 PRO B N 1
ATOM 2852 C CA . PRO B 1 94 ? 20.747 -1.624 51.030 1.00 18.79 164 PRO B CA 1
ATOM 2853 C C . PRO B 1 94 ? 21.496 -1.029 52.232 1.00 21.03 164 PRO B C 1
ATOM 2854 O O . PRO B 1 94 ? 21.703 0.180 52.280 1.00 21.13 164 PRO B O 1
ATOM 2858 N N . SER B 1 95 ? 21.828 -1.874 53.212 1.00 23.27 165 SER B N 1
ATOM 2859 C CA . SER B 1 95 ? 22.617 -1.466 54.377 1.00 24.91 165 SER B CA 1
ATOM 2860 C C . SER B 1 95 ? 24.086 -1.249 54.019 1.00 27.25 165 SER B C 1
ATOM 2861 O O . SER B 1 95 ? 24.759 -0.395 54.625 1.00 28.75 165 SER B O 1
ATOM 2864 N N . LYS B 1 96 ? 24.584 -2.022 53.055 1.00 28.67 166 LYS B N 1
ATOM 2865 C CA . LYS B 1 96 ? 25.967 -1.926 52.616 1.00 29.97 166 LYS B CA 1
ATOM 2866 C C . LYS B 1 96 ? 26.189 -0.689 51.748 1.00 30.15 166 LYS B C 1
ATOM 2867 O O . LYS B 1 96 ? 25.562 -0.512 50.695 1.00 29.67 166 LYS B O 1
ATOM 2873 N N . THR B 1 97 ? 27.063 0.183 52.231 1.00 30.75 167 THR B N 1
ATOM 2874 C CA . THR B 1 97 ? 27.476 1.377 51.503 1.00 31.14 167 THR B CA 1
ATOM 2875 C C . THR B 1 97 ? 29.024 1.423 51.454 1.00 30.08 167 THR B C 1
ATOM 2876 O O . THR B 1 97 ? 29.707 0.727 52.219 1.00 30.40 167 THR B O 1
ATOM 2880 N N . PRO B 1 98 ? 29.587 2.169 50.512 1.00 28.44 168 PRO B N 1
ATOM 2881 C CA . PRO B 1 98 ? 28.813 2.874 49.499 1.00 26.75 168 PRO B CA 1
ATOM 2882 C C . PRO B 1 98 ? 28.437 1.889 48.396 1.00 24.32 168 PRO B C 1
ATOM 2883 O O . PRO B 1 98 ? 28.779 0.698 48.454 1.00 21.98 168 PRO B O 1
ATOM 2887 N N . PHE B 1 99 ? 27.739 2.395 47.396 1.00 21.87 169 PHE B N 1
ATOM 2888 C CA . PHE B 1 99 ? 27.531 1.651 46.186 1.00 20.80 169 PHE B CA 1
ATOM 2889 C C . PHE B 1 99 ? 28.867 1.219 45.562 1.00 20.48 169 PHE B C 1
ATOM 2890 O O . PHE B 1 99 ? 29.819 2.008 45.437 1.00 21.11 169 PHE B O 1
ATOM 2898 N N . SER B 1 100 ? 28.947 -0.018 45.155 1.00 18.82 170 SER B N 1
ATOM 2899 C CA . SER B 1 100 ? 30.071 -0.483 44.348 1.00 19.96 170 SER B CA 1
ATOM 2900 C C . SER B 1 100 ? 29.616 -1.514 43.346 1.00 19.80 170 SER B C 1
ATOM 2901 O O . SER B 1 100 ? 28.832 -2.386 43.690 1.00 19.39 170 SER B O 1
ATOM 2904 N N . VAL B 1 101 ? 30.149 -1.446 42.118 1.00 20.15 171 VAL B N 1
ATOM 2905 C CA . VAL B 1 101 ? 29.785 -2.374 41.042 1.00 20.14 171 VAL B CA 1
ATOM 2906 C C . VAL B 1 101 ? 30.188 -3.805 41.359 1.00 21.38 171 VAL B C 1
ATOM 2907 O O . VAL B 1 101 ? 29.623 -4.747 40.808 1.00 22.18 171 VAL B O 1
ATOM 2911 N N . SER B 1 102 ? 31.161 -3.974 42.249 1.00 22.96 172 SER B N 1
ATOM 2912 C CA . SER B 1 102 ? 31.656 -5.307 42.619 1.00 24.30 172 SER B CA 1
ATOM 2913 C C . SER B 1 102 ? 31.085 -5.803 43.938 1.00 23.70 172 SER B C 1
ATOM 2914 O O . SER B 1 102 ? 31.528 -6.815 44.448 1.00 24.88 172 SER B O 1
ATOM 2917 N N . ASP B 1 103 ? 30.117 -5.088 44.498 1.00 22.23 173 ASP B N 1
ATOM 2918 C CA . ASP B 1 103 ? 29.504 -5.483 45.750 1.00 21.88 173 ASP B CA 1
ATOM 2919 C C . ASP B 1 103 ? 27.987 -5.686 45.547 1.00 20.48 173 ASP B C 1
ATOM 2920 O O . ASP B 1 103 ? 27.211 -4.730 45.555 1.00 18.66 173 ASP B O 1
ATOM 2925 N N . ALA B 1 104 ? 27.601 -6.936 45.340 1.00 19.80 174 ALA B N 1
ATOM 2926 C CA . ALA B 1 104 ? 26.257 -7.290 44.931 1.00 19.95 174 ALA B CA 1
ATOM 2927 C C . ALA B 1 104 ? 25.178 -6.960 45.946 1.00 19.29 174 ALA B C 1
ATOM 2928 O O . ALA B 1 104 ? 24.033 -6.850 45.587 1.00 19.24 174 ALA B O 1
ATOM 2930 N N . ASP B 1 105 ? 25.531 -6.780 47.216 1.00 18.73 175 ASP B N 1
ATOM 2931 C CA . ASP B 1 105 ? 24.561 -6.264 48.188 1.00 18.50 175 ASP B CA 1
ATOM 2932 C C . ASP B 1 105 ? 24.553 -4.754 48.417 1.00 17.04 175 ASP B C 1
ATOM 2933 O O . ASP B 1 105 ? 23.903 -4.291 49.352 1.00 15.51 175 ASP B O 1
ATOM 2938 N N . SER B 1 106 ? 25.210 -3.980 47.550 1.00 14.90 176 SER B N 1
ATOM 2939 C CA . SER B 1 106 ? 25.158 -2.520 47.677 1.00 14.30 176 SER B CA 1
ATOM 2940 C C . SER B 1 106 ? 24.169 -1.902 46.700 1.00 13.55 176 SER B C 1
ATOM 2941 O O . SER B 1 106 ? 24.016 -0.664 46.645 1.00 13.04 176 SER B O 1
ATOM 2944 N N . TYR B 1 107 ? 23.527 -2.762 45.921 1.00 13.05 177 TYR B N 1
ATOM 2945 C CA . TYR B 1 107 ? 22.464 -2.345 45.001 1.00 13.69 177 TYR B CA 1
ATOM 2946 C C . TYR B 1 107 ? 21.348 -3.372 44.938 1.00 13.08 177 TYR B C 1
ATOM 2947 O O . TYR B 1 107 ? 21.529 -4.558 45.257 1.00 12.41 177 TYR B O 1
ATOM 2956 N N . ASN B 1 108 ? 20.202 -2.905 44.476 1.00 13.79 178 ASN B N 1
ATOM 2957 C CA . ASN B 1 108 ? 18.990 -3.701 44.359 1.00 13.57 178 ASN B CA 1
ATOM 2958 C C . ASN B 1 108 ? 18.840 -4.452 43.063 1.00 14.54 178 ASN B C 1
ATOM 2959 O O . ASN B 1 108 ? 18.235 -5.494 43.057 1.00 13.88 178 ASN B O 1
ATOM 2964 N N . LYS B 1 109 ? 19.355 -3.908 41.948 1.00 13.13 179 LYS B N 1
ATOM 2965 C CA . LYS B 1 109 ? 19.202 -4.517 40.632 1.00 13.45 179 LYS B CA 1
ATOM 2966 C C . LYS B 1 109 ? 20.220 -3.965 39.680 1.00 13.07 179 LYS B C 1
ATOM 2967 O O . LYS B 1 109 ? 20.531 -2.766 39.753 1.00 12.99 179 LYS B O 1
ATOM 2973 N N . LYS B 1 110 ? 20.740 -4.849 38.826 1.00 14.17 180 LYS B N 1
ATOM 2974 C CA . LYS B 1 110 ? 21.611 -4.514 37.723 1.00 15.44 180 LYS B CA 1
ATOM 2975 C C . LYS B 1 110 ? 20.941 -4.919 36.425 1.00 14.96 180 LYS B C 1
ATOM 2976 O O . LYS B 1 110 ? 20.386 -6.015 36.314 1.00 14.00 180 LYS B O 1
ATOM 2982 N N . GLY B 1 111 ? 20.956 -4.015 35.446 1.00 15.08 181 GLY B N 1
ATOM 2983 C CA . GLY B 1 111 ? 20.653 -4.349 34.068 1.00 14.50 181 GLY B CA 1
ATOM 2984 C C . GLY B 1 111 ? 21.792 -3.917 33.175 1.00 14.56 181 GLY B C 1
ATOM 2985 O O . GLY B 1 111 ? 22.744 -3.282 33.640 1.00 13.55 181 GLY B O 1
ATOM 2986 N N . THR B 1 112 ? 21.664 -4.286 31.915 1.00 14.98 182 THR B N 1
ATOM 2987 C CA . THR B 1 112 ? 22.675 -4.025 30.889 1.00 14.90 182 THR B CA 1
ATOM 2988 C C . THR B 1 112 ? 22.035 -3.586 29.568 1.00 15.70 182 THR B C 1
ATOM 2989 O O . THR B 1 112 ? 21.039 -4.151 29.120 1.00 14.98 182 THR B O 1
ATOM 2993 N N . VAL B 1 113 ? 22.645 -2.576 28.934 1.00 15.14 183 VAL B N 1
ATOM 2994 C CA . VAL B 1 113 ? 22.325 -2.210 27.557 1.00 15.73 183 VAL B CA 1
ATOM 2995 C C . VAL B 1 113 ? 23.637 -2.001 26.796 1.00 16.17 183 VAL B C 1
ATOM 2996 O O . VAL B 1 113 ? 24.554 -1.300 27.292 1.00 15.58 183 VAL B O 1
ATOM 3000 N N . THR B 1 114 ? 23.760 -2.669 25.647 1.00 16.55 184 THR B N 1
ATOM 3001 C CA . THR B 1 114 ? 24.961 -2.550 24.816 1.00 17.02 184 THR B CA 1
ATOM 3002 C C . THR B 1 114 ? 24.786 -1.424 23.815 1.00 17.09 184 THR B C 1
ATOM 3003 O O . THR B 1 114 ? 23.862 -1.437 23.008 1.00 16.24 184 THR B O 1
ATOM 3007 N N . VAL B 1 115 ? 25.679 -0.441 23.892 1.00 17.35 185 VAL B N 1
ATOM 3008 C CA . VAL B 1 115 ? 25.680 0.712 23.004 1.00 16.26 185 VAL B CA 1
ATOM 3009 C C . VAL B 1 115 ? 26.957 0.704 22.174 1.00 17.28 185 VAL B C 1
ATOM 3010 O O . VAL B 1 115 ? 27.837 -0.153 22.357 1.00 16.86 185 VAL B O 1
ATOM 3014 N N . TYR B 1 116 ? 27.039 1.650 21.248 1.00 17.63 186 TYR B N 1
ATOM 3015 C CA . TYR B 1 116 ? 28.106 1.687 20.235 1.00 18.95 186 TYR B CA 1
ATOM 3016 C C . TYR B 1 116 ? 28.674 3.087 20.113 1.00 18.83 186 TYR B C 1
ATOM 3017 O O . TYR B 1 116 ? 27.959 4.062 20.280 1.00 19.40 186 TYR B O 1
ATOM 3026 N N . ASP B 1 117 ? 29.974 3.188 19.867 1.00 20.95 187 ASP B N 1
ATOM 3027 C CA . ASP B 1 117 ? 30.611 4.495 19.673 1.00 21.93 187 ASP B CA 1
ATOM 3028 C C . ASP B 1 117 ? 30.797 4.728 18.164 1.00 23.05 187 ASP B C 1
ATOM 3029 O O . ASP B 1 117 ? 30.442 3.870 17.367 1.00 21.63 187 ASP B O 1
ATOM 3034 N N . SER B 1 118 ? 31.337 5.891 17.779 1.00 24.74 188 SER B N 1
ATOM 3035 C CA . SER B 1 118 ? 31.470 6.250 16.364 1.00 26.11 188 SER B CA 1
ATOM 3036 C C . SER B 1 118 ? 32.314 5.282 15.541 1.00 26.41 188 SER B C 1
ATOM 3037 O O . SER B 1 118 ? 32.163 5.207 14.321 1.00 27.21 188 SER B O 1
ATOM 3040 N N . GLN B 1 119 ? 33.197 4.543 16.197 1.00 26.82 189 GLN B N 1
ATOM 3041 C CA . GLN B 1 119 ? 34.061 3.554 15.539 1.00 27.59 189 GLN B CA 1
ATOM 3042 C C . GLN B 1 119 ? 33.432 2.175 15.490 1.00 26.76 189 GLN B C 1
ATOM 3043 O O . GLN B 1 119 ? 33.917 1.291 14.793 1.00 27.11 189 GLN B O 1
ATOM 3049 N N . GLY B 1 120 ? 32.347 1.994 16.232 1.00 25.20 190 GLY B N 1
ATOM 3050 C CA . GLY B 1 120 ? 31.597 0.763 16.213 1.00 24.59 190 GLY B CA 1
ATOM 3051 C C . GLY B 1 120 ? 31.945 -0.246 17.289 1.00 23.47 190 GLY B C 1
ATOM 3052 O O . GLY B 1 120 ? 31.498 -1.374 17.207 1.00 24.53 190 GLY B O 1
ATOM 3053 N N . ASN B 1 121 ? 32.747 0.140 18.286 1.00 22.64 191 ASN B N 1
ATOM 3054 C CA . ASN B 1 121 ? 33.023 -0.734 19.430 1.00 21.20 191 ASN B CA 1
ATOM 3055 C C . ASN B 1 121 ? 31.765 -0.809 20.286 1.00 19.19 191 ASN B C 1
ATOM 3056 O O . ASN B 1 121 ? 31.114 0.198 20.522 1.00 19.37 191 ASN B O 1
ATOM 3061 N N . ALA B 1 122 ? 31.446 -2.005 20.729 1.00 18.27 192 ALA B N 1
ATOM 3062 C CA . ALA B 1 122 ? 30.412 -2.227 21.750 1.00 17.45 192 ALA B CA 1
ATOM 3063 C C . ALA B 1 122 ? 30.837 -1.785 23.167 1.00 17.68 192 ALA B C 1
ATOM 3064 O O . ALA B 1 122 ? 31.953 -2.084 23.613 1.00 19.39 192 ALA B O 1
ATOM 3066 N N . HIS B 1 123 ? 29.939 -1.112 23.881 1.00 17.11 193 HIS B N 1
ATOM 3067 C CA . HIS B 1 123 ? 30.132 -0.816 25.287 1.00 17.65 193 HIS B CA 1
ATOM 3068 C C . HIS B 1 123 ? 28.934 -1.416 26.026 1.00 16.94 193 HIS B C 1
ATOM 3069 O O . HIS B 1 123 ? 27.834 -0.906 25.880 1.00 17.28 193 HIS B O 1
ATOM 3076 N N . ASP B 1 124 ? 29.168 -2.470 26.798 1.00 17.08 194 ASP B N 1
ATOM 3077 C CA . ASP B 1 124 ? 28.135 -3.054 27.670 1.00 17.07 194 ASP B CA 1
ATOM 3078 C C . ASP B 1 124 ? 27.924 -2.161 28.888 1.00 16.52 194 ASP B C 1
ATOM 3079 O O . ASP B 1 124 ? 28.677 -2.221 29.875 1.00 16.90 194 ASP B O 1
ATOM 3084 N N . MET B 1 125 ? 26.901 -1.324 28.826 1.00 16.15 195 MET B N 1
ATOM 3085 C CA . MET B 1 125 ? 26.631 -0.355 29.859 1.00 15.39 195 MET B CA 1
ATOM 3086 C C . MET B 1 125 ? 25.765 -0.989 30.934 1.00 15.51 195 MET B C 1
ATOM 3087 O O . MET B 1 125 ? 24.627 -1.381 30.661 1.00 15.25 195 MET B O 1
ATOM 3092 N N . ASN B 1 126 ? 26.342 -1.189 32.124 1.00 14.48 196 ASN B N 1
ATOM 3093 C CA . ASN B 1 126 ? 25.588 -1.684 33.256 1.00 13.48 196 ASN B CA 1
ATOM 3094 C C . ASN B 1 126 ? 24.907 -0.537 33.962 1.00 13.70 196 ASN B C 1
ATOM 3095 O O . ASN B 1 126 ? 25.463 0.560 34.130 1.00 13.71 196 ASN B O 1
ATOM 3100 N N . VAL B 1 127 ? 23.686 -0.787 34.409 1.00 13.26 197 VAL B N 1
ATOM 3101 C CA . VAL B 1 127 ? 22.843 0.229 35.023 1.00 12.71 197 VAL B CA 1
ATOM 3102 C C . VAL B 1 127 ? 22.397 -0.380 36.366 1.00 13.26 197 VAL B C 1
ATOM 3103 O O . VAL B 1 127 ? 21.876 -1.496 36.395 1.00 14.35 197 VAL B O 1
ATOM 3107 N N . TYR B 1 128 ? 22.672 0.307 37.460 1.00 12.86 198 TYR B N 1
ATOM 3108 C CA . TYR B 1 128 ? 22.399 -0.185 38.791 1.00 13.09 198 TYR B CA 1
ATOM 3109 C C . TYR B 1 128 ? 21.371 0.688 39.484 1.00 14.15 198 TYR B C 1
ATOM 3110 O O . TYR B 1 128 ? 21.475 1.922 39.498 1.00 14.20 198 TYR B O 1
ATOM 3119 N N . PHE B 1 129 ? 20.401 0.036 40.097 1.00 13.48 199 PHE B N 1
ATOM 3120 C CA . PHE B 1 129 ? 19.316 0.694 40.814 1.00 13.29 199 PHE B CA 1
ATOM 3121 C C . PHE B 1 129 ? 19.515 0.474 42.306 1.00 13.06 199 PHE B C 1
ATOM 3122 O O . PHE B 1 129 ? 19.619 -0.661 42.731 1.00 13.23 199 PHE B O 1
ATOM 3130 N N . VAL B 1 130 ? 19.511 1.554 43.078 1.00 13.49 200 VAL B N 1
ATOM 3131 C CA . VAL B 1 130 ? 19.788 1.549 44.515 1.00 13.57 200 VAL B CA 1
ATOM 3132 C C . VAL B 1 130 ? 18.669 2.327 45.184 1.00 14.52 200 VAL B C 1
ATOM 3133 O O . VAL B 1 130 ? 18.545 3.537 45.023 1.00 15.00 200 VAL B O 1
ATOM 3137 N N . LYS B 1 131 ? 17.811 1.623 45.901 1.00 14.61 201 LYS B N 1
ATOM 3138 C CA . LYS B 1 131 ? 16.726 2.280 46.635 1.00 15.90 201 LYS B CA 1
ATOM 3139 C C . LYS B 1 131 ? 17.331 3.149 47.734 1.00 17.03 201 LYS B C 1
ATOM 3140 O O . LYS B 1 131 ? 18.121 2.657 48.547 1.00 17.41 201 LYS B O 1
ATOM 3146 N N . THR B 1 132 ? 16.956 4.426 47.751 1.00 18.30 202 THR B N 1
ATOM 3147 C CA . THR B 1 132 ? 17.468 5.387 48.733 1.00 20.28 202 THR B CA 1
ATOM 3148 C C . THR B 1 132 ? 16.466 5.674 49.867 1.00 21.24 202 THR B C 1
ATOM 3149 O O . THR B 1 132 ? 16.857 5.859 51.006 1.00 21.60 202 THR B O 1
ATOM 3153 N N . LYS B 1 133 ? 15.200 5.731 49.515 1.00 22.36 203 LYS B N 1
ATOM 3154 C CA . LYS B 1 133 ? 14.080 5.929 50.449 1.00 24.42 203 LYS B CA 1
ATOM 3155 C C . LYS B 1 133 ? 12.805 5.502 49.743 1.00 24.65 203 LYS B C 1
ATOM 3156 O O . LYS B 1 133 ? 12.861 5.094 48.579 1.00 24.44 203 LYS B O 1
ATOM 3162 N N . ASP B 1 134 ? 11.657 5.622 50.422 1.00 25.22 204 ASP B N 1
ATOM 3163 C CA . ASP B 1 134 ? 10.357 5.246 49.841 1.00 25.56 204 ASP B CA 1
ATOM 3164 C C . ASP B 1 134 ? 10.230 5.911 48.507 1.00 24.91 204 ASP B C 1
ATOM 3165 O O . ASP B 1 134 ? 10.391 7.124 48.419 1.00 24.46 204 ASP B O 1
ATOM 3170 N N . ASN B 1 135 ? 9.964 5.109 47.476 1.00 23.92 205 ASN B N 1
ATOM 3171 C CA . ASN B 1 135 ? 9.635 5.585 46.120 1.00 23.20 205 ASN B CA 1
ATOM 3172 C C . ASN B 1 135 ? 10.747 6.263 45.331 1.00 22.02 205 ASN B C 1
ATOM 3173 O O . ASN B 1 135 ? 10.482 6.800 44.257 1.00 22.18 205 ASN B O 1
ATOM 3178 N N . GLU B 1 136 ? 11.974 6.233 45.845 1.00 21.78 206 GLU B N 1
ATOM 3179 C CA . GLU B 1 136 ? 13.117 6.864 45.176 1.00 20.63 206 GLU B CA 1
ATOM 3180 C C . GLU B 1 136 ? 14.282 5.909 45.013 1.00 19.52 206 GLU B C 1
ATOM 3181 O O . GLU B 1 136 ? 14.663 5.195 45.942 1.00 18.69 206 GLU B O 1
ATOM 3187 N N . TRP B 1 137 ? 14.906 5.983 43.850 1.00 17.99 207 TRP B N 1
ATOM 3188 C CA . TRP B 1 137 ? 15.908 4.995 43.452 1.00 16.68 207 TRP B CA 1
ATOM 3189 C C . TRP B 1 137 ? 17.027 5.683 42.711 1.00 15.73 207 TRP B C 1
ATOM 3190 O O . TRP B 1 137 ? 16.829 6.184 41.600 1.00 16.47 207 TRP B O 1
ATOM 3201 N N . ALA B 1 138 ? 18.201 5.685 43.307 1.00 15.43 208 ALA B N 1
ATOM 3202 C CA . ALA B 1 138 ? 19.380 6.183 42.625 1.00 15.32 208 ALA B CA 1
ATOM 3203 C C . ALA B 1 138 ? 19.796 5.225 41.508 1.00 15.12 208 ALA B C 1
ATOM 3204 O O . ALA B 1 138 ? 19.694 4.007 41.640 1.00 14.95 208 ALA B O 1
ATOM 3206 N N . VAL B 1 139 ? 20.313 5.792 40.419 1.00 15.44 209 VAL B N 1
ATOM 3207 C CA . VAL B 1 139 ? 20.760 5.022 39.269 1.00 14.86 209 VAL B CA 1
ATOM 3208 C C . VAL B 1 139 ? 22.197 5.330 38.986 1.00 15.26 209 VAL B C 1
ATOM 3209 O O . VAL B 1 139 ? 22.536 6.487 38.784 1.00 16.55 209 VAL B O 1
ATOM 3213 N N . TYR B 1 140 ? 23.037 4.298 39.011 1.00 14.91 210 TYR B N 1
ATOM 3214 C CA . TYR B 1 140 ? 24.431 4.401 38.605 1.00 15.35 210 TYR B CA 1
ATOM 3215 C C . TYR B 1 140 ? 24.649 3.737 37.263 1.00 15.15 210 TYR B C 1
ATOM 3216 O O . TYR B 1 140 ? 23.969 2.785 36.903 1.00 14.94 210 TYR B O 1
ATOM 3225 N N . THR B 1 141 ? 25.623 4.224 36.496 1.00 14.58 211 THR B N 1
ATOM 3226 C CA . THR B 1 141 ? 25.980 3.560 35.258 1.00 14.29 211 THR B CA 1
ATOM 3227 C C . THR B 1 141 ? 27.482 3.359 35.173 1.00 15.41 211 THR B C 1
ATOM 3228 O O . THR B 1 141 ? 28.266 4.105 35.774 1.00 14.78 211 THR B O 1
ATOM 3232 N N . HIS B 1 142 ? 27.862 2.347 34.419 1.00 14.66 212 HIS B N 1
ATOM 3233 C CA . HIS B 1 142 ? 29.243 1.932 34.316 1.00 15.94 212 HIS B CA 1
ATOM 3234 C C . HIS B 1 142 ? 29.485 1.195 32.998 1.00 15.14 212 HIS B C 1
ATOM 3235 O O . HIS B 1 142 ? 28.762 0.275 32.599 1.00 14.32 212 HIS B O 1
ATOM 3242 N N . ASP B 1 143 ? 30.545 1.592 32.310 1.00 14.21 213 ASP B N 1
ATOM 3243 C CA . ASP B 1 143 ? 30.926 0.928 31.090 1.00 14.60 213 ASP B CA 1
ATOM 3244 C C . ASP B 1 143 ? 31.766 -0.315 31.390 1.00 13.93 213 ASP B C 1
ATOM 3245 O O . ASP B 1 143 ? 32.996 -0.223 31.609 1.00 14.12 213 ASP B O 1
ATOM 3250 N N . SER B 1 144 ? 31.142 -1.500 31.410 1.00 13.76 214 SER B N 1
ATOM 3251 C CA . SER B 1 144 ? 31.870 -2.716 31.750 1.00 15.16 214 SER B CA 1
ATOM 3252 C C . SER B 1 144 ? 32.815 -3.189 30.651 1.00 15.92 214 SER B C 1
ATOM 3253 O O . SER B 1 144 ? 33.591 -4.090 30.896 1.00 15.94 214 SER B O 1
ATOM 3256 N N . SER B 1 145 ? 32.776 -2.583 29.471 1.00 16.02 215 SER B N 1
ATOM 3257 C CA . SER B 1 145 ? 33.697 -2.973 28.399 1.00 17.09 215 SER B CA 1
ATOM 3258 C C . SER B 1 145 ? 34.981 -2.170 28.420 1.00 17.41 215 SER B C 1
ATOM 3259 O O . SER B 1 145 ? 35.875 -2.445 27.632 1.00 18.16 215 SER B O 1
ATOM 3262 N N . ASP B 1 146 ? 35.078 -1.188 29.316 1.00 17.49 216 ASP B N 1
ATOM 3263 C CA . ASP B 1 146 ? 36.257 -0.308 29.373 1.00 17.55 216 ASP B CA 1
ATOM 3264 C C . ASP B 1 146 ? 37.196 -0.850 30.441 1.00 17.69 216 ASP B C 1
ATOM 3265 O O . ASP B 1 146 ? 36.878 -0.802 31.638 1.00 18.11 216 ASP B O 1
ATOM 3270 N N . PRO B 1 147 ? 38.350 -1.368 30.031 1.00 17.64 217 PRO B N 1
ATOM 3271 C CA . PRO B 1 147 ? 39.309 -1.941 30.976 1.00 17.40 217 PRO B CA 1
ATOM 3272 C C . PRO B 1 147 ? 40.041 -0.890 31.807 1.00 16.75 217 PRO B C 1
ATOM 3273 O O . PRO B 1 147 ? 40.789 -1.264 32.715 1.00 17.10 217 PRO B O 1
ATOM 3277 N N . ALA B 1 148 ? 39.838 0.382 31.513 1.00 16.07 218 ALA B N 1
ATOM 3278 C CA . ALA B 1 148 ? 40.408 1.457 32.339 1.00 16.65 218 ALA B CA 1
ATOM 3279 C C . ALA B 1 148 ? 39.353 2.442 32.817 1.00 16.94 218 ALA B C 1
ATOM 3280 O O . ALA B 1 148 ? 39.588 3.634 32.863 1.00 17.07 218 ALA B O 1
ATOM 3282 N N . ALA B 1 149 ? 38.194 1.928 33.237 1.00 17.22 219 ALA B N 1
ATOM 3283 C CA . ALA B 1 149 ? 37.101 2.785 33.696 1.00 16.67 219 ALA B CA 1
ATOM 3284 C C . ALA B 1 149 ? 37.240 3.150 35.169 1.00 17.38 219 ALA B C 1
ATOM 3285 O O . ALA B 1 149 ? 37.917 2.463 35.925 1.00 16.03 219 ALA B O 1
ATOM 3287 N N . THR B 1 150 ? 36.575 4.230 35.562 1.00 18.54 220 THR B N 1
ATOM 3288 C CA . THR B 1 150 ? 36.528 4.630 36.967 1.00 20.23 220 THR B CA 1
ATOM 3289 C C . THR B 1 150 ? 35.336 3.893 37.574 1.00 21.01 220 THR B C 1
ATOM 3290 O O . THR B 1 150 ? 34.394 3.516 36.868 1.00 21.57 220 THR B O 1
ATOM 3294 N N . ALA B 1 151 ? 35.435 3.639 38.868 1.00 21.02 221 ALA B N 1
ATOM 3295 C CA . ALA B 1 151 ? 34.312 3.178 39.690 1.00 20.47 221 ALA B CA 1
ATOM 3296 C C . ALA B 1 151 ? 33.302 4.330 39.837 1.00 20.60 221 ALA B C 1
ATOM 3297 O O . ALA B 1 151 ? 33.700 5.436 40.198 1.00 19.83 221 ALA B O 1
ATOM 3299 N N . PRO B 1 152 ? 32.007 4.141 39.560 1.00 20.35 222 PRO B N 1
ATOM 3300 C CA . PRO B 1 152 ? 31.065 5.238 39.771 1.00 20.95 222 PRO B CA 1
ATOM 3301 C C . PRO B 1 152 ? 30.892 5.524 41.272 1.00 22.98 222 PRO B C 1
ATOM 3302 O O . PRO B 1 152 ? 30.800 4.566 42.057 1.00 23.66 222 PRO B O 1
ATOM 3306 N N . THR B 1 153 ? 30.883 6.797 41.650 1.00 23.34 223 THR B N 1
ATOM 3307 C CA . THR B 1 153 ? 30.667 7.207 43.041 1.00 24.74 223 THR B CA 1
ATOM 3308 C C . THR B 1 153 ? 29.447 8.092 43.213 1.00 24.31 223 THR B C 1
ATOM 3309 O O . THR B 1 153 ? 28.995 8.293 44.340 1.00 25.18 223 THR B O 1
ATOM 3313 N N . THR B 1 154 ? 28.908 8.602 42.106 1.00 23.82 224 THR B N 1
ATOM 3314 C CA . THR B 1 154 ? 27.793 9.513 42.146 1.00 24.00 224 THR B CA 1
ATOM 3315 C C . THR B 1 154 ? 26.701 9.024 41.206 1.00 22.63 224 THR B C 1
ATOM 3316 O O . THR B 1 154 ? 26.983 8.661 40.082 1.00 20.93 224 THR B O 1
ATOM 3320 N N . ALA B 1 155 ? 25.457 9.054 41.672 1.00 21.69 225 ALA B N 1
ATOM 3321 C CA . ALA B 1 155 ? 24.339 8.591 40.859 1.00 21.99 225 ALA B CA 1
ATOM 3322 C C . ALA B 1 155 ? 24.175 9.472 39.610 1.00 22.19 225 ALA B C 1
ATOM 3323 O O . ALA B 1 155 ? 24.323 10.697 39.700 1.00 23.43 225 ALA B O 1
ATOM 3325 N N . SER B 1 156 ? 23.887 8.841 38.465 1.00 21.92 226 SER B N 1
ATOM 3326 C CA . SER B 1 156 ? 23.600 9.555 37.200 1.00 21.39 226 SER B CA 1
ATOM 3327 C C . SER B 1 156 ? 22.266 10.306 37.272 1.00 21.74 226 SER B C 1
ATOM 3328 O O . SER B 1 156 ? 22.118 11.431 36.763 1.00 22.00 226 SER B O 1
ATOM 3331 N N . THR B 1 157 ? 21.281 9.667 37.900 1.00 20.15 227 THR B N 1
ATOM 3332 C CA . THR B 1 157 ? 19.966 10.236 38.117 1.00 20.22 227 THR B CA 1
ATOM 3333 C C . THR B 1 157 ? 19.300 9.471 39.273 1.00 20.07 227 THR B C 1
ATOM 3334 O O . THR B 1 157 ? 19.858 8.479 39.774 1.00 19.03 227 THR B O 1
ATOM 3338 N N . THR B 1 158 ? 18.168 9.994 39.713 1.00 19.79 228 THR B N 1
ATOM 3339 C CA . THR B 1 158 ? 17.313 9.390 40.726 1.00 20.22 228 THR B CA 1
ATOM 3340 C C . THR B 1 158 ? 15.910 9.316 40.173 1.00 19.82 228 THR B C 1
ATOM 3341 O O . THR B 1 158 ? 15.323 10.332 39.791 1.00 20.10 228 THR B O 1
ATOM 3345 N N . LEU B 1 159 ? 15.374 8.107 40.106 1.00 19.15 229 LEU B N 1
ATOM 3346 C CA . LEU B 1 159 ? 13.998 7.873 39.706 1.00 19.56 229 LEU B CA 1
ATOM 3347 C C . LEU B 1 159 ? 13.086 8.112 40.886 1.00 20.49 229 LEU B C 1
ATOM 3348 O O . LEU B 1 159 ? 13.340 7.577 41.950 1.00 21.56 229 LEU B O 1
ATOM 3353 N N . LYS B 1 160 ? 12.035 8.915 40.709 1.00 20.29 230 LYS B N 1
ATOM 3354 C CA . LYS B 1 160 ? 11.029 9.126 41.756 1.00 20.72 230 LYS B CA 1
ATOM 3355 C C . LYS B 1 160 ? 9.673 8.699 41.230 1.00 19.94 230 LYS B C 1
ATOM 3356 O O . LYS B 1 160 ? 9.260 9.098 40.148 1.00 20.17 230 LYS B O 1
ATOM 3362 N N . PHE B 1 161 ? 8.988 7.852 41.984 1.00 20.34 231 PHE B N 1
ATOM 3363 C CA . PHE B 1 161 ? 7.696 7.334 41.583 1.00 20.08 231 PHE B CA 1
ATOM 3364 C C . PHE B 1 161 ? 6.624 7.929 42.483 1.00 20.67 231 PHE B C 1
ATOM 3365 O O . PHE B 1 161 ? 6.860 8.159 43.649 1.00 21.18 231 PHE B O 1
ATOM 3373 N N . ASN B 1 162 ? 5.442 8.176 41.922 1.00 22.28 232 ASN B N 1
ATOM 3374 C CA . ASN B 1 162 ? 4.309 8.648 42.713 1.00 22.97 232 ASN B CA 1
ATOM 3375 C C . ASN B 1 162 ? 3.630 7.469 43.437 1.00 23.87 232 ASN B C 1
ATOM 3376 O O . ASN B 1 162 ? 4.110 6.331 43.416 1.00 22.90 232 ASN B O 1
ATOM 3381 N N . GLU B 1 163 ? 2.487 7.736 44.063 1.00 24.67 233 GLU B N 1
ATOM 3382 C CA . GLU B 1 163 ? 1.870 6.753 44.939 1.00 25.47 233 GLU B CA 1
ATOM 3383 C C . GLU B 1 163 ? 1.327 5.556 44.181 1.00 23.98 233 GLU B C 1
ATOM 3384 O O . GLU B 1 163 ? 1.247 4.472 44.744 1.00 25.26 233 GLU B O 1
ATOM 3390 N N . ASN B 1 164 ? 0.951 5.764 42.923 1.00 22.55 234 ASN B N 1
ATOM 3391 C CA . ASN B 1 164 ? 0.473 4.710 42.026 1.00 22.14 234 ASN B CA 1
ATOM 3392 C C . ASN B 1 164 ? 1.579 3.993 41.256 1.00 21.56 234 ASN B C 1
ATOM 3393 O O . ASN B 1 164 ? 1.309 3.156 40.392 1.00 21.93 234 ASN B O 1
ATOM 3398 N N . GLY B 1 165 ? 2.814 4.361 41.556 1.00 21.76 235 GLY B N 1
ATOM 3399 C CA . GLY B 1 165 ? 3.980 3.688 41.005 1.00 21.81 235 GLY B CA 1
ATOM 3400 C C . GLY B 1 165 ? 4.412 4.198 39.657 1.00 21.81 235 GLY B C 1
ATOM 3401 O O . GLY B 1 165 ? 5.257 3.581 38.996 1.00 20.56 235 GLY B O 1
ATOM 3402 N N . ILE B 1 166 ? 3.821 5.312 39.221 1.00 21.36 236 ILE B N 1
ATOM 3403 C CA . ILE B 1 166 ? 4.148 5.892 37.923 1.00 21.87 236 ILE B CA 1
ATOM 3404 C C . ILE B 1 166 ? 5.389 6.765 38.047 1.00 21.06 236 ILE B C 1
ATOM 3405 O O . ILE B 1 166 ? 5.565 7.475 39.021 1.00 20.60 236 ILE B O 1
ATOM 3410 N N . LEU B 1 167 ? 6.267 6.684 37.060 1.00 21.89 237 LEU B N 1
ATOM 3411 C CA . LEU B 1 167 ? 7.506 7.445 37.070 1.00 22.89 237 LEU B CA 1
ATOM 3412 C C . LEU B 1 167 ? 7.167 8.921 36.901 1.00 23.67 237 LEU B C 1
ATOM 3413 O O . LEU B 1 167 ? 6.595 9.293 35.871 1.00 23.53 237 LEU B O 1
ATOM 3418 N N . GLU B 1 168 ? 7.485 9.735 37.903 1.00 25.29 238 GLU B N 1
ATOM 3419 C CA . GLU B 1 168 ? 7.178 11.182 37.859 1.00 27.29 238 GLU B CA 1
ATOM 3420 C C . GLU B 1 168 ? 8.356 12.122 37.609 1.00 27.25 238 GLU B C 1
ATOM 3421 O O . GLU B 1 168 ? 8.144 13.226 37.118 1.00 27.74 238 GLU B O 1
ATOM 3427 N N . SER B 1 169 ? 9.585 11.702 37.918 1.00 26.76 239 SER B N 1
ATOM 3428 C CA . SER B 1 169 ? 10.774 12.504 37.576 1.00 26.09 239 SER B CA 1
ATOM 3429 C C . SER B 1 169 ? 12.067 11.684 37.565 1.00 25.37 239 SER B C 1
ATOM 3430 O O . SER B 1 169 ? 12.152 10.607 38.174 1.00 23.76 239 SER B O 1
ATOM 3433 N N . GLY B 1 170 ? 13.054 12.220 36.859 1.00 23.92 240 GLY B N 1
ATOM 3434 C CA . GLY B 1 170 ? 14.399 11.677 36.820 1.00 23.59 240 GLY B CA 1
ATOM 3435 C C . GLY B 1 170 ? 14.601 10.636 35.747 1.00 22.81 240 GLY B C 1
ATOM 3436 O O . GLY B 1 170 ? 15.670 10.024 35.661 1.00 22.55 240 GLY B O 1
ATOM 3437 N N . GLY B 1 171 ? 13.590 10.466 34.903 1.00 21.53 241 GLY B N 1
ATOM 3438 C CA . GLY B 1 171 ? 13.578 9.422 33.903 1.00 22.25 241 GLY B CA 1
ATOM 3439 C C . GLY B 1 171 ? 14.451 9.554 32.671 1.00 22.28 241 GLY B C 1
ATOM 3440 O O . GLY B 1 171 ? 14.497 8.634 31.872 1.00 23.37 241 GLY B O 1
ATOM 3441 N N . THR B 1 172 ? 15.116 10.681 32.463 1.00 23.33 242 THR B N 1
ATOM 3442 C CA . THR B 1 172 ? 16.055 10.787 31.353 1.00 24.50 242 THR B CA 1
ATOM 3443 C C . THR B 1 172 ? 17.331 11.446 31.823 1.00 23.73 242 THR B C 1
ATOM 3444 O O . THR B 1 172 ? 17.308 12.392 32.614 1.00 24.76 242 THR B O 1
ATOM 3448 N N . VAL B 1 173 ? 18.444 10.923 31.338 1.00 23.59 243 VAL B N 1
ATOM 3449 C CA . VAL B 1 173 ? 19.761 11.311 31.808 1.00 23.41 243 VAL B CA 1
ATOM 3450 C C . VAL B 1 173 ? 20.814 11.081 30.733 1.00 22.87 243 VAL B C 1
ATOM 3451 O O . VAL B 1 173 ? 20.857 10.063 30.033 1.00 22.38 243 VAL B O 1
ATOM 3455 N N . ASN B 1 174 ? 21.709 12.046 30.619 1.00 22.91 244 ASN B N 1
ATOM 3456 C CA . ASN B 1 174 ? 22.765 11.958 29.623 1.00 23.13 244 ASN B CA 1
ATOM 3457 C C . ASN B 1 174 ? 23.909 11.112 30.165 1.00 22.03 244 ASN B C 1
ATOM 3458 O O . ASN B 1 174 ? 24.357 11.337 31.300 1.00 23.61 244 ASN B O 1
ATOM 3463 N N . ILE B 1 175 ? 24.333 10.114 29.391 1.00 21.33 245 ILE B N 1
ATOM 3464 C CA . ILE B 1 175 ? 25.368 9.161 29.782 1.00 21.08 245 ILE B CA 1
ATOM 3465 C C . ILE B 1 175 ? 26.499 9.248 28.789 1.00 21.57 245 ILE B C 1
ATOM 3466 O O . ILE B 1 175 ? 26.260 9.331 27.595 1.00 22.42 245 ILE B O 1
ATOM 3471 N N . THR B 1 176 ? 27.735 9.236 29.273 1.00 21.56 246 THR B N 1
ATOM 3472 C CA . THR B 1 176 ? 28.874 9.082 28.382 1.00 21.90 246 THR B CA 1
ATOM 3473 C C . THR B 1 176 ? 29.631 7.812 28.708 1.00 21.15 246 THR B C 1
ATOM 3474 O O . THR B 1 176 ? 29.934 7.568 29.889 1.00 21.91 246 THR B O 1
ATOM 3478 N N . THR B 1 177 ? 29.949 7.018 27.680 1.00 19.80 247 THR B N 1
ATOM 3479 C CA . THR B 1 177 ? 30.704 5.780 27.838 1.00 19.80 247 THR B CA 1
ATOM 3480 C C . THR B 1 177 ? 32.181 6.090 28.126 1.00 20.74 247 THR B C 1
ATOM 3481 O O . THR B 1 177 ? 32.597 7.248 28.119 1.00 20.67 247 THR B O 1
ATOM 3485 N N . GLY B 1 178 ? 32.929 5.036 28.386 1.00 21.38 248 GLY B N 1
ATOM 3486 C CA . GLY B 1 178 ? 34.381 5.063 28.365 1.00 22.15 248 GLY B CA 1
ATOM 3487 C C . GLY B 1 178 ? 34.907 5.206 26.943 1.00 23.09 248 GLY B C 1
ATOM 3488 O O . GLY B 1 178 ? 34.152 5.135 25.962 1.00 20.71 248 GLY B O 1
ATOM 3489 N N . THR B 1 179 ? 36.218 5.413 26.850 1.00 24.20 249 THR B N 1
ATOM 3490 C CA . THR B 1 179 ? 36.923 5.627 25.603 1.00 26.09 249 THR B CA 1
ATOM 3491 C C . THR B 1 179 ? 37.750 4.387 25.336 1.00 28.00 249 THR B C 1
ATOM 3492 O O . THR B 1 179 ? 38.796 4.205 25.950 1.00 28.32 249 THR B O 1
ATOM 3496 N N . ILE B 1 180 ? 37.274 3.538 24.423 1.00 29.83 250 ILE B N 1
ATOM 3497 C CA . ILE B 1 180 ? 37.887 2.245 24.108 1.00 31.94 250 ILE B CA 1
ATOM 3498 C C . ILE B 1 180 ? 38.681 2.365 22.808 1.00 33.60 250 ILE B C 1
ATOM 3499 O O . ILE B 1 180 ? 38.201 2.977 21.848 1.00 33.01 250 ILE B O 1
ATOM 3504 N N . ASN B 1 181 ? 39.870 1.760 22.781 1.00 35.34 251 ASN B N 1
ATOM 3505 C CA . ASN B 1 181 ? 40.774 1.796 21.624 1.00 37.13 251 ASN B CA 1
ATOM 3506 C C . ASN B 1 181 ? 40.922 3.193 20.996 1.00 37.84 251 ASN B C 1
ATOM 3507 O O . ASN B 1 181 ? 40.947 3.338 19.771 1.00 38.86 251 ASN B O 1
ATOM 3512 N N . GLY B 1 182 ? 40.989 4.215 21.849 1.00 38.81 252 GLY B N 1
ATOM 3513 C CA . GLY B 1 182 ? 41.176 5.601 21.442 1.00 38.58 252 GLY B CA 1
ATOM 3514 C C . GLY B 1 182 ? 39.903 6.327 21.026 1.00 38.72 252 GLY B C 1
ATOM 3515 O O . GLY B 1 182 ? 39.816 7.560 21.146 1.00 39.97 252 GLY B O 1
ATOM 3516 N N . ALA B 1 183 ? 38.913 5.566 20.548 1.00 37.68 253 ALA B N 1
ATOM 3517 C CA . ALA B 1 183 ? 37.742 6.114 19.890 1.00 36.14 253 ALA B CA 1
ATOM 3518 C C . ALA B 1 183 ? 36.962 7.037 20.795 1.00 34.82 253 ALA B C 1
ATOM 3519 O O . ALA B 1 183 ? 36.887 6.826 22.015 1.00 34.88 253 ALA B O 1
ATOM 3521 N N . THR B 1 184 ? 36.335 8.037 20.195 1.00 32.83 254 THR B N 1
ATOM 3522 C CA . THR B 1 184 ? 35.565 8.966 20.988 1.00 31.30 254 THR B CA 1
ATOM 3523 C C . THR B 1 184 ? 34.309 8.251 21.534 1.00 29.20 254 THR B C 1
ATOM 3524 O O . THR B 1 184 ? 33.683 7.420 20.870 1.00 28.41 254 THR B O 1
ATOM 3528 N N . ALA B 1 185 ? 33.995 8.569 22.776 1.00 27.30 255 ALA B N 1
ATOM 3529 C CA . ALA B 1 185 ? 32.945 7.885 23.512 1.00 26.56 255 ALA B CA 1
ATOM 3530 C C . ALA B 1 185 ? 31.584 8.165 22.895 1.00 25.90 255 ALA B C 1
ATOM 3531 O O . ALA B 1 185 ? 31.400 9.156 22.180 1.00 25.31 255 ALA B O 1
ATOM 3533 N N . ALA B 1 186 ? 30.630 7.274 23.167 1.00 24.23 256 ALA B N 1
ATOM 3534 C CA . ALA B 1 186 ? 29.244 7.538 22.823 1.00 23.27 256 ALA B CA 1
ATOM 3535 C C . ALA B 1 186 ? 28.670 8.385 23.938 1.00 22.85 256 ALA B C 1
ATOM 3536 O O . ALA B 1 186 ? 28.983 8.173 25.119 1.00 22.67 256 ALA B O 1
ATOM 3538 N N . THR B 1 187 ? 27.920 9.409 23.552 1.00 22.89 257 THR B N 1
ATOM 3539 C CA . THR B 1 187 ? 27.133 10.202 24.462 1.00 23.17 257 THR B CA 1
ATOM 3540 C C . THR B 1 187 ? 25.688 10.056 24.035 1.00 22.93 257 THR B C 1
ATOM 3541 O O . THR B 1 187 ? 25.325 10.389 22.899 1.00 22.47 257 THR B O 1
ATOM 3545 N N . PHE B 1 188 ? 24.853 9.592 24.966 1.00 22.79 258 PHE B N 1
ATOM 3546 C CA . PHE B 1 188 ? 23.467 9.263 24.671 1.00 21.65 258 PHE B CA 1
ATOM 3547 C C . PHE B 1 188 ? 22.499 9.612 25.804 1.00 21.53 258 PHE B C 1
ATOM 3548 O O . PHE B 1 188 ? 22.870 9.715 26.995 1.00 21.15 258 PHE B O 1
ATOM 3556 N N . SER B 1 189 ? 21.240 9.763 25.409 1.00 20.37 259 SER B N 1
ATOM 3557 C CA . SER B 1 189 ? 20.152 10.035 26.330 1.00 20.66 259 SER B CA 1
ATOM 3558 C C . SER B 1 189 ? 19.562 8.687 26.738 1.00 19.46 259 SER B C 1
ATOM 3559 O O . SER B 1 189 ? 19.127 7.939 25.880 1.00 19.63 259 SER B O 1
ATOM 3562 N N . LEU B 1 190 ? 19.577 8.396 28.033 1.00 18.78 260 LEU B N 1
ATOM 3563 C CA . LEU B 1 190 ? 19.073 7.128 28.560 1.00 17.21 260 LEU B CA 1
ATOM 3564 C C . LEU B 1 190 ? 17.739 7.450 29.181 1.00 16.85 260 LEU B C 1
ATOM 3565 O O . LEU B 1 190 ? 17.665 8.260 30.064 1.00 17.58 260 LEU B O 1
ATOM 3570 N N . SER B 1 191 ? 16.692 6.812 28.675 1.00 16.79 261 SER B N 1
ATOM 3571 C CA . SER B 1 191 ? 15.333 6.990 29.103 1.00 16.74 261 SER B CA 1
ATOM 3572 C C . SER B 1 191 ? 14.832 5.770 29.873 1.00 16.48 261 SER B C 1
ATOM 3573 O O . SER B 1 191 ? 15.060 4.663 29.442 1.00 17.01 261 SER B O 1
ATOM 3576 N N . PHE B 1 192 ? 14.103 5.983 30.956 1.00 16.78 262 PHE B N 1
ATOM 3577 C CA . PHE B 1 192 ? 13.502 4.907 31.734 1.00 17.65 262 PHE B CA 1
ATOM 3578 C C . PHE B 1 192 ? 11.991 4.940 31.579 1.00 18.53 262 PHE B C 1
ATOM 3579 O O . PHE B 1 192 ? 11.243 4.463 32.433 1.00 16.71 262 PHE B O 1
ATOM 3587 N N . LEU B 1 193 ? 11.547 5.538 30.464 1.00 19.54 263 LEU B N 1
ATOM 3588 C CA . LEU B 1 193 ? 10.132 5.640 30.118 1.00 19.91 263 LEU B CA 1
ATOM 3589 C C . LEU B 1 193 ? 9.416 4.320 30.279 1.00 18.97 263 LEU B C 1
ATOM 3590 O O . LEU B 1 193 ? 9.893 3.293 29.817 1.00 18.77 263 LEU B O 1
ATOM 3595 N N . ASN B 1 194 ? 8.262 4.387 30.941 1.00 19.13 264 ASN B N 1
ATOM 3596 C CA . ASN B 1 194 ? 7.362 3.266 31.175 1.00 18.68 264 ASN B CA 1
ATOM 3597 C C . ASN B 1 194 ? 7.794 2.396 32.349 1.00 18.20 264 ASN B C 1
ATOM 3598 O O . ASN B 1 194 ? 7.085 1.464 32.697 1.00 18.16 264 ASN B O 1
ATOM 3603 N N . SER B 1 195 ? 8.934 2.704 32.975 1.00 17.52 265 SER B N 1
ATOM 3604 C CA . SER B 1 195 ? 9.307 2.015 34.205 1.00 16.91 265 SER B CA 1
ATOM 3605 C C . SER B 1 195 ? 8.246 2.294 35.254 1.00 17.93 265 SER B C 1
ATOM 3606 O O . SER B 1 195 ? 7.682 3.397 35.298 1.00 17.76 265 SER B O 1
ATOM 3609 N N . MET B 1 196 ? 7.940 1.298 36.079 1.00 18.53 266 MET B N 1
ATOM 3610 C CA . MET B 1 196 ? 7.077 1.508 37.224 1.00 20.07 266 MET B CA 1
ATOM 3611 C C . MET B 1 196 ? 7.559 0.796 38.457 1.00 20.19 266 MET B C 1
ATOM 3612 O O . MET B 1 196 ? 8.376 -0.116 38.381 1.00 20.27 266 MET B O 1
ATOM 3617 N N . GLN B 1 197 ? 7.046 1.262 39.584 1.00 19.42 267 GLN B N 1
ATOM 3618 C CA . GLN B 1 197 ? 7.252 0.653 40.871 1.00 19.43 267 GLN B CA 1
ATOM 3619 C C . GLN B 1 197 ? 5.978 -0.101 41.203 1.00 19.69 267 GLN B C 1
ATOM 3620 O O . GLN B 1 197 ? 4.910 0.507 41.358 1.00 20.48 267 GLN B O 1
ATOM 3626 N N . GLN B 1 198 ? 6.074 -1.422 41.230 1.00 18.47 268 GLN B N 1
ATOM 3627 C CA . GLN B 1 198 ? 4.962 -2.313 41.585 1.00 18.46 268 GLN B CA 1
ATOM 3628 C C . GLN B 1 198 ? 4.822 -2.368 43.107 1.00 17.94 268 GLN B C 1
ATOM 3629 O O . GLN B 1 198 ? 5.819 -2.280 43.840 1.00 17.19 268 GLN B O 1
ATOM 3635 N N . ASN B 1 199 ? 3.601 -2.530 43.608 1.00 17.58 269 ASN B N 1
ATOM 3636 C CA . ASN B 1 199 ? 3.419 -2.763 45.037 1.00 16.93 269 ASN B CA 1
ATOM 3637 C C . ASN B 1 199 ? 4.195 -3.995 45.501 1.00 17.44 269 ASN B C 1
ATOM 3638 O O . ASN B 1 199 ? 4.750 -3.982 46.574 1.00 18.52 269 ASN B O 1
ATOM 3643 N N . THR B 1 200 ? 4.215 -5.036 44.689 1.00 18.85 270 THR B N 1
ATOM 3644 C CA . THR B 1 200 ? 4.970 -6.243 44.994 1.00 20.39 270 THR B CA 1
ATOM 3645 C C . THR B 1 200 ? 5.437 -7.031 43.747 1.00 20.98 270 THR B C 1
ATOM 3646 O O . THR B 1 200 ? 4.746 -7.177 42.754 1.00 21.93 270 THR B O 1
ATOM 3650 N N . GLY B 1 201 ? 6.637 -7.582 43.822 1.00 21.50 271 GLY B N 1
ATOM 3651 C CA . GLY B 1 201 ? 7.146 -8.400 42.748 1.00 21.97 271 GLY B CA 1
ATOM 3652 C C . GLY B 1 201 ? 8.646 -8.393 42.884 1.00 21.92 271 GLY B C 1
ATOM 3653 O O . GLY B 1 201 ? 9.150 -8.086 43.940 1.00 23.78 271 GLY B O 1
ATOM 3654 N N . ALA B 1 202 ? 9.360 -8.775 41.849 1.00 22.27 272 ALA B N 1
ATOM 3655 C CA . ALA B 1 202 ? 10.816 -8.768 41.934 1.00 21.32 272 ALA B CA 1
ATOM 3656 C C . ALA B 1 202 ? 11.313 -7.817 40.864 1.00 20.38 272 ALA B C 1
ATOM 3657 O O . ALA B 1 202 ? 10.738 -7.713 39.809 1.00 20.11 272 ALA B O 1
ATOM 3659 N N . ASN B 1 203 ? 12.367 -7.107 41.189 1.00 19.46 273 ASN B N 1
ATOM 3660 C CA . ASN B 1 203 ? 12.991 -6.170 40.264 1.00 18.50 273 ASN B CA 1
ATOM 3661 C C . ASN B 1 203 ? 13.285 -6.857 38.945 1.00 18.30 273 ASN B C 1
ATOM 3662 O O . ASN B 1 203 ? 13.925 -7.905 38.922 1.00 19.09 273 ASN B O 1
ATOM 3667 N N . ASN B 1 204 ? 12.757 -6.319 37.851 1.00 18.51 274 ASN B N 1
ATOM 3668 C CA . ASN B 1 204 ? 12.878 -6.964 36.559 1.00 17.93 274 ASN B CA 1
ATOM 3669 C C . ASN B 1 204 ? 12.876 -6.027 35.363 1.00 17.51 274 ASN B C 1
ATOM 3670 O O . ASN B 1 204 ? 12.038 -5.127 35.258 1.00 16.37 274 ASN B O 1
ATOM 3675 N N . ILE B 1 205 ? 13.835 -6.234 34.468 1.00 17.35 275 ILE B N 1
ATOM 3676 C CA . ILE B 1 205 ? 13.932 -5.428 33.259 1.00 17.83 275 ILE B CA 1
ATOM 3677 C C . ILE B 1 205 ? 13.094 -6.055 32.154 1.00 17.71 275 ILE B C 1
ATOM 3678 O O . ILE B 1 205 ? 13.322 -7.188 31.755 1.00 17.78 275 ILE B O 1
ATOM 3683 N N . VAL B 1 206 ? 12.112 -5.295 31.689 1.00 17.74 276 VAL B N 1
ATOM 3684 C CA . VAL B 1 206 ? 11.128 -5.762 30.732 1.00 19.47 276 VAL B CA 1
ATOM 3685 C C . VAL B 1 206 ? 11.579 -5.541 29.290 1.00 19.34 276 VAL B C 1
ATOM 3686 O O . VAL B 1 206 ? 11.287 -6.361 28.394 1.00 19.46 276 VAL B O 1
ATOM 3690 N N . ALA B 1 207 ? 12.320 -4.450 29.072 1.00 18.46 277 ALA B N 1
ATOM 3691 C CA . ALA B 1 207 ? 12.744 -4.058 27.741 1.00 18.30 277 ALA B CA 1
ATOM 3692 C C . ALA B 1 207 ? 13.952 -3.126 27.788 1.00 17.43 277 ALA B C 1
ATOM 3693 O O . ALA B 1 207 ? 14.121 -2.364 28.722 1.00 17.27 277 ALA B O 1
ATOM 3695 N N . THR B 1 208 ? 14.791 -3.243 26.771 1.00 18.39 278 THR B N 1
ATOM 3696 C CA . THR B 1 208 ? 15.786 -2.230 26.433 1.00 18.61 278 THR B CA 1
ATOM 3697 C C . THR B 1 208 ? 15.864 -1.994 24.918 1.00 18.74 278 THR B C 1
ATOM 3698 O O . THR B 1 208 ? 15.491 -2.830 24.119 1.00 18.38 278 THR B O 1
ATOM 3702 N N . ASN B 1 209 ? 16.388 -0.838 24.545 1.00 19.09 279 ASN B N 1
ATOM 3703 C CA . ASN B 1 209 ? 16.657 -0.518 23.162 1.00 19.74 279 ASN B CA 1
ATOM 3704 C C . ASN B 1 209 ? 17.750 0.545 23.098 1.00 19.08 279 ASN B C 1
ATOM 3705 O O . ASN B 1 209 ? 18.040 1.209 24.085 1.00 18.25 279 ASN B O 1
ATOM 3710 N N . GLN B 1 21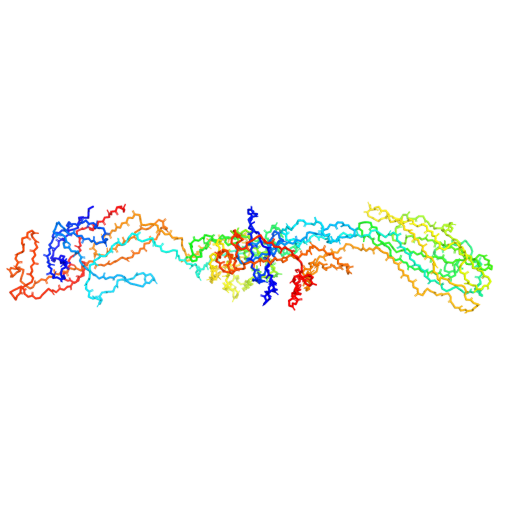0 ? 18.348 0.671 21.921 1.00 18.96 280 GLN B N 1
ATOM 3711 C CA . GLN B 1 210 ? 19.304 1.726 21.631 1.00 18.59 280 GLN B CA 1
ATOM 3712 C C . GLN B 1 210 ? 19.452 1.825 20.121 1.00 19.40 280 GLN B C 1
ATOM 3713 O O . GLN B 1 210 ? 19.088 0.886 19.385 1.00 20.13 280 GLN B O 1
ATOM 3719 N N . ASN B 1 211 ? 19.949 2.966 19.650 1.00 20.50 281 ASN B N 1
ATOM 3720 C CA . ASN B 1 211 ? 19.822 3.339 18.228 1.00 21.26 281 ASN B CA 1
ATOM 3721 C C . ASN B 1 211 ? 21.121 3.358 17.443 1.00 21.61 281 ASN B C 1
ATOM 3722 O O . ASN B 1 211 ? 21.179 3.938 16.354 1.00 22.83 281 ASN B O 1
ATOM 3727 N N . GLY B 1 212 ? 22.156 2.720 17.995 1.00 21.78 282 GLY B N 1
ATOM 3728 C CA . GLY B 1 212 ? 23.442 2.592 17.355 1.00 21.31 282 GLY B CA 1
ATOM 3729 C C . GLY B 1 212 ? 23.641 1.207 16.837 1.00 22.08 282 GLY B C 1
ATOM 3730 O O . GLY B 1 212 ? 22.847 0.300 17.125 1.00 21.77 282 GLY B O 1
ATOM 3731 N N . TYR B 1 213 ? 24.705 1.043 16.054 1.00 21.71 283 TYR B N 1
ATOM 3732 C CA . TYR B 1 213 ? 25.103 -0.248 15.522 1.00 22.23 283 TYR B CA 1
ATOM 3733 C C . TYR B 1 213 ? 26.538 -0.251 15.063 1.00 21.97 283 TYR B C 1
ATOM 3734 O O . TYR B 1 213 ? 27.137 0.789 14.819 1.00 22.03 283 TYR B O 1
ATOM 3743 N N . LYS B 1 214 ? 27.081 -1.450 14.955 1.00 22.61 284 LYS B N 1
ATOM 3744 C CA . LYS B 1 214 ? 28.455 -1.637 14.508 1.00 23.44 284 LYS B CA 1
ATOM 3745 C C . LYS B 1 214 ? 28.585 -1.395 12.987 1.00 23.12 284 LYS B C 1
ATOM 3746 O O . LYS B 1 214 ? 27.568 -1.203 12.284 1.00 21.78 284 LYS B O 1
ATOM 3752 N N . PRO B 1 215 ? 29.809 -1.364 12.465 1.00 22.54 285 PRO B N 1
ATOM 3753 C CA . PRO B 1 215 ? 29.984 -1.221 11.012 1.00 22.56 285 PRO B CA 1
ATOM 3754 C C . PRO B 1 215 ? 29.569 -2.494 10.288 1.00 22.51 285 PRO B C 1
ATOM 3755 O O . PRO B 1 215 ? 29.577 -3.591 10.871 1.00 22.10 285 PRO B O 1
ATOM 3759 N N . GLY B 1 216 ? 29.202 -2.361 9.018 1.00 21.53 286 GLY B N 1
ATOM 3760 C CA . GLY B 1 216 ? 28.774 -3.501 8.232 1.00 21.91 286 GLY B CA 1
ATOM 3761 C C . GLY B 1 216 ? 29.448 -3.621 6.875 1.00 21.36 286 GLY B C 1
ATOM 3762 O O . GLY B 1 216 ? 29.585 -2.639 6.156 1.00 21.84 286 GLY B O 1
ATOM 3763 N N . ASP B 1 217 ? 29.865 -4.828 6.536 1.00 22.64 287 ASP B N 1
ATOM 3764 C CA . ASP B 1 217 ? 30.365 -5.144 5.207 1.00 24.35 287 ASP B CA 1
ATOM 3765 C C . ASP B 1 217 ? 29.150 -5.388 4.315 1.00 23.88 287 ASP B C 1
ATOM 3766 O O . ASP B 1 217 ? 28.154 -5.937 4.789 1.00 23.73 287 ASP B O 1
ATOM 3771 N N . LEU B 1 218 ? 29.245 -5.008 3.040 1.00 23.38 288 LEU B N 1
ATOM 3772 C CA . LEU B 1 218 ? 28.196 -5.324 2.055 1.00 23.73 288 LEU B CA 1
ATOM 3773 C C . LEU B 1 218 ? 28.086 -6.825 1.821 1.00 23.61 288 LEU B C 1
ATOM 3774 O O . LEU B 1 218 ? 29.009 -7.454 1.337 1.00 24.85 288 LEU B O 1
ATOM 3779 N N . VAL B 1 219 ? 26.937 -7.384 2.161 1.00 22.84 289 VAL B N 1
ATOM 3780 C CA . VAL B 1 219 ? 26.657 -8.806 2.044 1.00 22.40 289 VAL B CA 1
ATOM 3781 C C . VAL B 1 219 ? 25.960 -9.108 0.721 1.00 22.13 289 VAL B C 1
ATOM 3782 O O . VAL B 1 219 ? 26.237 -10.118 0.082 1.00 22.40 289 VAL B O 1
ATOM 3786 N N . SER B 1 220 ? 25.028 -8.241 0.335 1.00 20.67 290 SER B N 1
ATOM 3787 C CA . SER B 1 220 ? 24.227 -8.435 -0.890 1.00 20.11 290 SER B CA 1
ATOM 3788 C C . SER B 1 220 ? 23.622 -7.098 -1.292 1.00 20.00 290 SER B C 1
ATOM 3789 O O . SER B 1 220 ? 23.656 -6.152 -0.533 1.00 18.79 290 SER B O 1
ATOM 3792 N N . TYR B 1 221 ? 23.117 -6.992 -2.511 1.00 19.63 291 TYR B N 1
ATOM 3793 C CA . TYR B 1 221 ? 22.349 -5.799 -2.876 1.00 19.76 291 TYR B CA 1
ATOM 3794 C C . TYR B 1 221 ? 21.164 -6.266 -3.665 1.00 18.74 291 TYR B C 1
ATOM 3795 O O . TYR B 1 221 ? 21.120 -7.415 -4.120 1.00 19.84 291 TYR B O 1
ATOM 3804 N N . GLN B 1 222 ? 20.197 -5.377 -3.817 1.00 17.48 292 GLN B N 1
ATOM 3805 C CA . GLN B 1 222 ? 18.960 -5.739 -4.469 1.00 16.19 292 GLN B CA 1
ATOM 3806 C C . GLN B 1 222 ? 18.333 -4.557 -5.170 1.00 15.56 292 GLN B C 1
ATOM 3807 O O . GLN B 1 222 ? 18.546 -3.394 -4.822 1.00 15.69 292 GLN B O 1
ATOM 3813 N N . ILE B 1 223 ? 17.578 -4.876 -6.206 1.00 15.81 293 ILE B N 1
ATOM 3814 C CA . ILE B 1 223 ? 16.681 -3.921 -6.841 1.00 16.41 293 ILE B CA 1
ATOM 3815 C C . ILE B 1 223 ? 15.254 -4.360 -6.486 1.00 15.66 293 ILE B C 1
ATOM 3816 O O . ILE B 1 223 ? 14.836 -5.480 -6.796 1.00 15.58 293 ILE B O 1
ATOM 3821 N N . ASN B 1 224 ? 14.550 -3.490 -5.786 1.00 15.41 294 ASN B N 1
ATOM 3822 C CA . ASN B 1 224 ? 13.160 -3.716 -5.447 1.00 15.56 294 ASN B CA 1
ATOM 3823 C C . ASN B 1 224 ? 12.250 -3.502 -6.686 1.00 15.79 294 ASN B C 1
ATOM 3824 O O . ASN B 1 224 ? 12.691 -2.994 -7.690 1.00 16.10 294 ASN B O 1
ATOM 3829 N N . ASN B 1 225 ? 10.984 -3.873 -6.588 1.00 16.76 295 ASN B N 1
ATOM 3830 C CA . ASN B 1 225 ? 10.098 -3.824 -7.753 1.00 16.34 295 ASN B CA 1
ATOM 3831 C C . ASN B 1 225 ? 9.603 -2.426 -8.109 1.00 16.65 295 ASN B C 1
ATOM 3832 O O . ASN B 1 225 ? 8.960 -2.249 -9.134 1.00 17.91 295 ASN B O 1
ATOM 3837 N N . ASP B 1 226 ? 9.932 -1.437 -7.284 1.00 15.66 296 ASP B N 1
ATOM 3838 C CA . ASP B 1 226 ? 9.810 -0.024 -7.631 1.00 16.41 296 ASP B CA 1
ATOM 3839 C C . ASP B 1 226 ? 11.145 0.637 -8.117 1.00 14.96 296 ASP B C 1
ATOM 3840 O O . ASP B 1 226 ? 11.233 1.843 -8.261 1.00 16.05 296 ASP B O 1
ATOM 3845 N N . GLY B 1 227 ? 12.179 -0.174 -8.312 1.00 15.65 297 GLY B N 1
ATOM 3846 C CA . GLY B 1 227 ? 13.471 0.249 -8.820 1.00 14.74 297 GLY B CA 1
ATOM 3847 C C . GLY B 1 227 ? 14.435 0.807 -7.772 1.00 14.94 297 GLY B C 1
ATOM 3848 O O . GLY B 1 227 ? 15.545 1.195 -8.098 1.00 13.19 297 GLY B O 1
ATOM 3849 N N . THR B 1 228 ? 14.028 0.856 -6.505 1.00 14.57 298 THR B N 1
ATOM 3850 C CA . THR B 1 228 ? 14.966 1.273 -5.472 1.00 15.64 298 THR B CA 1
ATOM 3851 C C . THR B 1 228 ? 16.062 0.222 -5.355 1.00 15.59 298 THR B C 1
ATOM 3852 O O . THR B 1 228 ? 15.817 -0.989 -5.406 1.00 15.14 298 THR B O 1
ATOM 3856 N N . VAL B 1 229 ? 17.284 0.698 -5.185 1.00 15.26 299 VAL B N 1
ATOM 3857 C CA . VAL B 1 229 ? 18.457 -0.146 -5.095 1.00 15.30 299 VAL B CA 1
ATOM 3858 C C . VAL B 1 229 ? 18.916 -0.057 -3.629 1.00 15.03 299 VAL B C 1
ATOM 3859 O O . VAL B 1 229 ? 19.117 1.057 -3.115 1.00 15.84 299 VAL B O 1
ATOM 3863 N N . VAL B 1 230 ? 19.040 -1.210 -2.966 1.00 15.48 300 VAL B N 1
ATOM 3864 C CA . VAL B 1 230 ? 19.334 -1.268 -1.532 1.00 16.09 300 VAL B CA 1
ATOM 3865 C C . VAL B 1 230 ? 20.502 -2.215 -1.232 1.00 16.27 300 VAL B C 1
ATOM 3866 O O . VAL B 1 230 ? 20.542 -3.336 -1.724 1.00 16.91 300 VAL B O 1
ATOM 3870 N N . GLY B 1 231 ? 21.450 -1.745 -0.422 1.00 16.22 301 GLY B N 1
ATOM 3871 C CA . GLY B 1 231 ? 22.493 -2.589 0.131 1.00 16.54 301 GLY B CA 1
ATOM 3872 C C . GLY B 1 231 ? 22.107 -3.180 1.480 1.00 16.51 301 GLY B C 1
ATOM 3873 O O . GLY B 1 231 ? 21.525 -2.494 2.315 1.00 16.49 301 GLY B O 1
ATOM 3874 N N . ASN B 1 232 ? 22.447 -4.456 1.652 1.00 16.82 302 ASN B N 1
ATOM 3875 C CA . ASN B 1 232 ? 22.281 -5.233 2.877 1.00 17.33 302 ASN B CA 1
ATOM 3876 C C . ASN B 1 232 ? 23.656 -5.523 3.453 1.00 18.18 302 ASN B C 1
ATOM 3877 O O . ASN B 1 232 ? 24.507 -6.082 2.768 1.00 18.50 302 ASN B O 1
ATOM 3882 N N . TYR B 1 233 ? 23.857 -5.149 4.708 1.00 18.56 303 TYR B N 1
ATOM 3883 C CA . TYR B 1 233 ? 25.180 -5.177 5.342 1.00 19.34 303 TYR B CA 1
ATOM 3884 C C . TYR B 1 233 ? 25.233 -6.154 6.525 1.00 20.48 303 TYR B C 1
ATOM 3885 O O . TYR B 1 233 ? 24.196 -6.591 7.042 1.00 19.92 303 TYR B O 1
ATOM 3894 N N . SER B 1 234 ? 26.460 -6.495 6.944 1.00 20.77 304 SER B N 1
ATOM 3895 C CA . SER B 1 234 ? 26.703 -7.522 7.966 1.00 21.09 304 SER B CA 1
ATOM 3896 C C . SER B 1 234 ? 26.321 -7.115 9.394 1.00 21.48 304 SER B C 1
ATOM 3897 O O . SER B 1 234 ? 26.365 -7.951 10.303 1.00 24.20 304 SER B O 1
ATOM 3900 N N . ASN B 1 235 ? 25.994 -5.847 9.601 1.00 21.07 305 ASN B N 1
ATOM 3901 C CA . ASN B 1 235 ? 25.481 -5.316 10.864 1.00 21.31 305 ASN B CA 1
ATOM 3902 C C . ASN B 1 235 ? 23.930 -5.357 11.005 1.00 22.25 305 ASN B C 1
ATOM 3903 O O . ASN B 1 235 ? 23.371 -4.692 11.865 1.00 22.31 305 ASN B O 1
ATOM 3908 N N . GLU B 1 236 ? 23.274 -6.140 10.150 1.00 23.34 306 GLU B N 1
ATOM 3909 C CA . GLU B 1 236 ? 21.803 -6.269 10.110 1.00 24.26 306 GLU B CA 1
ATOM 3910 C C . GLU B 1 236 ? 21.118 -4.972 9.762 1.00 22.31 306 GLU B C 1
ATOM 3911 O O . GLU B 1 236 ? 19.961 -4.742 10.196 1.00 22.42 306 GLU B O 1
ATOM 3917 N N . GLN B 1 237 ? 21.823 -4.096 9.042 1.00 20.74 307 GLN B N 1
ATOM 3918 C CA . GLN B 1 237 ? 21.233 -2.836 8.603 1.00 19.90 307 GLN B CA 1
ATOM 3919 C C . GLN B 1 237 ? 21.247 -2.770 7.088 1.00 19.23 307 GLN B C 1
ATOM 3920 O O . GLN B 1 237 ? 21.910 -3.564 6.420 1.00 17.73 307 GLN B O 1
ATOM 3926 N N . GLU B 1 238 ? 20.466 -1.827 6.569 1.00 18.84 308 GLU B N 1
ATOM 3927 C CA . GLU B 1 238 ? 20.342 -1.584 5.135 1.00 19.12 308 GLU B CA 1
ATOM 3928 C C . GLU B 1 238 ? 20.502 -0.084 4.834 1.00 18.90 308 GLU B C 1
ATOM 3929 O O . GLU B 1 238 ? 20.290 0.768 5.713 1.00 19.15 308 GLU B O 1
ATOM 3935 N N . GLN B 1 239 ? 20.895 0.213 3.590 1.00 18.74 309 GLN B N 1
ATOM 3936 C CA . GLN B 1 239 ? 21.035 1.564 3.061 1.00 19.49 309 GLN B CA 1
ATOM 3937 C C . GLN B 1 239 ? 20.472 1.588 1.651 1.00 18.20 309 GLN B C 1
ATOM 3938 O O . GLN B 1 239 ? 20.877 0.784 0.802 1.00 17.18 309 GLN B O 1
ATOM 3944 N N . VAL B 1 240 ? 19.596 2.533 1.382 1.00 18.56 310 VAL B N 1
ATOM 3945 C CA . VAL B 1 240 ? 19.216 2.808 -0.012 1.00 18.61 310 VAL B CA 1
ATOM 3946 C C . VAL B 1 240 ? 20.402 3.452 -0.773 1.00 17.98 310 VAL B C 1
ATOM 3947 O O . VAL B 1 240 ? 21.111 4.288 -0.236 1.00 18.65 310 VAL B O 1
ATOM 3951 N N . LEU B 1 241 ? 20.631 3.031 -2.016 1.00 17.43 311 LEU B N 1
ATOM 3952 C CA . LEU B 1 241 ? 21.780 3.455 -2.809 1.00 16.86 311 LEU B CA 1
ATOM 3953 C C . LEU B 1 241 ? 21.392 4.322 -4.037 1.00 17.69 311 LEU B C 1
ATOM 3954 O O . LEU B 1 241 ? 22.242 4.996 -4.648 1.00 16.81 311 LEU B O 1
ATOM 3959 N N . GLY B 1 242 ? 20.116 4.248 -4.424 1.00 16.35 312 GLY B N 1
ATOM 3960 C CA . GLY B 1 242 ? 19.586 4.972 -5.563 1.00 17.13 312 GLY B CA 1
ATOM 3961 C C . GLY B 1 242 ? 18.237 4.401 -5.979 1.00 17.05 312 GLY B C 1
ATOM 3962 O O . GLY B 1 242 ? 17.713 3.459 -5.356 1.00 16.15 312 GLY B O 1
ATOM 3963 N N . GLN B 1 243 ? 17.644 4.982 -7.020 1.00 16.92 313 GLN B N 1
ATOM 3964 C CA . GLN B 1 243 ? 16.407 4.444 -7.574 1.00 17.06 313 GLN B CA 1
ATOM 3965 C C . GLN B 1 243 ? 16.403 4.606 -9.096 1.00 16.70 313 GLN B C 1
ATOM 3966 O O . GLN B 1 243 ? 16.483 5.730 -9.600 1.00 17.37 313 GLN B O 1
ATOM 3972 N N . ILE B 1 244 ? 16.305 3.480 -9.780 1.00 16.16 314 ILE B N 1
ATOM 3973 C CA . ILE B 1 244 ? 16.235 3.419 -11.236 1.00 17.33 314 ILE B CA 1
ATOM 3974 C C . ILE B 1 244 ? 15.073 4.307 -11.716 1.00 16.65 314 ILE B C 1
ATOM 3975 O O . ILE B 1 244 ? 13.967 4.252 -11.165 1.00 16.40 314 ILE B O 1
ATOM 3980 N N . VAL B 1 245 ? 15.321 5.103 -12.747 1.00 16.32 315 VAL B N 1
ATOM 3981 C CA . VAL B 1 245 ? 14.269 5.866 -13.398 1.00 17.16 315 VAL B CA 1
ATOM 3982 C C . VAL B 1 245 ? 13.817 5.106 -14.661 1.00 16.51 315 VAL B C 1
ATOM 3983 O O . VAL B 1 245 ? 14.625 4.452 -15.340 1.00 16.67 315 VAL B O 1
ATOM 3987 N N . LEU B 1 246 ? 12.521 5.173 -14.961 1.00 15.75 316 LEU B N 1
ATOM 3988 C CA . LEU B 1 246 ? 11.983 4.669 -16.224 1.00 15.45 316 LEU B CA 1
ATOM 3989 C C . LEU B 1 246 ? 11.511 5.833 -17.137 1.00 15.93 316 LEU B C 1
ATOM 3990 O O . LEU B 1 246 ? 11.202 6.952 -16.663 1.00 15.92 316 LEU B O 1
ATOM 3995 N N . ALA B 1 247 ? 11.509 5.559 -18.444 1.00 15.23 317 ALA B N 1
ATOM 3996 C CA . ALA B 1 247 ? 11.133 6.553 -19.450 1.00 15.11 317 ALA B CA 1
ATOM 3997 C C . ALA B 1 247 ? 10.024 6.010 -20.347 1.00 15.73 317 ALA B C 1
ATOM 3998 O O . ALA B 1 247 ? 10.012 4.835 -20.675 1.00 14.11 317 ALA B O 1
ATOM 4000 N N . ASN B 1 248 ? 9.132 6.908 -20.768 1.00 17.66 318 ASN B N 1
ATOM 4001 C CA . ASN B 1 248 ? 8.098 6.603 -21.762 1.00 18.33 318 ASN B CA 1
ATOM 4002 C C . ASN B 1 248 ? 8.070 7.727 -22.793 1.00 18.01 318 ASN B C 1
ATOM 4003 O O . ASN B 1 248 ? 8.483 8.856 -22.499 1.00 17.31 318 ASN B O 1
ATOM 4008 N N . PHE B 1 249 ? 7.619 7.378 -24.007 1.00 17.81 319 PHE B N 1
ATOM 4009 C CA . PHE B 1 249 ? 7.551 8.286 -25.140 1.00 17.80 319 PHE B CA 1
ATOM 4010 C C . PHE B 1 249 ? 6.128 8.306 -25.694 1.00 18.54 319 PHE B C 1
ATOM 4011 O O . PHE B 1 249 ? 5.418 7.328 -25.601 1.00 18.06 319 PHE B O 1
ATOM 4019 N N . ALA B 1 250 ? 5.727 9.444 -26.244 1.00 20.41 320 ALA B N 1
ATOM 4020 C CA . ALA B 1 250 ? 4.412 9.591 -26.887 1.00 21.32 320 ALA B CA 1
ATOM 4021 C C . ALA B 1 250 ? 4.309 8.698 -28.140 1.00 22.60 320 ALA B C 1
ATOM 4022 O O . ALA B 1 250 ? 3.240 8.157 -28.479 1.00 23.62 320 ALA B O 1
ATOM 4024 N N . ASN B 1 251 ? 5.441 8.510 -28.807 1.00 22.96 321 ASN B N 1
ATOM 4025 C CA . ASN B 1 251 ? 5.506 7.628 -29.957 1.00 22.79 321 ASN B CA 1
ATOM 4026 C C . ASN B 1 251 ? 6.774 6.775 -29.981 1.00 21.50 321 ASN B C 1
ATOM 4027 O O . ASN B 1 251 ? 7.812 7.223 -30.453 1.00 20.27 321 ASN B O 1
ATOM 4032 N N . ASN B 1 252 ? 6.670 5.539 -29.507 1.00 21.75 322 ASN B N 1
ATOM 4033 C CA . ASN B 1 252 ? 7.813 4.630 -29.494 1.00 22.20 322 ASN B CA 1
ATOM 4034 C C . ASN B 1 252 ? 8.304 4.297 -30.894 1.00 22.62 322 ASN B C 1
ATOM 4035 O O . ASN B 1 252 ? 9.478 4.034 -31.082 1.00 21.22 322 ASN B O 1
ATOM 4040 N N . GLU B 1 253 ? 7.383 4.309 -31.865 1.00 23.09 323 GLU B N 1
ATOM 4041 C CA . GLU B 1 253 ? 7.697 4.088 -33.269 1.00 23.09 323 GLU B CA 1
ATOM 4042 C C . GLU B 1 253 ? 8.686 5.114 -33.862 1.00 22.68 323 GLU B C 1
ATOM 4043 O O . GLU B 1 253 ? 9.365 4.832 -34.848 1.00 22.78 323 GLU B O 1
ATOM 4049 N N . GLY B 1 254 ? 8.781 6.306 -33.270 1.00 21.42 324 GLY B N 1
ATOM 4050 C CA . GLY B 1 254 ? 9.724 7.303 -33.729 1.00 21.11 324 GLY B CA 1
ATOM 4051 C C . GLY B 1 254 ? 11.125 7.179 -33.156 1.00 20.79 324 GLY B C 1
ATOM 4052 O O . GLY B 1 254 ? 12.005 7.925 -33.574 1.00 20.38 324 GLY B O 1
ATOM 4053 N N . LEU B 1 255 ? 11.349 6.249 -32.214 1.00 20.99 325 LEU B N 1
ATOM 4054 C CA . LEU B 1 255 ? 12.663 6.129 -31.591 1.00 21.14 325 LEU B CA 1
ATOM 4055 C C . LEU B 1 255 ? 13.649 5.610 -32.630 1.00 22.12 325 LEU B C 1
ATOM 4056 O O . LEU B 1 255 ? 13.266 4.807 -33.490 1.00 23.47 325 LEU B O 1
ATOM 4061 N N . ALA B 1 256 ? 14.890 6.070 -32.542 1.00 21.98 326 ALA B N 1
ATOM 4062 C CA . ALA B 1 256 ? 15.947 5.719 -33.476 1.00 23.19 326 ALA B CA 1
ATOM 4063 C C . ALA B 1 256 ? 16.715 4.513 -32.945 1.00 24.13 326 ALA B C 1
ATOM 4064 O O . ALA B 1 256 ? 17.289 4.575 -31.865 1.00 22.40 326 ALA B O 1
ATOM 4066 N N . SER B 1 257 ? 16.735 3.428 -33.712 1.00 24.92 327 SER B N 1
ATOM 4067 C CA . SER B 1 257 ? 17.425 2.223 -33.295 1.00 26.14 327 SER B CA 1
ATOM 4068 C C . SER B 1 257 ? 18.924 2.437 -33.342 1.00 26.71 327 SER B C 1
ATOM 4069 O O . SER B 1 257 ? 19.455 2.944 -34.330 1.00 27.55 327 SER B O 1
ATOM 4072 N N . GLN B 1 258 ? 19.600 2.069 -32.255 1.00 26.57 328 GLN B N 1
ATOM 4073 C CA . GLN B 1 258 ? 21.058 2.072 -32.176 1.00 27.07 328 GLN B CA 1
ATOM 4074 C C . GLN B 1 258 ? 21.591 0.657 -32.310 1.00 27.42 328 GLN B C 1
ATOM 4075 O O . GLN B 1 258 ? 22.798 0.434 -32.216 1.00 28.95 328 GLN B O 1
ATOM 4081 N N . GLY B 1 259 ? 20.694 -0.303 -32.502 1.00 27.72 329 GLY B N 1
ATOM 4082 C CA . GLY B 1 259 ? 21.043 -1.709 -32.473 1.00 27.74 329 GLY B CA 1
ATOM 4083 C C . GLY B 1 259 ? 21.117 -2.177 -31.038 1.00 28.21 329 GLY B C 1
ATOM 4084 O O . GLY B 1 259 ? 21.223 -1.358 -30.098 1.00 27.67 329 GLY B O 1
ATOM 4085 N N . ASP B 1 260 ? 21.037 -3.494 -30.874 1.00 28.27 330 ASP B N 1
ATOM 4086 C CA . ASP B 1 260 ? 21.185 -4.139 -29.580 1.00 29.15 330 ASP B CA 1
ATOM 4087 C C . ASP B 1 260 ? 20.046 -3.756 -28.647 1.00 28.51 330 ASP B C 1
ATOM 4088 O O . ASP B 1 260 ? 20.227 -3.671 -27.442 1.00 29.21 330 ASP B O 1
ATOM 4093 N N . ASN B 1 261 ? 18.864 -3.634 -29.240 1.00 27.39 331 ASN B N 1
ATOM 4094 C CA . ASN B 1 261 ? 17.666 -3.016 -28.656 1.00 27.68 331 ASN B CA 1
ATOM 4095 C C . ASN B 1 261 ? 17.870 -1.834 -27.728 1.00 25.33 331 ASN B C 1
ATOM 4096 O O . ASN B 1 261 ? 17.187 -1.674 -26.700 1.00 24.26 331 ASN B O 1
ATOM 4101 N N . VAL B 1 262 ? 18.759 -0.968 -28.181 1.00 22.85 332 VAL B N 1
ATOM 4102 C CA . VAL B 1 262 ? 18.966 0.329 -27.590 1.00 20.93 332 VAL B CA 1
ATOM 4103 C C . VAL B 1 262 ? 18.405 1.370 -28.555 1.00 19.93 332 VAL B C 1
ATOM 4104 O O . VAL B 1 262 ? 18.547 1.229 -29.766 1.00 19.22 332 VAL B O 1
ATOM 4108 N N . TRP B 1 263 ? 17.844 2.433 -27.990 1.00 17.68 333 TRP B N 1
ATOM 4109 C CA . TRP B 1 263 ? 17.122 3.455 -28.732 1.00 17.74 333 TRP B CA 1
ATOM 4110 C C . TRP B 1 263 ? 17.505 4.864 -28.302 1.00 17.17 333 TRP B C 1
ATOM 4111 O O . TRP B 1 263 ? 17.863 5.109 -27.144 1.00 15.74 333 TRP B O 1
ATOM 4122 N N . ALA B 1 264 ? 17.361 5.810 -29.233 1.00 18.11 334 ALA B N 1
ATOM 4123 C CA . ALA B 1 264 ? 17.563 7.217 -28.940 1.00 18.21 334 ALA B CA 1
ATOM 4124 C C . ALA B 1 264 ? 16.282 8.004 -29.232 1.00 18.68 334 ALA B C 1
ATOM 4125 O O . ALA B 1 264 ? 15.527 7.687 -30.173 1.00 17.91 334 ALA B O 1
ATOM 4127 N N . ALA B 1 265 ? 16.030 8.999 -28.388 1.00 19.72 335 ALA B N 1
ATOM 4128 C CA . ALA B 1 265 ? 14.953 9.977 -28.588 1.00 20.62 335 ALA B CA 1
ATOM 4129 C C . ALA B 1 265 ? 15.177 10.745 -29.894 1.00 21.84 335 ALA B C 1
ATOM 4130 O O . ALA B 1 265 ? 16.321 10.964 -30.313 1.00 21.78 335 ALA B O 1
ATOM 4132 N N . THR B 1 266 ? 14.070 11.064 -30.561 1.00 23.44 336 THR B N 1
ATOM 4133 C CA . THR B 1 266 ? 14.062 11.916 -31.748 1.00 24.93 336 THR B CA 1
ATOM 4134 C C . THR B 1 266 ? 12.957 12.963 -31.654 1.00 26.19 336 THR B C 1
ATOM 4135 O O . THR B 1 266 ? 12.130 12.938 -30.732 1.00 27.39 336 THR B O 1
ATOM 4139 N N . GLN B 1 267 ? 12.907 13.857 -32.639 1.00 27.90 337 GLN B N 1
ATOM 4140 C CA . GLN B 1 267 ? 11.754 14.746 -32.791 1.00 28.72 337 GLN B CA 1
ATOM 4141 C C . GLN B 1 267 ? 10.470 13.937 -32.921 1.00 28.40 337 GLN B C 1
ATOM 4142 O O . GLN B 1 267 ? 9.447 14.269 -32.318 1.00 28.63 337 GLN B O 1
ATOM 4148 N N . ALA B 1 268 ? 10.528 12.871 -33.711 1.00 27.83 338 ALA B N 1
ATOM 4149 C CA . ALA B 1 268 ? 9.374 12.018 -33.966 1.00 27.30 338 ALA B CA 1
ATOM 4150 C C . ALA B 1 268 ? 8.861 11.235 -32.756 1.00 26.67 338 ALA B C 1
ATOM 4151 O O . ALA B 1 268 ? 7.669 10.902 -32.707 1.00 26.33 338 ALA B O 1
ATOM 4153 N N . SER B 1 269 ? 9.748 10.881 -31.813 1.00 25.07 339 SER B N 1
ATOM 4154 C CA . SER B 1 269 ? 9.320 10.120 -30.632 1.00 23.85 339 SER B CA 1
ATOM 4155 C C . SER B 1 269 ? 8.713 11.025 -29.581 1.00 24.02 339 SER B C 1
ATOM 4156 O O . SER B 1 269 ? 7.912 10.576 -28.788 1.00 23.84 339 SER B O 1
ATOM 4159 N N . GLY B 1 270 ? 9.102 12.291 -29.599 1.00 24.52 340 GLY B N 1
ATOM 4160 C CA . GLY B 1 270 ? 8.914 13.173 -28.464 1.00 25.21 340 GLY B CA 1
ATOM 4161 C C . GLY B 1 270 ? 10.032 13.026 -27.421 1.00 25.58 340 GLY B C 1
ATOM 4162 O O . GLY B 1 270 ? 10.918 12.166 -27.529 1.00 24.57 340 GLY B O 1
ATOM 4163 N N . VAL B 1 271 ? 9.993 13.904 -26.418 1.00 25.23 341 VAL B N 1
ATOM 4164 C CA . VAL B 1 271 ? 10.941 13.867 -25.327 1.00 24.94 341 VAL B CA 1
ATOM 4165 C C . VAL B 1 271 ? 10.593 12.707 -24.400 1.00 23.60 341 VAL B C 1
ATOM 4166 O O . VAL B 1 271 ? 9.435 12.351 -24.256 1.00 22.56 341 VAL B O 1
ATOM 4170 N N . ALA B 1 272 ? 11.613 12.138 -23.758 1.00 22.50 342 ALA B N 1
ATOM 4171 C CA . ALA B 1 272 ? 11.399 11.125 -22.741 1.00 22.20 342 ALA B CA 1
ATOM 4172 C C . ALA B 1 272 ? 10.715 11.774 -21.560 1.00 21.79 342 ALA B C 1
ATOM 4173 O O . ALA B 1 272 ? 11.139 12.835 -21.096 1.00 22.80 342 ALA B O 1
ATOM 4175 N N . LEU B 1 273 ? 9.651 11.156 -21.096 1.00 21.41 343 LEU B N 1
ATOM 4176 C CA . LEU B 1 273 ? 8.985 11.566 -19.871 1.00 21.21 343 LEU B CA 1
ATOM 4177 C C . LEU B 1 273 ? 9.300 10.539 -18.794 1.00 20.18 343 LEU B C 1
ATOM 4178 O O . LEU B 1 273 ? 9.063 9.364 -18.988 1.00 19.88 343 LEU B O 1
ATOM 4183 N N . LEU B 1 274 ? 9.846 10.988 -17.666 1.00 18.77 344 LEU B N 1
ATOM 4184 C CA . LEU B 1 274 ? 10.425 10.096 -16.674 1.00 18.58 344 LEU B CA 1
ATOM 4185 C C . LEU B 1 274 ? 9.534 9.818 -15.476 1.00 19.13 344 LEU B C 1
ATOM 4186 O O . LEU B 1 274 ? 8.669 10.612 -15.112 1.00 19.89 344 LEU B O 1
ATOM 4191 N N . GLY B 1 275 ? 9.735 8.662 -14.871 1.00 19.22 345 GLY B N 1
ATOM 4192 C CA . GLY B 1 275 ? 9.049 8.309 -13.646 1.00 19.30 345 GLY B CA 1
ATOM 4193 C C . GLY B 1 275 ? 9.723 7.113 -13.005 1.00 19.39 345 GLY B C 1
ATOM 4194 O O . GLY B 1 275 ? 10.880 6.810 -13.296 1.00 19.76 345 GLY B O 1
ATOM 4195 N N . THR B 1 276 ? 9.018 6.449 -12.109 1.00 19.42 346 THR B N 1
ATOM 4196 C CA . THR B 1 276 ? 9.568 5.266 -11.466 1.00 19.78 346 THR B CA 1
ATOM 4197 C C . THR B 1 276 ? 8.590 4.117 -11.562 1.00 19.59 346 THR B C 1
ATOM 4198 O O . THR B 1 276 ? 7.398 4.334 -11.607 1.00 20.64 346 THR B O 1
ATOM 4202 N N . ALA B 1 277 ? 9.112 2.900 -11.610 1.00 19.71 347 ALA B N 1
ATOM 4203 C CA . ALA B 1 277 ? 8.330 1.665 -11.574 1.00 20.36 347 ALA B CA 1
ATOM 4204 C C . ALA B 1 277 ? 7.320 1.653 -10.414 1.00 21.42 347 ALA B C 1
ATOM 4205 O O . ALA B 1 277 ? 7.677 1.900 -9.284 1.00 20.50 347 ALA B O 1
ATOM 4207 N N . GLY B 1 278 ? 6.065 1.354 -10.732 1.00 23.07 348 GLY B N 1
ATOM 4208 C CA . GLY B 1 278 ? 4.996 1.269 -9.740 1.00 24.62 348 GLY B CA 1
ATOM 4209 C C . GLY B 1 278 ? 4.324 2.576 -9.354 1.00 26.24 348 GLY B C 1
ATOM 4210 O O . GLY B 1 278 ? 3.548 2.616 -8.386 1.00 27.71 348 GLY B O 1
ATOM 4211 N N . SER B 1 279 ? 4.609 3.648 -10.084 1.00 27.03 349 SER B N 1
ATOM 4212 C CA . SER B 1 279 ? 3.956 4.938 -9.893 1.00 27.76 349 SER B CA 1
ATOM 4213 C C . SER B 1 279 ? 3.550 5.498 -11.242 1.00 28.35 349 SER B C 1
ATOM 4214 O O . SER B 1 279 ? 4.198 5.211 -12.251 1.00 28.12 349 SER B O 1
ATOM 4217 N N . GLY B 1 280 ? 2.471 6.286 -11.251 1.00 28.06 350 GLY B N 1
ATOM 4218 C CA . GLY B 1 280 ? 2.024 6.989 -12.444 1.00 28.04 350 GLY B CA 1
ATOM 4219 C C . GLY B 1 280 ? 1.885 6.104 -13.673 1.00 27.70 350 GLY B C 1
ATOM 4220 O O . GLY B 1 280 ? 1.118 5.136 -13.718 1.00 27.89 350 GLY B O 1
ATOM 4221 N N . ASN B 1 281 ? 2.658 6.455 -14.683 1.00 27.69 351 ASN B N 1
ATOM 4222 C CA . ASN B 1 281 ? 2.650 5.792 -15.997 1.00 27.73 351 ASN B CA 1
ATOM 4223 C C . ASN B 1 281 ? 3.208 4.356 -16.001 1.00 27.17 351 ASN B C 1
ATOM 4224 O O . ASN B 1 281 ? 2.958 3.600 -16.933 1.00 26.35 351 ASN B O 1
ATOM 4229 N N . PHE B 1 282 ? 3.943 3.963 -14.950 1.00 25.71 352 PHE B N 1
ATOM 4230 C CA . PHE B 1 282 ? 4.773 2.755 -15.022 1.00 24.83 352 PHE B CA 1
ATOM 4231 C C . PHE B 1 282 ? 4.349 1.640 -14.057 1.00 24.94 352 PHE B C 1
ATOM 4232 O O . PHE B 1 282 ? 4.171 1.866 -12.857 1.00 24.27 352 PHE B O 1
ATOM 4240 N N . GLY B 1 283 ? 4.179 0.446 -14.610 1.00 24.34 353 GLY B N 1
ATOM 4241 C CA . GLY B 1 283 ? 4.024 -0.752 -13.819 1.00 25.30 353 GLY B CA 1
ATOM 4242 C C . GLY B 1 283 ? 5.303 -1.070 -13.053 1.00 25.50 353 GLY B C 1
ATOM 4243 O O . GLY B 1 283 ? 6.396 -0.575 -13.373 1.00 24.34 353 GLY B O 1
ATOM 4244 N N . LYS B 1 284 ? 5.137 -1.873 -12.008 1.00 26.09 354 LYS B N 1
ATOM 4245 C CA . LYS B 1 284 ? 6.259 -2.409 -11.240 1.00 26.42 354 LYS B CA 1
ATOM 4246 C C . LYS B 1 284 ? 7.218 -3.199 -12.135 1.00 26.08 354 LYS B C 1
ATOM 4247 O O . LYS B 1 284 ? 6.841 -3.722 -13.182 1.00 26.02 354 LYS B O 1
ATOM 4253 N N . LEU B 1 285 ? 8.475 -3.317 -11.717 1.00 24.94 355 LEU B N 1
ATOM 4254 C CA . LEU B 1 285 ? 9.327 -4.319 -12.299 1.00 25.31 355 LEU B CA 1
ATOM 4255 C C . LEU B 1 285 ? 8.677 -5.686 -12.044 1.00 26.12 355 LEU B C 1
ATOM 4256 O O . LEU B 1 285 ? 7.933 -5.850 -11.085 1.00 25.92 355 LEU B O 1
ATOM 4261 N N . THR B 1 286 ? 8.915 -6.659 -12.916 1.00 27.61 356 THR B N 1
ATOM 4262 C CA . THR B 1 286 ? 8.247 -7.969 -12.780 1.00 29.67 356 THR B CA 1
ATOM 4263 C C . THR B 1 286 ? 8.619 -8.613 -11.454 1.00 29.42 356 THR B C 1
ATOM 4264 O O . THR B 1 286 ? 7.814 -9.345 -10.846 1.00 29.65 356 THR B O 1
ATOM 4268 N N . ASN B 1 287 ? 9.837 -8.333 -11.004 1.00 28.91 357 ASN B N 1
ATOM 4269 C CA . ASN B 1 287 ? 10.323 -8.909 -9.762 1.00 28.92 357 ASN B CA 1
ATOM 4270 C C . ASN B 1 287 ? 11.390 -8.119 -8.990 1.00 28.51 357 ASN B C 1
ATOM 4271 O O . ASN B 1 287 ? 11.295 -8.008 -7.782 1.00 29.34 357 ASN B O 1
ATOM 4276 N N . GLY B 1 288 ? 12.393 -7.588 -9.678 1.00 27.59 358 GLY B N 1
ATOM 4277 C CA . GLY B 1 288 ? 13.569 -7.040 -9.020 1.00 26.04 358 GLY B CA 1
ATOM 4278 C C . GLY B 1 288 ? 14.644 -8.110 -9.030 1.00 25.05 358 GLY B C 1
ATOM 4279 O O . GLY B 1 288 ? 14.554 -9.055 -9.819 1.00 25.68 358 GLY B O 1
ATOM 4280 N N . ALA B 1 289 ? 15.659 -7.982 -8.182 1.00 22.39 359 ALA B N 1
ATOM 4281 C CA . ALA B 1 289 ? 16.760 -8.940 -8.172 1.00 21.90 359 ALA B CA 1
ATOM 4282 C C . ALA B 1 289 ? 17.462 -8.857 -6.860 1.00 21.25 359 ALA B C 1
ATOM 4283 O O . ALA B 1 289 ? 17.435 -7.841 -6.230 1.00 20.50 359 ALA B O 1
ATOM 4285 N N . LEU B 1 290 ? 18.105 -9.942 -6.460 1.00 21.53 360 LEU B N 1
ATOM 4286 C CA . LEU B 1 290 ? 18.884 -9.962 -5.245 1.00 21.86 360 LEU B CA 1
ATOM 4287 C C . LEU B 1 290 ? 20.161 -10.710 -5.588 1.00 22.69 360 LEU B C 1
ATOM 4288 O O . LEU B 1 290 ? 20.105 -11.788 -6.168 1.00 22.05 360 LEU B O 1
ATOM 4293 N N . GLU B 1 291 ? 21.300 -10.139 -5.220 1.00 24.59 361 GLU B N 1
ATOM 4294 C CA . GLU B 1 291 ? 22.613 -10.612 -5.656 1.00 26.25 361 GLU B CA 1
ATOM 4295 C C . GLU B 1 291 ? 23.622 -10.503 -4.520 1.00 26.61 361 GLU B C 1
ATOM 4296 O O . GLU B 1 291 ? 23.776 -9.433 -3.953 1.00 24.57 361 GLU B O 1
ATOM 4302 N N . ALA B 1 292 ? 24.332 -11.592 -4.217 1.00 27.86 362 ALA B N 1
ATOM 4303 C CA . ALA B 1 292 ? 25.392 -11.554 -3.196 1.00 29.25 362 ALA B CA 1
ATOM 4304 C C . ALA B 1 292 ? 26.567 -10.745 -3.743 1.00 30.32 362 ALA B C 1
ATOM 4305 O O . ALA B 1 292 ? 26.796 -10.730 -4.954 1.00 30.60 362 ALA B O 1
ATOM 4307 N N . SER B 1 293 ? 27.310 -10.070 -2.867 1.00 31.37 363 SER B N 1
ATOM 4308 C CA . SER B 1 293 ? 28.347 -9.142 -3.322 1.00 32.77 363 SER B CA 1
ATOM 4309 C C . SER B 1 293 ? 29.646 -9.864 -3.749 1.00 33.68 363 SER B C 1
ATOM 4310 O O . SER B 1 293 ? 29.957 -10.944 -3.228 1.00 34.91 363 SER B O 1
#

Nearest PDB structures (foldseek):
  1wlg-assembly1_A  TM=1.003E+00  e=5.746E-53  Salmonella enterica subsp. enterica serovar Typhimurium
  3a69-assembly1_A-1  TM=8.951E-01  e=1.118E-48  Salmonella enterica subsp. enterica serovar Typhimurium
  7cgo-assembly1_DQ  TM=8.929E-01  e=1.024E-41  Salmonella enterica subsp. enterica serovar Typhimurium str. LT2
  5npy-assembly1_A  TM=6.485E-01  e=2.402E-10  Helicobacter pylori G27
  5az4-assembly4_D  TM=5.491E-01  e=7.018E-08  Campylobacter jejuni

Sequence (586 aa):
GLDVAISQNGFFRLVDSNGSVFYSRNGQFKLDENRNLVNMQGMQLTGYPATGTPPTIQQGANPAPITIPNTLMAAKSTTTASMQINLNSTDPVPSKTPFSVSDADSYNKKGTVTVYDSQGNAHDMNVYFVKTKDNEWAVYTHDSSDPAATAPTTASTTLKFNENGILESGGTVNITTGTINGATAATFSLSFLNSMQQNTGANNIVATNQNGYKPGDLVSYQINNDGTVVGNYSNEQEQVLGQIVLANFANNEGLASQGDNVWAATQASGVALLGTAGSGNFGKLTNGALEASGLDVAISQNGFFRLVDSNGSVFYSRNGQFKLDENRNLVNMQGMQLTGYPATGTPPTIQQGANPAPITIPNTLMAAKSTTTASMQINLNSTDPVPSKTPFSVSDADSYNKKGTVTVYDSQGNAHDMNVYFVKTKDNEWAVYTHDSSDPAATAPTTASTTLKFNENGILESGGTVNITTGTINGATAATFSLSFLNSMQQNTGANNIVATNQNGYKPGDLVSYQINNDGTVVGNYSNEQEQVLGQIVLANFANNEGLASQGDNVWAATQASGVALLGTAGSGNFGKLTNGALEAS

GO terms:
  GO:0005515 protein binding (F, IPI)

CATH classification: 2.60.98.20

B-factor: mean 24.31, std 8.26, range [2.0, 51.29]

Foldseek 3Di:
DWFQADPDDWWFWWADPVGAIWTFRGGDFDQDPQQFTADPVRTGTWFFFFDDVLTDGDPPGDIDGFGDDQDWAFWFFWAAKEWAKEAEQPDDQQPDDDDFPPDVSNFQDKDWDWTAHRQFDTFTKIWTWGDPDGQKTFIAIARPQDPPTDTTRHGQFMFGADPQFHTDDGFWGWDWYDDDPPGHTGIYIYGNPNHGYDNGDGMDIDDMDIDIWGIWGFWKWKQFQQQWIKTATPRRDIGTGGGTKIWHWPAPVQWDDPPDRMTHDDPRGDDTDIDTDVDDPHHTRPGIDMGTD/DWFFAFPDDWWFWWAAPVGAIWTFRGRDFDQDPQQFTADPVRIGTWFFFFDDVLTDTDRPDDIDTFGDDQDWAFWDFWAAKEWAKAAEQPDDQQPDDDDWPPDVSNFQDKDWDWTAARQFDTFTKIWTWGDDDGQKTFIDIAGPVDPPTDIDDHGQWMFGADPQFATDDGFKGWDWYDQPPNGHTGIYIYGNPNHGYDNGDGMDIDDMDIDIWGMWGFFKWKQFQQQFIKTQTPRRDIGTGGGTKTWAWPAPVPWDDPPPRMTHDDPVRDDTDIDTDPDDPGHTIPGIDMGTD

Secondary structure (DSSP, 8-state):
-EE---SSS-EEEEE-TT--EEEES--EEEE-TTS-EE-TT-PEEEEEEPBTTTTB--TTPPPEE-----PPBPPB---EEEEEEEEETTPPPPSS-S--TT-TTS-SEEEEEEEE-TT--EEEEEEEEEEEETTEEEEEEEETT-TTPPPP-S-SEEEEE-TTSBEEE--EEEEE---BTTBPPPEEEEE-TT-EEESS---EEEEEEE--B--B-EEEEEE-TT-EEEEEETTS-EEEEEEE-EEE-S-GGGSEE-STT-EE--TTT---EEE-TTBTTBPPPSS-EEEE-/-EE--BSSS-EEEEE-TT--EEEE---EEEE-TTSBEE-TT-PEEEEEEEEETTEEE-TTSPPEE-B---PPBPPB---EEEEEEEEETTPPPPSS-S--TT-TTS-SEEEEEEEE-TT--EEEEEEEEEEEETTEEEEEEEETT-TTPPPP-S-SEEEEE-TTSBEEE--EEEEE----TTPPPPEEEEE-TT-EEESSS--EEEEEEES-B--B-EEEEEE-TTSEEEEEETTS-EEEEEEE-EEE-S-GGGPEEEETTEEE--TTT---EEE-TTSTT-PPBSS-EEEE-

Solvent-accessible surface area: 28524 Å² total; per-residue (Å²): 79,6,90,8,41,21,110,104,76,0,4,0,31,2,16,45,107,141,46,56,50,35,14,2,75,52,0,87,3,124,22,4,78,96,61,12,0,6,17,155,56,18,16,28,0,0,1,36,51,28,74,55,136,108,32,84,47,65,196,80,16,112,22,36,54,4,60,0,43,104,85,116,12,73,17,84,26,1,72,70,5,39,1,52,0,27,0,12,36,97,25,96,78,22,113,105,100,103,27,42,47,104,40,80,94,2,38,27,58,96,8,62,9,46,0,43,0,71,111,11,34,46,0,56,6,15,1,6,0,18,14,64,126,116,52,36,0,6,0,29,20,33,6,61,36,16,142,89,33,124,67,17,117,109,39,39,19,44,0,88,7,46,176,127,4,94,38,121,50,27,15,97,25,110,11,89,8,14,73,38,139,88,9,101,32,0,80,4,32,2,30,0,123,90,2,90,14,59,126,107,35,78,17,73,44,80,48,62,104,40,47,8,43,103,49,1,84,21,78,16,14,50,4,50,58,46,1,22,0,23,0,28,10,46,8,142,59,100,40,29,24,0,22,2,0,4,0,15,18,110,47,46,158,12,14,36,76,84,34,107,65,3,68,20,46,45,188,66,1,27,126,17,122,67,19,23,3,37,66,88,96,10,38,116,11,104,116,6,21,121,39,84,83,83,5,86,2,43,25,57,125,62,1,5,0,33,0,15,42,118,132,47,55,49,32,13,1,122,51,2,74,8,121,41,43,174,108,60,5,0,6,12,171,85,46,14,35,0,0,1,22,47,26,81,57,133,109,32,85,40,89,94,62,34,125,30,43,52,5,59,0,46,99,93,103,14,69,17,80,30,0,73,69,5,38,1,49,0,24,0,14,35,97,22,94,80,19,116,106,107,109,20,42,28,103,27,80,88,2,36,26,57,93,7,64,6,47,0,45,0,64,95,10,34,47,0,55,4,11,0,5,0,18,15,56,121,115,36,36,0,6,0,30,22,15,7,64,38,18,111,20,10,56,54,21,118,108,32,43,20,44,0,84,7,52,152,127,4,91,37,114,53,27,12,96,18,122,7,84,10,16,25,20,124,43,13,97,24,0,80,4,51,2,26,0,126,95,4,77,13,63,125,104,38,79,18,74,44,81,46,63,104,38,48,8,44,98,47,1,94,18,78,16,11,48,3,50,56,51,0,21,0,23,0,29,10,47,8,145,56,103,38,32,22,1,13,2,0,1,0,28,10,109,51,60,150,12,13,39,75,87,35,93,66,3,76,20,47,46,190,67,1,28,128,24,127,66,19,13,3,40,64,90,81,10,15,107,4,83,117,6,23,125,42,83,86

Radius of gyration: 41.33 Å; Cα contacts (8 Å, |Δi|>4): 1633; chains: 2; bounding box: 68×36×139 Å

InterPro domains:
  IPR001444 Flagellar basal body rod protein, N-terminal [PF00460] (6-33)
  IPR010930 Flagellar basal-body/hook protein, C-terminal domain [PF06429] (358-402)
  IPR011491 Flagellar hook protein FlgE, D2 domain [PF07559] (157-284)
  IPR019776 Flagellar basal body rod protein, conserved site [PS00588] (9-29)
  IPR020013 Flagellar hook-basal body protein, FlgE/F/G [TIGR03506] (1-385)
  IPR037058 Flagellar hook protein FlgE superfamily [G3DSA:2.60.98.20] (146-285)
  IPR037925 Flagellar hook-basal body protein, FlgE/F/G-like [SSF117143] (73-364)
  IPR053967 Flagellar hook protein FlgE/F/G-like, D1 domain [PF22692] (76-148)

Organism: Salmonella typhimurium (strain LT2 / SGSC1412 / ATCC 700720) (NCBI:txid99287)